Protein AF-A0A8J6N912-F1 (afdb_monomer)

InterPro domains:
  IPR016772 Uncharacterised conserved protein UCP020408 [PF10087] (324-414)

Foldseek 3Di:
DDDDDDDDDDDDDPDDDDDPPDPDDDPDPPDDDDPFWAALLRFDLLLLLVLLVQQADLVRLVVLCVVLVHDPPPDDSVNSSVVSSVPSNDDDPSSVSSRVVLCVVLVPLCVVQLPDDPVVLLVVQVVVLVVVNHNSSSVSVRGHPPDDPVRSVVSSVSSVVVVVVVVVVVVVVVVVVVVVVVVVVVVVVVVVVVVVVVVVVVVVVVVVVVVVVVVVVVVVVVVVVVVVVVVVVVCVVPPVVVVVVVVVVVVVVVVVVVVVVVVVVVVVVVVVVVVVVVVVVVVVVVVVVVVVVVVVVVVVVVVVVVVPDDDDDPDPPVVPQAFEEEEAAADPVCQVVVCCVQVVSPYHYHYHNQDDPVHDPVVLVSLLRGQEYEYEPVGHDPVSVVVSVVSCVVNVHHYHYFPDRDPVRVVVVVCVVVPHD

Nearest PDB structures (foldseek):
  4rii-assembly1_B  TM=5.022E-01  e=1.106E-01  Streptomyces cyanogenus
  4dad-assembly1_A-2  TM=5.792E-01  e=2.483E-01  Burkholderia pseudomallei
  4jen-assembly1_A  TM=4.740E-01  e=2.212E-01  Clostridium botulinum A str. ATCC 19397
  4jen-assembly1_B  TM=4.990E-01  e=3.314E-01  Clostridium botulinum A str. ATCC 19397

pLDDT: mean 81.08, std 18.85, range [31.11, 98.25]

Sequence (421 aa):
METPGSNIMSHIDLKQDGNPLLPVEPVKAECDDNRSRHRSWMIHRHFKCPVVGTCLSLEEQKRILTKTGHSIKNRSAYEIHGIFVHSLSDKNRLSTRIDAYLHRKFKHEISKFSGLDRALFLDAWKTHFQKGEIAGLLWVAATRPDLKAEDIRSIFGDVHMQMHLNTVWNRKARQRLSFQEEENRKLKERLQQESAMRRALKKENKSLKKDVNELRRGYAFFEKEKMKIEKELSELSDNSGFFNLQAENRELRVDMRKLSDEVSSYKKRMTDLQDQNSRLLGDIDRQREINGHLRKEMERNIIRISAMNRCDETCPSFDLCQKRILIVGGIVKIKDRYKKLIEENGGIFEYHDGYMKGGTKGLKGQVRRADMVLCPVNCNSHNACSLTKKLGKKYNRPVHMLAGSGLSAISQALLKNAGIN

Secondary structure (DSSP, 8-state):
------------------------------------PPPTTSS-HHHHHHIIIIIS-HHHHHHHHHHTT---TT--HHHHHHHHHHHTTS--HHHHHHHHHHHHHTHHHHHHHTTS-HHHHHHHHHHHHHHT--HHHHHHHHH-SS--HHHHHHHHHHHHHHHHHHHHHHHHHHHHHHHHHHHHHHHHHHHHHHHHHHHHHHHHHHHHHHHHHHHHHHHHHHHHHHHHHHHHHHHHHS-HHHHHHHHHHHHHHHHHHHHHHHHHHHHHHHHHHHHHHHHHHHHHHHHHHHHHHHHHHHHHHHHHHTTS----TT-TTGGG---EEEEES--GGGHHHHHHHHHHTTPEEEEE----TT-SHHHHHHHHH-SEEEEESTTS-HHHHHHHHHHHHHTT--EEEES--SHHHHHHHHHHHTT--

Organism: NCBI:txid2841697

Mean predicted aligned error: 19.55 Å

Radius of gyration: 96.48 Å; Cα contacts (8 Å, |Δi|>4): 289; chains: 1; bounding box: 154×66×230 Å

Structure (mmCIF, N/CA/C/O backbone):
data_AF-A0A8J6N912-F1
#
_entry.id   AF-A0A8J6N912-F1
#
loop_
_atom_site.group_PDB
_atom_site.id
_atom_site.type_symbol
_atom_site.label_atom_id
_atom_site.label_alt_id
_atom_site.label_comp_id
_atom_site.label_asym_id
_atom_site.label_entity_id
_atom_site.label_seq_id
_atom_site.pdbx_PDB_ins_code
_atom_site.Cartn_x
_atom_site.Cartn_y
_atom_site.Cartn_z
_atom_site.occupancy
_atom_site.B_iso_or_equiv
_atom_site.auth_seq_id
_atom_site.auth_comp_id
_atom_site.auth_asym_id
_atom_site.auth_atom_id
_atom_site.pdbx_PDB_model_num
ATOM 1 N N . MET A 1 1 ? 12.116 41.047 5.160 1.00 41.84 1 MET A N 1
ATOM 2 C CA . MET A 1 1 ? 13.056 39.916 5.027 1.00 41.84 1 MET A CA 1
ATOM 3 C C . MET A 1 1 ? 13.435 39.821 3.566 1.00 41.84 1 MET A C 1
ATOM 5 O O . MET A 1 1 ? 12.727 39.217 2.772 1.00 41.84 1 MET A O 1
ATOM 9 N N . GLU A 1 2 ? 14.480 40.560 3.223 1.00 37.53 2 GLU A N 1
ATOM 10 C CA . GLU A 1 2 ? 15.071 40.624 1.891 1.00 37.53 2 GLU A CA 1
ATOM 11 C C . GLU A 1 2 ? 15.920 39.370 1.667 1.00 37.53 2 GLU A C 1
ATOM 13 O O . GLU A 1 2 ? 16.613 38.914 2.577 1.00 37.53 2 GLU A O 1
ATOM 18 N N . THR A 1 3 ? 15.850 38.795 0.469 1.00 40.09 3 THR A N 1
ATOM 19 C CA . THR A 1 3 ? 16.761 37.731 0.030 1.00 40.09 3 THR A CA 1
ATOM 20 C C . THR A 1 3 ? 17.683 38.309 -1.044 1.00 40.09 3 THR A C 1
ATOM 22 O O . THR A 1 3 ? 17.190 38.951 -1.973 1.00 40.09 3 THR A O 1
ATOM 25 N N . PRO A 1 4 ? 19.013 38.143 -0.927 1.00 48.00 4 PRO A N 1
ATOM 26 C CA . PRO A 1 4 ? 19.955 38.754 -1.850 1.00 48.00 4 PRO A CA 1
ATOM 27 C C . PRO A 1 4 ? 20.156 37.868 -3.083 1.00 48.00 4 PRO A C 1
ATOM 29 O O . PRO A 1 4 ? 20.425 36.670 -2.982 1.00 48.00 4 PRO A O 1
ATOM 32 N N . GLY A 1 5 ? 20.051 38.484 -4.259 1.00 40.88 5 GLY A N 1
ATOM 33 C CA . GLY A 1 5 ? 20.500 37.904 -5.517 1.00 40.88 5 GLY A CA 1
ATOM 34 C C . GLY A 1 5 ? 22.024 37.925 -5.600 1.00 40.88 5 GLY A C 1
ATOM 35 O O . GLY A 1 5 ? 22.644 38.983 -5.516 1.00 40.88 5 GLY A O 1
ATOM 36 N N . SER A 1 6 ? 22.635 36.759 -5.798 1.00 35.91 6 SER A N 1
ATOM 37 C CA . SER A 1 6 ? 24.050 36.656 -6.152 1.00 35.91 6 SER A CA 1
ATOM 38 C C . SER A 1 6 ? 24.202 36.707 -7.666 1.00 35.91 6 SER A C 1
ATOM 40 O O . SER A 1 6 ? 24.032 35.719 -8.377 1.00 35.91 6 SER A O 1
ATOM 42 N N . ASN A 1 7 ? 24.521 37.909 -8.128 1.00 41.16 7 ASN A N 1
ATOM 43 C CA . ASN A 1 7 ? 25.057 38.220 -9.438 1.00 41.16 7 ASN A CA 1
ATOM 44 C C . ASN A 1 7 ? 26.572 37.946 -9.392 1.00 41.16 7 ASN A C 1
ATOM 46 O O . ASN A 1 7 ? 27.303 38.689 -8.741 1.00 41.16 7 ASN A O 1
ATOM 50 N N . ILE A 1 8 ? 27.044 36.861 -10.009 1.00 39.12 8 ILE A N 1
ATOM 51 C CA . ILE A 1 8 ? 28.479 36.605 -10.207 1.00 39.12 8 ILE A CA 1
ATOM 52 C C . ILE A 1 8 ? 28.665 36.008 -11.599 1.00 39.12 8 ILE A C 1
ATOM 54 O O . ILE A 1 8 ? 28.458 34.816 -11.796 1.00 39.12 8 ILE A O 1
ATOM 58 N N . MET A 1 9 ? 29.065 36.847 -12.553 1.00 31.11 9 MET A N 1
ATOM 59 C CA . MET A 1 9 ? 30.009 36.495 -13.617 1.00 31.11 9 MET A CA 1
ATOM 60 C C . MET A 1 9 ? 30.389 37.775 -14.365 1.00 31.11 9 MET A C 1
ATOM 62 O O . MET A 1 9 ? 29.743 38.183 -15.326 1.00 31.11 9 MET A O 1
ATOM 66 N N . SER A 1 10 ? 31.442 38.425 -13.879 1.00 34.91 10 SER A N 1
ATOM 67 C CA . SER A 1 10 ? 32.204 39.417 -14.623 1.00 34.91 10 SER A CA 1
ATOM 68 C C . SER A 1 10 ? 33.529 38.795 -15.070 1.00 34.91 10 SER A C 1
ATOM 70 O O . SER A 1 10 ? 34.147 38.024 -14.341 1.00 34.91 10 SER A O 1
ATOM 72 N N . HIS A 1 11 ? 33.928 39.170 -16.285 1.00 36.69 11 HIS A N 1
ATOM 73 C CA . HIS A 1 11 ? 35.261 39.052 -16.873 1.00 36.69 11 HIS A CA 1
ATOM 74 C C . HIS A 1 11 ? 35.838 37.652 -17.122 1.00 36.69 11 HIS A C 1
ATOM 76 O O . HIS A 1 11 ? 36.545 37.080 -16.299 1.00 36.69 11 HIS A O 1
ATOM 82 N N . ILE A 1 12 ? 35.675 37.188 -18.366 1.00 31.95 12 ILE A N 1
ATOM 83 C CA . ILE A 1 12 ? 36.723 36.425 -19.048 1.00 31.95 12 ILE A CA 1
ATOM 84 C C . ILE A 1 12 ? 37.084 37.186 -20.324 1.00 31.95 12 ILE A C 1
ATOM 86 O O . ILE A 1 12 ? 36.240 37.417 -21.190 1.00 31.95 12 ILE A O 1
ATOM 90 N N . ASP A 1 13 ? 38.343 37.610 -20.358 1.00 32.44 13 ASP A N 1
ATOM 91 C CA . ASP A 1 13 ? 39.025 38.308 -21.439 1.00 32.44 13 ASP A CA 1
ATOM 92 C C . ASP A 1 13 ? 38.871 37.604 -22.791 1.00 32.44 13 ASP A C 1
ATOM 94 O O . ASP A 1 13 ? 39.262 36.450 -22.978 1.00 32.44 13 ASP A O 1
ATOM 98 N N . LEU A 1 14 ? 38.383 38.365 -23.768 1.00 35.09 14 LEU A N 1
ATOM 99 C CA . LEU A 1 14 ? 38.562 38.099 -25.188 1.00 35.09 14 LEU A CA 1
ATOM 100 C C . LEU A 1 14 ? 40.001 38.468 -25.569 1.00 35.09 14 LEU A C 1
ATOM 102 O O . LEU A 1 14 ? 40.270 39.590 -25.994 1.00 35.09 14 LEU A O 1
ATOM 106 N N . LYS A 1 15 ? 40.926 37.513 -25.452 1.00 35.47 15 LYS A N 1
ATOM 107 C CA . LYS A 1 15 ? 42.155 37.541 -26.253 1.00 35.47 15 LYS A CA 1
ATOM 108 C C . LYS A 1 15 ? 41.909 36.780 -27.550 1.00 35.47 15 LYS A C 1
ATOM 110 O O . LYS A 1 15 ? 41.807 35.557 -27.570 1.00 35.47 15 LYS A O 1
ATOM 115 N N . GLN A 1 16 ? 41.756 37.557 -28.619 1.00 42.78 16 GLN A N 1
ATOM 116 C CA . GLN A 1 16 ? 41.969 37.119 -29.989 1.00 42.78 16 GLN A CA 1
ATOM 117 C C . GLN A 1 16 ? 43.425 36.679 -30.119 1.00 42.78 16 GLN A C 1
ATOM 119 O O . GLN A 1 16 ? 44.301 37.510 -29.938 1.00 42.78 16 GLN A O 1
ATOM 124 N N . ASP A 1 17 ? 43.666 35.415 -30.449 1.00 33.88 17 ASP A N 1
ATOM 125 C CA . ASP A 1 17 ? 44.919 34.976 -31.058 1.00 33.88 17 ASP A CA 1
ATOM 126 C C . ASP A 1 17 ? 44.677 33.672 -31.828 1.00 33.88 17 ASP A C 1
ATOM 128 O O . ASP A 1 17 ? 44.124 32.707 -31.302 1.00 33.88 17 ASP A O 1
ATOM 132 N N . GLY A 1 18 ? 45.114 33.650 -33.088 1.00 31.23 18 GLY A N 1
ATOM 133 C CA . GLY A 1 18 ? 45.415 32.410 -33.803 1.00 31.23 18 GLY A CA 1
ATOM 134 C C . GLY A 1 18 ? 44.264 31.759 -34.568 1.00 31.23 18 GLY A C 1
ATOM 135 O O . GLY A 1 18 ? 43.723 30.736 -34.166 1.00 31.23 18 GLY A O 1
ATOM 136 N N . ASN A 1 19 ? 43.978 32.297 -35.750 1.00 38.72 19 ASN A N 1
ATOM 137 C CA . ASN A 1 19 ? 43.402 31.569 -36.880 1.00 38.72 19 ASN A CA 1
ATOM 138 C C . ASN A 1 19 ? 44.159 30.239 -37.141 1.00 38.72 19 ASN A C 1
ATOM 140 O O . ASN A 1 19 ? 45.335 30.311 -37.497 1.00 38.72 19 ASN A O 1
ATOM 144 N N . PRO A 1 20 ? 43.542 29.040 -37.060 1.00 35.16 20 PRO A N 1
ATOM 145 C CA . PRO A 1 20 ? 44.146 27.808 -37.547 1.00 35.16 20 PRO A CA 1
ATOM 146 C C . PRO A 1 20 ? 43.543 27.421 -38.907 1.00 35.16 20 PRO A C 1
ATOM 148 O O . PRO A 1 20 ? 43.163 26.274 -39.133 1.00 35.16 20 PRO A O 1
ATOM 151 N N . LEU A 1 21 ? 43.445 28.371 -39.842 1.00 34.53 21 LEU A N 1
ATOM 152 C CA . LEU A 1 21 ? 43.428 28.050 -41.269 1.00 34.53 21 LEU A CA 1
ATOM 153 C C . LEU A 1 21 ? 44.860 27.691 -41.681 1.00 34.53 21 LEU A C 1
ATOM 155 O O . LEU A 1 21 ? 45.575 28.496 -42.272 1.00 34.53 21 LEU A O 1
ATOM 159 N N . LEU A 1 22 ? 45.286 26.475 -41.340 1.00 36.50 22 LEU A N 1
ATOM 160 C CA . LEU A 1 22 ? 46.420 25.861 -42.021 1.00 36.50 22 LEU A CA 1
ATOM 161 C C . LEU A 1 22 ? 45.966 25.413 -43.421 1.00 36.50 22 LEU A C 1
ATOM 163 O O . LEU A 1 22 ? 44.862 24.868 -43.551 1.00 36.50 22 LEU A O 1
ATOM 167 N N . PRO A 1 23 ? 46.784 25.620 -44.468 1.00 36.78 23 PRO A N 1
ATOM 168 C CA . PRO A 1 23 ? 46.471 25.155 -45.810 1.00 36.78 23 PRO A CA 1
ATOM 169 C C . PRO A 1 23 ? 46.368 23.630 -45.793 1.00 36.78 23 PRO A C 1
ATOM 171 O O . PRO A 1 23 ? 47.296 22.935 -45.385 1.00 36.78 23 PRO A O 1
ATOM 174 N N . VAL A 1 24 ? 45.227 23.103 -46.229 1.00 38.47 24 VAL A N 1
ATOM 175 C CA . VAL A 1 24 ? 45.090 21.677 -46.517 1.00 38.47 24 VAL A CA 1
ATOM 176 C C . VAL A 1 24 ? 45.932 21.410 -47.760 1.00 38.47 24 VAL A C 1
ATOM 178 O O . VAL A 1 24 ? 45.527 21.767 -48.865 1.00 38.47 24 VAL A O 1
ATOM 181 N N . GLU A 1 25 ? 47.112 20.822 -47.584 1.00 36.91 25 GLU A N 1
ATOM 182 C CA . GLU A 1 25 ? 47.864 20.261 -48.703 1.00 36.91 25 GLU A CA 1
ATOM 183 C C . GLU A 1 25 ? 46.975 19.243 -49.439 1.00 36.91 25 GLU A C 1
ATOM 185 O O . GLU A 1 25 ? 46.356 18.382 -48.796 1.00 36.91 25 GLU A O 1
ATOM 190 N N . PRO A 1 26 ? 46.864 19.316 -50.776 1.00 36.34 26 PRO A N 1
ATOM 191 C CA . PRO A 1 26 ? 46.117 18.327 -51.525 1.00 36.34 26 PRO A CA 1
ATOM 192 C C . PRO A 1 26 ? 46.905 17.016 -51.502 1.00 36.34 26 PRO A C 1
ATOM 194 O O . PRO A 1 26 ? 47.886 16.846 -52.225 1.00 36.34 26 PRO A O 1
ATOM 197 N N . VAL A 1 27 ? 46.456 16.064 -50.683 1.00 37.94 27 VAL A N 1
ATOM 198 C CA . VAL A 1 27 ? 46.841 14.662 -50.851 1.00 37.94 27 VAL A CA 1
ATOM 199 C C . VAL A 1 27 ? 46.347 14.250 -52.233 1.00 37.94 27 VAL A C 1
ATOM 201 O O . VAL A 1 27 ? 45.141 14.194 -52.483 1.00 37.94 27 VAL A O 1
ATOM 204 N N . LYS A 1 28 ? 47.296 14.038 -53.147 1.00 32.00 28 LYS A N 1
ATOM 205 C CA . LYS A 1 28 ? 47.048 13.542 -54.497 1.00 32.00 28 LYS A CA 1
ATOM 206 C C . LYS A 1 28 ? 46.241 12.251 -54.395 1.00 32.00 28 LYS A C 1
ATOM 208 O O . LYS A 1 28 ? 46.717 11.258 -53.852 1.00 32.00 28 LYS A O 1
ATOM 213 N N . ALA A 1 29 ? 45.019 12.281 -54.914 1.00 35.25 29 ALA A N 1
ATOM 214 C CA . ALA A 1 29 ? 44.317 11.066 -55.270 1.00 35.25 29 ALA A CA 1
ATOM 215 C C . ALA A 1 29 ? 45.046 10.492 -56.487 1.00 35.25 29 ALA A C 1
ATOM 217 O O . ALA A 1 29 ? 44.920 11.020 -57.590 1.00 35.25 29 ALA A O 1
ATOM 218 N N . GLU A 1 30 ? 45.848 9.453 -56.273 1.00 34.72 30 GLU A N 1
ATOM 219 C CA . GLU A 1 30 ? 46.178 8.533 -57.354 1.00 34.72 30 GLU A CA 1
ATOM 220 C C . GLU A 1 30 ? 44.865 7.867 -57.766 1.00 34.72 30 GLU A C 1
ATOM 222 O O . GLU A 1 30 ? 44.286 7.040 -57.060 1.00 34.72 30 GLU A O 1
ATOM 227 N N . CYS A 1 31 ? 44.331 8.363 -58.876 1.00 35.97 31 CYS A N 1
ATOM 228 C CA . CYS A 1 31 ? 43.231 7.776 -59.604 1.00 35.97 31 CYS A CA 1
ATOM 229 C C . CYS A 1 31 ? 43.725 6.456 -60.191 1.00 35.97 31 CYS A C 1
ATOM 231 O O . CYS A 1 31 ? 44.326 6.441 -61.261 1.00 35.97 31 CYS A O 1
ATOM 233 N N . ASP A 1 32 ? 43.451 5.367 -59.479 1.00 32.69 32 ASP A N 1
ATOM 234 C CA . ASP A 1 32 ? 43.507 4.027 -60.042 1.00 32.69 32 ASP A CA 1
ATOM 235 C C . ASP A 1 32 ? 42.089 3.601 -60.436 1.00 32.69 32 ASP A C 1
ATOM 237 O O . ASP A 1 32 ? 41.141 3.590 -59.643 1.00 32.69 32 ASP A O 1
ATOM 241 N N . ASP A 1 33 ? 41.955 3.329 -61.722 1.00 39.75 33 ASP A N 1
ATOM 242 C CA . ASP A 1 33 ? 40.739 3.004 -62.441 1.00 39.75 33 ASP A CA 1
ATOM 243 C C . ASP A 1 33 ? 40.159 1.662 -61.954 1.00 39.75 33 ASP A C 1
ATOM 245 O O . ASP A 1 33 ? 40.656 0.590 -62.298 1.00 39.75 33 ASP A O 1
ATOM 249 N N . ASN A 1 34 ? 39.110 1.684 -61.118 1.00 36.91 34 ASN A N 1
ATOM 250 C CA . ASN A 1 34 ? 38.149 0.579 -61.056 1.00 36.91 34 ASN A CA 1
ATOM 251 C C . ASN A 1 34 ? 36.876 0.930 -60.281 1.00 36.91 34 ASN A C 1
ATOM 253 O O . ASN A 1 34 ? 36.918 1.503 -59.194 1.00 36.91 34 ASN A O 1
ATOM 257 N N . ARG A 1 35 ? 35.729 0.469 -60.789 1.00 51.62 35 ARG A N 1
ATOM 258 C CA . ARG A 1 35 ? 34.369 0.557 -60.212 1.00 51.62 35 ARG A CA 1
ATOM 259 C C . ARG A 1 35 ? 34.198 -0.234 -58.897 1.00 51.62 35 ARG A C 1
ATOM 261 O O . ARG A 1 35 ? 33.196 -0.921 -58.696 1.00 51.62 35 ARG A O 1
ATOM 268 N N . SER A 1 36 ? 35.181 -0.199 -58.001 1.00 67.38 36 SER A N 1
ATOM 269 C CA . SER A 1 36 ? 35.190 -0.941 -56.745 1.00 67.38 36 SER A CA 1
ATOM 270 C C . SER A 1 36 ? 34.889 -0.008 -55.571 1.00 67.38 36 SER A C 1
ATOM 272 O O . SER A 1 36 ? 35.428 1.088 -55.463 1.00 67.38 36 SER A O 1
ATOM 274 N N . ARG A 1 37 ? 33.966 -0.425 -54.699 1.00 81.19 37 ARG A N 1
ATOM 275 C CA . ARG A 1 37 ? 33.606 0.325 -53.486 1.00 81.19 37 ARG A CA 1
ATOM 276 C C . ARG A 1 37 ? 34.826 0.501 -52.581 1.00 81.19 37 ARG A C 1
ATOM 278 O O . ARG A 1 37 ? 35.609 -0.438 -52.426 1.00 81.19 37 ARG A O 1
ATOM 285 N N . HIS A 1 38 ? 34.909 1.643 -51.902 1.00 89.38 38 HIS A N 1
ATOM 286 C CA . HIS A 1 38 ? 35.895 1.861 -50.850 1.00 89.38 38 HIS A CA 1
ATOM 287 C C . HIS A 1 38 ? 35.753 0.801 -49.751 1.00 89.38 38 HIS A C 1
ATOM 289 O O . HIS A 1 38 ? 34.645 0.426 -49.357 1.00 89.38 38 HIS A O 1
ATOM 295 N N . ARG A 1 39 ? 36.888 0.317 -49.244 1.00 92.81 39 ARG A N 1
ATOM 296 C CA . ARG A 1 39 ? 36.938 -0.571 -48.073 1.00 92.81 39 ARG A CA 1
ATOM 297 C C . ARG A 1 39 ? 36.788 0.237 -46.789 1.00 92.81 39 ARG A C 1
ATOM 299 O O . ARG A 1 39 ? 37.014 1.443 -46.785 1.00 92.81 39 ARG A O 1
ATOM 306 N N . SER A 1 40 ? 36.477 -0.422 -45.674 1.00 92.56 40 SER A N 1
ATOM 307 C CA . SER A 1 40 ? 36.242 0.253 -44.388 1.00 92.56 40 SER A CA 1
ATOM 308 C C . SER A 1 40 ? 37.393 1.153 -43.914 1.00 92.56 40 SER A C 1
ATOM 310 O O . SER A 1 40 ? 37.148 2.090 -43.167 1.00 92.56 40 SER A O 1
ATOM 312 N N . TRP A 1 41 ? 38.638 0.870 -44.314 1.00 94.25 41 TRP A N 1
ATOM 313 C CA . TRP A 1 41 ? 39.825 1.671 -43.982 1.00 94.25 41 TRP A CA 1
ATOM 314 C C . TRP A 1 41 ? 40.133 2.790 -44.991 1.00 94.25 41 TRP A C 1
ATOM 316 O O . TRP A 1 41 ? 41.072 3.549 -44.796 1.00 94.25 41 TRP A O 1
ATOM 326 N N . MET A 1 42 ? 39.357 2.893 -46.071 1.00 93.50 42 MET A N 1
ATOM 327 C CA . MET A 1 42 ? 39.462 3.941 -47.098 1.00 93.50 42 MET A CA 1
ATOM 328 C C . MET A 1 42 ? 38.371 5.011 -46.943 1.00 93.50 42 MET A C 1
ATOM 330 O O . MET A 1 42 ? 38.329 5.975 -47.702 1.00 93.50 42 MET A O 1
ATOM 334 N N . ILE A 1 43 ? 37.457 4.845 -45.980 1.00 93.88 43 ILE A N 1
ATOM 335 C CA . ILE A 1 43 ? 36.333 5.764 -45.794 1.00 93.88 43 ILE A CA 1
ATOM 336 C C . ILE A 1 43 ? 36.807 7.121 -45.264 1.00 93.88 43 ILE A C 1
ATOM 338 O O . ILE A 1 43 ? 37.744 7.218 -44.464 1.00 93.88 43 ILE A O 1
ATOM 342 N N . HIS A 1 44 ? 36.098 8.181 -45.654 1.00 94.00 44 HIS A N 1
ATOM 343 C CA . HIS A 1 44 ? 36.398 9.536 -45.201 1.00 94.00 44 HIS A CA 1
ATOM 344 C C . HIS A 1 44 ? 36.382 9.636 -43.664 1.00 94.00 44 HIS A C 1
ATOM 346 O O . HIS A 1 44 ? 35.529 9.046 -42.997 1.00 94.00 44 HIS A O 1
ATOM 352 N N . ARG A 1 45 ? 37.281 10.445 -43.080 1.00 93.19 45 ARG A N 1
ATOM 353 C CA . ARG A 1 45 ? 37.423 10.602 -41.614 1.00 93.19 45 ARG A CA 1
ATOM 354 C C . ARG A 1 45 ? 36.107 10.923 -40.892 1.00 93.19 45 ARG A C 1
ATOM 356 O O . ARG A 1 45 ? 35.884 10.429 -39.792 1.00 93.19 45 ARG A O 1
ATOM 363 N N . HIS A 1 46 ? 35.222 11.690 -41.535 1.00 94.00 46 HIS A N 1
ATOM 364 C CA . HIS A 1 46 ? 33.904 12.050 -40.998 1.00 94.00 46 HIS A CA 1
ATOM 365 C C . HIS A 1 46 ? 32.964 10.847 -40.845 1.00 94.00 46 HIS A C 1
ATOM 367 O O . HIS A 1 46 ? 32.077 10.893 -40.006 1.00 94.00 46 HIS A O 1
ATOM 373 N N . PHE A 1 47 ? 33.165 9.758 -41.590 1.00 95.25 47 PHE A N 1
ATOM 374 C CA . PHE A 1 47 ? 32.332 8.561 -41.483 1.00 95.25 47 PHE A CA 1
ATOM 375 C C . PHE A 1 47 ? 32.833 7.549 -40.456 1.00 95.25 47 PHE A C 1
ATOM 377 O O . PHE A 1 47 ? 32.037 6.735 -40.007 1.00 95.25 47 PHE A O 1
ATOM 384 N N . LYS A 1 48 ? 34.100 7.600 -40.024 1.00 95.50 48 LYS A N 1
ATOM 385 C CA . LYS A 1 48 ? 34.670 6.578 -39.124 1.00 95.50 48 LYS A CA 1
ATOM 386 C C . LYS A 1 48 ? 33.874 6.428 -37.823 1.00 95.50 48 LYS A C 1
ATOM 388 O O . LYS A 1 48 ? 33.396 5.339 -37.519 1.00 95.50 48 LYS A O 1
ATOM 393 N N . CYS A 1 49 ? 33.689 7.519 -37.078 1.00 95.25 49 CYS A N 1
ATOM 394 C CA . CYS A 1 49 ? 32.919 7.507 -35.830 1.00 95.25 49 CYS A CA 1
ATOM 395 C C . CYS A 1 49 ? 31.425 7.196 -36.057 1.00 95.25 49 CYS A C 1
ATOM 397 O O . CYS A 1 49 ? 30.940 6.246 -35.442 1.00 95.25 49 CYS A O 1
ATOM 399 N N . PRO A 1 50 ? 30.705 7.874 -36.976 1.00 95.31 50 PRO A N 1
ATOM 400 C CA . PRO A 1 50 ? 29.304 7.562 -37.262 1.00 95.31 50 PRO A CA 1
ATOM 401 C C . PRO A 1 50 ? 29.058 6.122 -37.713 1.00 95.31 50 PRO A C 1
ATOM 403 O O . PRO A 1 50 ? 28.128 5.481 -37.239 1.00 95.31 50 PRO A O 1
ATOM 406 N N . VAL A 1 51 ? 29.907 5.561 -38.578 1.00 96.25 51 VAL A N 1
ATOM 407 C CA . VAL A 1 51 ? 29.780 4.159 -38.996 1.00 96.25 51 VAL A CA 1
ATOM 408 C C . VAL A 1 51 ? 29.935 3.245 -37.785 1.00 96.25 51 VAL A C 1
ATOM 410 O O . VAL A 1 51 ? 29.080 2.399 -37.555 1.00 96.25 51 VAL A O 1
ATOM 413 N N . VAL A 1 52 ? 30.956 3.434 -36.948 1.00 96.44 52 VAL A N 1
ATOM 414 C CA . VAL A 1 52 ? 31.123 2.604 -35.743 1.00 96.44 52 VAL A CA 1
ATOM 415 C C . VAL A 1 52 ? 29.957 2.788 -34.763 1.00 96.44 52 VAL A C 1
ATOM 417 O O . VAL A 1 52 ? 29.460 1.805 -34.226 1.00 96.44 52 VAL A O 1
ATOM 420 N N . GLY A 1 53 ? 29.507 4.022 -34.531 1.00 93.31 53 GLY A N 1
ATOM 421 C CA . GLY A 1 53 ? 28.475 4.347 -33.543 1.00 93.31 53 GLY A CA 1
ATOM 422 C C . GLY A 1 53 ? 27.054 3.958 -33.956 1.00 93.31 53 GLY A C 1
ATOM 423 O O . GLY A 1 53 ? 26.254 3.582 -33.105 1.00 93.31 53 GLY A O 1
ATOM 424 N N . THR A 1 54 ? 26.741 4.023 -35.249 1.00 94.00 54 THR A N 1
ATOM 425 C CA . THR A 1 54 ? 25.391 3.784 -35.778 1.00 94.00 54 THR A CA 1
ATOM 426 C C . THR A 1 54 ? 25.246 2.392 -36.387 1.00 94.00 54 THR A C 1
ATOM 428 O O . THR A 1 54 ? 24.183 1.782 -36.289 1.00 94.00 54 THR A O 1
ATOM 431 N N . CYS A 1 55 ? 26.298 1.859 -37.015 1.00 96.19 55 CYS A N 1
ATOM 432 C CA . CYS A 1 55 ? 26.219 0.580 -37.720 1.00 96.19 55 CYS A CA 1
ATOM 433 C C . CYS A 1 55 ? 26.561 -0.631 -36.846 1.00 96.19 55 CYS A C 1
ATOM 435 O O . CYS A 1 55 ? 26.181 -1.754 -37.197 1.00 96.19 55 CYS A O 1
ATOM 437 N N . LEU A 1 56 ? 27.279 -0.428 -35.737 1.00 96.19 56 LEU A N 1
ATOM 438 C CA . LEU A 1 56 ? 27.710 -1.491 -34.830 1.00 96.19 56 LEU A CA 1
ATOM 439 C C . LEU A 1 56 ? 27.189 -1.243 -33.414 1.00 96.19 56 LEU A C 1
ATOM 441 O O . LEU A 1 56 ? 27.564 -0.264 -32.769 1.00 96.19 56 LEU A O 1
ATOM 445 N N . SER A 1 57 ? 26.394 -2.176 -32.891 1.00 95.50 57 SER A N 1
ATOM 446 C CA . SER A 1 57 ? 26.008 -2.156 -31.477 1.00 95.50 57 SER A CA 1
ATOM 447 C C . SER A 1 57 ? 27.231 -2.378 -30.583 1.00 95.50 57 SER A C 1
ATOM 449 O O . SER A 1 57 ? 28.236 -2.965 -31.001 1.00 95.50 57 SER A O 1
ATOM 451 N N . LEU A 1 58 ? 27.152 -1.959 -29.319 1.00 94.31 58 LEU A N 1
ATOM 452 C CA . LEU A 1 58 ? 28.241 -2.181 -28.367 1.00 94.31 58 LEU A CA 1
ATOM 453 C C . LEU A 1 58 ? 28.533 -3.684 -28.178 1.00 94.31 58 LEU A C 1
ATOM 455 O O . LEU A 1 58 ? 29.687 -4.087 -28.039 1.00 94.31 58 LEU A O 1
ATOM 459 N N . GLU A 1 59 ? 27.510 -4.535 -28.212 1.00 95.44 59 GLU A N 1
ATOM 460 C CA . GLU A 1 59 ? 27.637 -5.994 -28.143 1.00 95.44 59 GLU A CA 1
ATOM 461 C C . GLU A 1 59 ? 28.333 -6.557 -29.384 1.00 95.44 59 GLU A C 1
ATOM 463 O O . GLU A 1 59 ? 29.176 -7.447 -29.264 1.00 95.44 59 GLU A O 1
ATOM 468 N N . GLU A 1 60 ? 28.012 -6.046 -30.574 1.00 96.44 60 GLU A N 1
ATOM 469 C CA . GLU A 1 60 ? 28.678 -6.433 -31.820 1.00 96.44 60 GLU A CA 1
ATOM 470 C C . GLU A 1 60 ? 30.154 -6.023 -31.800 1.00 96.44 60 GLU A C 1
ATOM 472 O O . GLU A 1 60 ? 31.022 -6.845 -32.110 1.00 96.44 60 GLU A O 1
ATOM 477 N N . GLN A 1 61 ? 30.451 -4.801 -31.343 1.00 95.88 61 GLN A N 1
ATOM 478 C CA . GLN A 1 61 ? 31.817 -4.309 -31.162 1.00 95.88 61 GLN A CA 1
ATOM 479 C C . GLN A 1 61 ? 32.612 -5.218 -30.213 1.00 95.88 61 GLN A C 1
ATOM 481 O O . GLN A 1 61 ? 33.709 -5.678 -30.545 1.00 95.88 61 GLN A O 1
ATOM 486 N N . LYS A 1 62 ? 32.029 -5.580 -29.063 1.00 94.50 62 LYS A N 1
ATOM 487 C CA . LYS A 1 62 ? 32.641 -6.529 -28.123 1.00 94.50 62 LYS A CA 1
ATOM 488 C C . LYS A 1 62 ? 32.913 -7.884 -28.788 1.00 94.50 62 LYS A C 1
ATOM 490 O O . LYS A 1 62 ? 34.042 -8.364 -28.762 1.00 94.50 62 LYS A O 1
ATOM 495 N N . ARG A 1 63 ? 31.929 -8.485 -29.464 1.00 94.62 63 ARG A N 1
ATOM 496 C CA . ARG A 1 63 ? 32.104 -9.792 -30.134 1.00 94.62 63 ARG A CA 1
ATOM 497 C C . ARG A 1 63 ? 33.203 -9.771 -31.197 1.00 94.62 63 ARG A C 1
ATOM 499 O O . ARG A 1 63 ? 33.931 -10.755 -31.340 1.00 94.62 63 ARG A O 1
ATOM 506 N N . ILE A 1 64 ? 33.308 -8.692 -31.972 1.00 94.12 64 ILE A N 1
ATOM 507 C CA . ILE A 1 64 ? 34.335 -8.558 -33.011 1.00 94.12 64 ILE A CA 1
ATOM 508 C C . ILE A 1 64 ? 35.728 -8.448 -32.374 1.00 94.12 64 ILE A C 1
ATOM 510 O O . ILE A 1 64 ? 36.631 -9.146 -32.833 1.00 94.12 64 ILE A O 1
ATOM 514 N N . LEU A 1 65 ? 35.894 -7.666 -31.299 1.00 92.88 65 LEU A N 1
ATOM 515 C CA . LEU A 1 65 ? 37.173 -7.540 -30.583 1.00 92.88 65 LEU A CA 1
ATOM 516 C C . LEU A 1 65 ? 37.648 -8.855 -29.967 1.00 92.88 65 LEU A C 1
ATOM 518 O O . LEU A 1 65 ? 38.819 -9.205 -30.116 1.00 92.88 65 LEU A O 1
ATOM 522 N N . THR A 1 66 ? 36.752 -9.623 -29.337 1.00 91.12 66 THR A N 1
ATOM 523 C CA . THR A 1 66 ? 37.122 -10.936 -28.782 1.00 91.12 66 THR A CA 1
ATOM 524 C C . THR A 1 66 ? 37.652 -11.851 -29.882 1.00 91.12 66 THR A C 1
ATOM 526 O O . THR A 1 66 ? 38.677 -12.506 -29.716 1.00 91.12 66 THR A O 1
ATOM 529 N N . LYS A 1 67 ? 36.994 -11.857 -31.049 1.00 89.38 67 LYS A N 1
ATOM 530 C CA . LYS A 1 67 ? 37.385 -12.694 -32.193 1.00 89.38 67 LYS A CA 1
ATOM 531 C C . LYS A 1 67 ? 38.694 -12.263 -32.858 1.00 89.38 67 LYS A C 1
ATOM 533 O O . LYS A 1 67 ? 39.254 -13.044 -33.621 1.00 89.38 67 LYS A O 1
ATOM 538 N N . THR A 1 68 ? 39.178 -11.046 -32.613 1.00 87.06 68 THR A N 1
ATOM 539 C CA . THR A 1 68 ? 40.475 -10.568 -33.120 1.00 87.06 68 THR A CA 1
ATOM 540 C C . THR A 1 68 ? 41.599 -10.669 -32.088 1.00 87.06 68 THR A C 1
ATOM 542 O O . THR A 1 68 ? 42.723 -10.290 -32.404 1.00 87.06 68 THR A O 1
ATOM 545 N N . GLY A 1 69 ? 41.326 -11.222 -30.899 1.00 83.56 69 GLY A N 1
ATOM 546 C CA . GLY A 1 69 ? 42.319 -11.440 -29.842 1.00 83.56 69 GLY A CA 1
ATOM 547 C C . GLY A 1 69 ? 42.515 -10.252 -28.896 1.00 83.56 69 GLY A C 1
ATOM 548 O O . GLY A 1 69 ? 43.472 -10.245 -28.129 1.00 83.56 69 GLY A O 1
ATOM 549 N N . HIS A 1 70 ? 41.631 -9.249 -28.923 1.00 84.75 70 HIS A N 1
ATOM 550 C CA . HIS A 1 70 ? 41.708 -8.109 -28.009 1.00 84.75 70 HIS A CA 1
ATOM 551 C C . HIS A 1 70 ? 40.979 -8.413 -26.695 1.00 84.75 70 HIS A C 1
ATOM 553 O O . HIS A 1 70 ? 39.833 -8.871 -26.697 1.00 84.75 70 HIS A O 1
ATOM 559 N N . SER A 1 71 ? 41.616 -8.099 -25.563 1.00 83.75 71 SER A N 1
ATOM 560 C CA . SER A 1 71 ? 40.955 -8.148 -24.256 1.00 83.75 71 SER A CA 1
ATOM 561 C C . SER A 1 71 ? 39.936 -7.015 -24.121 1.00 83.75 71 SER A C 1
ATOM 563 O O . SER A 1 71 ? 40.214 -5.865 -24.459 1.00 83.75 71 SER A O 1
ATOM 565 N N . ILE A 1 72 ? 38.753 -7.349 -23.608 1.00 86.25 72 ILE A N 1
ATOM 566 C CA . ILE A 1 72 ? 37.637 -6.414 -23.371 1.00 86.25 72 ILE A CA 1
ATOM 567 C C . ILE A 1 72 ? 37.468 -6.138 -21.871 1.00 86.25 72 ILE A C 1
ATOM 569 O O . ILE A 1 72 ? 36.710 -5.254 -21.473 1.00 86.25 72 ILE A O 1
ATOM 573 N N . LYS A 1 73 ? 38.176 -6.887 -21.016 1.00 85.19 73 LYS A N 1
ATOM 574 C CA . LYS A 1 73 ? 38.062 -6.769 -19.562 1.00 85.19 73 LYS A CA 1
ATOM 575 C C . LYS A 1 73 ? 38.416 -5.340 -19.133 1.00 85.19 73 LYS A C 1
ATOM 577 O O . LYS A 1 73 ? 39.436 -4.809 -19.558 1.00 85.19 73 LYS A O 1
ATOM 582 N N . ASN A 1 74 ? 37.555 -4.748 -18.306 1.00 84.62 74 ASN A N 1
ATOM 583 C CA . ASN A 1 74 ? 37.681 -3.392 -17.759 1.00 84.62 74 ASN A CA 1
ATOM 584 C C . ASN A 1 74 ? 37.708 -2.245 -18.789 1.00 84.62 74 ASN A C 1
ATOM 586 O O . ASN A 1 74 ? 38.108 -1.145 -18.432 1.00 84.62 74 ASN A O 1
ATOM 590 N N . ARG A 1 75 ? 37.268 -2.460 -20.038 1.00 90.81 75 ARG A N 1
ATOM 591 C CA . ARG A 1 75 ? 37.151 -1.375 -21.028 1.00 90.81 75 ARG A CA 1
ATOM 592 C C . ARG A 1 75 ? 35.760 -0.745 -21.008 1.00 90.81 75 ARG A C 1
ATOM 594 O O . ARG A 1 75 ? 34.746 -1.441 -21.106 1.00 90.81 75 ARG A O 1
ATOM 601 N N . SER A 1 76 ? 35.721 0.577 -20.926 1.00 93.88 76 SER A N 1
ATOM 602 C CA . SER A 1 76 ? 34.531 1.404 -21.103 1.00 93.88 76 SER A CA 1
ATOM 603 C C . SER A 1 76 ? 34.005 1.344 -22.543 1.00 93.88 76 SER A C 1
ATOM 605 O O . SER A 1 76 ? 34.712 0.976 -23.486 1.00 93.88 76 SER A O 1
ATOM 607 N N . ALA A 1 77 ? 32.744 1.741 -22.735 1.00 93.06 77 ALA A N 1
ATOM 608 C CA . ALA A 1 77 ? 32.149 1.829 -24.070 1.00 93.06 77 ALA A CA 1
ATOM 609 C C . ALA A 1 77 ? 32.909 2.808 -24.985 1.00 93.06 77 ALA A C 1
ATOM 611 O O . ALA A 1 77 ? 33.044 2.544 -26.178 1.00 93.06 77 ALA A O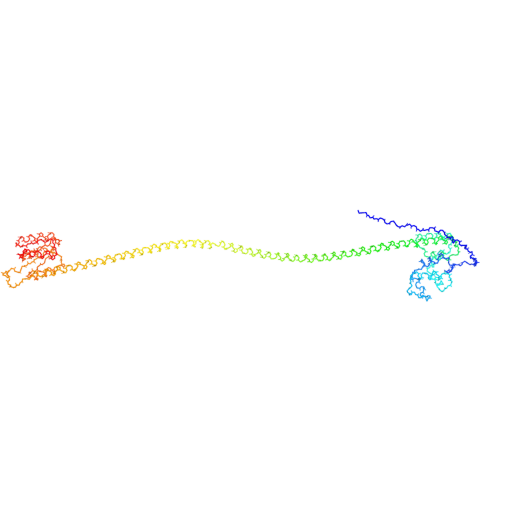 1
ATOM 612 N N . TYR A 1 78 ? 33.447 3.895 -24.421 1.00 94.62 78 TYR A N 1
ATOM 613 C CA . TYR A 1 78 ? 34.248 4.874 -25.155 1.00 94.62 78 TYR A CA 1
ATOM 614 C C . TYR A 1 78 ? 35.586 4.293 -25.626 1.00 94.62 78 TYR A C 1
ATOM 616 O O . TYR A 1 78 ? 35.932 4.443 -26.793 1.00 94.62 78 TYR A O 1
ATOM 624 N N . GLU A 1 79 ? 36.311 3.572 -24.766 1.00 94.44 79 GLU A N 1
ATOM 625 C CA . GLU A 1 79 ? 37.585 2.943 -25.150 1.00 94.44 79 GLU A CA 1
ATOM 626 C C . GLU A 1 79 ? 37.388 1.897 -26.248 1.00 94.44 79 GLU A C 1
ATOM 628 O O . GLU A 1 79 ? 38.154 1.853 -27.210 1.00 94.44 79 GLU A O 1
ATOM 633 N N . ILE A 1 80 ? 36.332 1.083 -26.137 1.00 95.12 80 ILE A N 1
ATOM 634 C CA . ILE A 1 80 ? 35.954 0.124 -27.180 1.00 95.12 80 ILE A CA 1
ATOM 635 C C . ILE A 1 80 ? 35.689 0.865 -28.494 1.00 95.12 80 ILE A C 1
ATOM 637 O O . ILE A 1 80 ? 36.299 0.530 -29.507 1.00 95.12 80 ILE A O 1
ATOM 641 N N . HIS A 1 81 ? 34.847 1.899 -28.471 1.00 95.69 81 HIS A N 1
ATOM 642 C CA . HIS A 1 81 ? 34.536 2.702 -29.652 1.00 95.69 81 HIS A CA 1
ATOM 643 C C . HIS A 1 81 ? 35.796 3.330 -30.278 1.00 95.69 81 HIS A C 1
ATOM 645 O O . HIS A 1 81 ? 35.994 3.236 -31.490 1.00 95.69 81 HIS A O 1
ATOM 651 N N . GLY A 1 82 ? 36.687 3.901 -29.462 1.00 94.75 82 GLY A N 1
ATOM 652 C CA . GLY A 1 82 ? 37.941 4.512 -29.909 1.00 94.75 82 GLY A CA 1
ATOM 653 C C . GLY A 1 82 ? 38.860 3.533 -30.644 1.00 94.75 82 GLY A C 1
ATOM 654 O O . GLY A 1 82 ? 39.402 3.878 -31.693 1.00 94.75 82 GLY A O 1
ATOM 655 N N . ILE A 1 83 ? 38.968 2.286 -30.167 1.00 94.56 83 ILE A N 1
ATOM 656 C CA . ILE A 1 83 ? 39.745 1.229 -30.843 1.00 94.56 83 ILE A CA 1
ATOM 657 C C . ILE A 1 83 ? 39.181 0.938 -32.235 1.00 94.56 83 ILE A C 1
ATOM 659 O O . ILE A 1 83 ? 39.943 0.820 -33.195 1.00 94.56 83 ILE A O 1
ATOM 663 N N . PHE A 1 84 ? 37.855 0.841 -32.366 1.00 95.81 84 PHE A N 1
ATOM 664 C CA . PHE A 1 84 ? 37.218 0.636 -33.667 1.00 95.81 84 PHE A CA 1
ATOM 665 C C . PHE A 1 84 ? 37.494 1.806 -34.607 1.00 95.81 84 PHE A C 1
ATOM 667 O O . PHE A 1 84 ? 37.980 1.579 -35.712 1.00 95.81 84 PHE A O 1
ATOM 674 N N . VAL A 1 85 ? 37.241 3.041 -34.166 1.00 95.69 85 VAL A N 1
ATOM 675 C CA . VAL A 1 85 ? 37.442 4.246 -34.986 1.00 95.69 85 VAL A CA 1
ATOM 676 C C . VAL A 1 85 ? 38.892 4.371 -35.446 1.00 95.69 85 VAL A C 1
ATOM 678 O O . VAL A 1 85 ? 39.131 4.605 -36.630 1.00 95.69 85 VAL A O 1
ATOM 681 N N . HIS A 1 86 ? 39.854 4.155 -34.546 1.00 94.62 86 HIS A N 1
ATOM 682 C CA . HIS A 1 86 ? 41.275 4.184 -34.881 1.00 94.62 86 HIS A CA 1
ATOM 683 C C . HIS A 1 86 ? 41.652 3.076 -35.872 1.00 94.62 86 HIS A C 1
ATOM 685 O O . HIS A 1 86 ? 42.369 3.332 -36.837 1.00 94.62 86 HIS A O 1
ATOM 691 N N . SER A 1 87 ? 41.111 1.863 -35.703 1.00 94.06 87 SER A N 1
ATOM 692 C CA . SER A 1 87 ? 41.400 0.745 -36.609 1.00 94.06 87 SER A CA 1
ATOM 693 C C . SER A 1 87 ? 40.944 0.987 -38.047 1.00 94.06 87 SER A C 1
ATOM 695 O O . SER A 1 87 ? 41.495 0.375 -38.953 1.00 94.06 87 SER A O 1
ATOM 697 N N . LEU A 1 88 ? 39.979 1.882 -38.282 1.00 95.50 88 LEU A N 1
ATOM 698 C CA . LEU A 1 88 ? 39.515 2.249 -39.623 1.00 95.50 88 LEU A CA 1
ATOM 699 C C . LEU A 1 88 ? 40.419 3.278 -40.322 1.00 95.50 88 LEU A C 1
ATOM 701 O O . LEU A 1 88 ? 40.042 3.790 -41.371 1.00 95.50 88 LEU A O 1
ATOM 705 N N . SER A 1 89 ? 41.578 3.626 -39.761 1.00 92.62 89 SER A N 1
ATOM 706 C CA . SER A 1 89 ? 42.558 4.476 -40.450 1.00 92.62 89 SER A CA 1
ATOM 707 C C . SER A 1 89 ? 43.410 3.732 -41.461 1.00 92.62 89 SER A C 1
ATOM 709 O O . SER A 1 89 ? 43.727 4.315 -42.486 1.00 92.62 89 SER A O 1
ATOM 711 N N . ASP A 1 90 ? 43.690 2.452 -41.213 1.00 92.62 90 ASP A N 1
ATOM 712 C CA . ASP A 1 90 ? 44.579 1.648 -42.046 1.00 92.62 90 ASP A CA 1
ATOM 713 C C . ASP A 1 90 ? 44.058 0.216 -42.198 1.00 92.62 90 ASP A C 1
ATOM 715 O O . ASP A 1 90 ? 43.189 -0.267 -41.455 1.00 92.62 90 ASP A O 1
ATOM 719 N N . LYS A 1 91 ? 44.616 -0.518 -43.162 1.00 95.06 91 LYS A N 1
ATOM 720 C CA . LYS A 1 91 ? 44.315 -1.940 -43.338 1.00 95.06 91 LYS A CA 1
ATOM 721 C C . LYS A 1 91 ? 44.962 -2.759 -42.218 1.00 95.06 91 LYS A C 1
ATOM 723 O O . LYS A 1 91 ? 46.179 -2.837 -42.110 1.00 95.06 91 LYS A O 1
ATOM 728 N N . ASN A 1 92 ? 44.147 -3.433 -41.413 1.00 93.56 92 ASN A N 1
ATOM 729 C CA . ASN A 1 92 ? 44.587 -4.313 -40.332 1.00 93.56 92 ASN A CA 1
ATOM 730 C C . ASN A 1 92 ? 43.576 -5.454 -40.105 1.00 93.56 92 ASN A C 1
ATOM 732 O O . ASN A 1 92 ? 42.543 -5.555 -40.778 1.00 93.56 92 ASN A O 1
ATOM 736 N N . ARG A 1 93 ? 43.875 -6.346 -39.149 1.00 93.31 93 ARG A N 1
ATOM 737 C CA . ARG A 1 93 ? 43.012 -7.497 -38.816 1.00 93.31 93 ARG A CA 1
ATOM 738 C C . ARG A 1 93 ? 41.612 -7.070 -38.369 1.00 93.31 93 ARG A C 1
ATOM 740 O O . ARG A 1 93 ? 40.645 -7.769 -38.671 1.00 93.31 93 ARG A O 1
ATOM 747 N N . LEU A 1 94 ? 41.503 -5.955 -37.647 1.00 94.19 94 LEU A N 1
ATOM 748 C CA . LEU A 1 94 ? 40.236 -5.455 -37.128 1.00 94.19 94 LEU A CA 1
ATOM 749 C C . LEU A 1 94 ? 39.428 -4.759 -38.230 1.00 94.19 94 LEU A C 1
ATOM 751 O O . LEU A 1 94 ? 38.280 -5.144 -38.432 1.00 94.19 94 LEU A O 1
ATOM 755 N N . SER A 1 95 ? 40.023 -3.853 -39.013 1.00 95.19 95 SER A N 1
ATOM 756 C CA . SER A 1 95 ? 39.337 -3.182 -40.127 1.00 95.19 95 SER A CA 1
ATOM 757 C C . SER A 1 95 ? 38.876 -4.158 -41.203 1.00 95.19 95 SER A C 1
ATOM 759 O O . SER A 1 95 ? 37.721 -4.102 -41.608 1.00 95.19 95 SER A O 1
ATOM 761 N N . THR A 1 96 ? 39.687 -5.157 -41.564 1.00 95.25 96 THR A N 1
ATOM 762 C CA . THR A 1 96 ? 39.268 -6.219 -42.503 1.00 95.25 96 THR A CA 1
ATOM 763 C C . THR A 1 96 ? 38.059 -7.002 -41.989 1.00 95.25 96 THR A C 1
ATOM 765 O O . THR A 1 96 ? 37.172 -7.384 -42.755 1.00 95.25 96 THR A O 1
ATOM 768 N N . ARG A 1 97 ? 37.997 -7.242 -40.675 1.00 95.38 97 ARG A N 1
ATOM 769 C CA . ARG A 1 97 ? 36.877 -7.954 -40.060 1.00 95.38 97 ARG A CA 1
ATOM 770 C C . ARG A 1 97 ? 35.632 -7.079 -39.931 1.00 95.38 97 ARG A C 1
ATOM 772 O O . ARG A 1 97 ? 34.536 -7.601 -40.118 1.00 95.38 97 ARG A O 1
ATOM 779 N N . ILE A 1 98 ? 35.796 -5.790 -39.630 1.00 95.50 98 ILE A N 1
ATOM 780 C CA . ILE A 1 98 ? 34.711 -4.800 -39.612 1.00 95.50 98 ILE A CA 1
ATOM 781 C C . ILE A 1 98 ? 34.100 -4.687 -41.006 1.00 95.50 98 ILE A C 1
ATOM 783 O O . ILE A 1 98 ? 32.894 -4.852 -41.143 1.00 95.50 98 ILE A O 1
ATOM 787 N N . ASP A 1 99 ? 34.932 -4.497 -42.028 1.00 95.62 99 ASP A N 1
ATOM 788 C CA . ASP A 1 99 ? 34.535 -4.431 -43.433 1.00 95.62 99 ASP A CA 1
ATOM 789 C C . ASP A 1 99 ? 33.689 -5.646 -43.834 1.00 95.62 99 ASP A C 1
ATOM 791 O O . ASP A 1 99 ? 32.527 -5.500 -44.201 1.00 95.62 99 ASP A O 1
ATOM 795 N N . ALA A 1 100 ? 34.216 -6.862 -43.642 1.00 95.44 100 ALA A N 1
ATOM 796 C CA . ALA A 1 100 ? 33.503 -8.097 -43.969 1.00 95.44 100 ALA A CA 1
ATOM 797 C C . ALA A 1 100 ? 32.192 -8.270 -43.178 1.00 95.44 100 ALA A C 1
ATOM 799 O O . ALA A 1 100 ? 31.225 -8.847 -43.685 1.00 95.44 100 ALA A O 1
ATOM 800 N N . TYR A 1 101 ? 32.158 -7.801 -41.929 1.00 97.12 101 TYR A N 1
ATOM 801 C CA . TYR A 1 101 ? 30.969 -7.864 -41.088 1.00 97.12 101 TYR A CA 1
ATOM 802 C C . TYR A 1 101 ? 29.889 -6.886 -41.559 1.00 97.12 101 TYR A C 1
ATOM 804 O O . TYR A 1 101 ? 28.750 -7.305 -41.753 1.00 97.12 101 TYR A O 1
ATOM 812 N N . LEU A 1 102 ? 30.243 -5.621 -41.800 1.00 96.56 102 LEU A N 1
ATOM 813 C CA . LEU A 1 102 ? 29.324 -4.587 -42.281 1.00 96.56 102 LEU A CA 1
ATOM 814 C C . LEU A 1 102 ? 28.799 -4.911 -43.684 1.00 96.56 102 LEU A C 1
ATOM 816 O O . LEU A 1 102 ? 27.598 -4.798 -43.924 1.00 96.56 102 LEU A O 1
ATOM 820 N N . HIS A 1 103 ? 29.653 -5.432 -44.572 1.00 94.50 103 HIS A N 1
ATOM 821 C CA . HIS A 1 103 ? 29.236 -5.921 -45.892 1.00 94.50 103 HIS A CA 1
ATOM 822 C C . HIS A 1 103 ? 28.185 -7.020 -45.820 1.00 94.50 103 HIS A C 1
ATOM 824 O O . HIS A 1 103 ? 27.264 -7.062 -46.633 1.00 94.50 103 HIS A O 1
ATOM 830 N N . ARG A 1 104 ? 28.329 -7.933 -44.856 1.00 96.69 104 ARG A N 1
ATOM 831 C CA . ARG A 1 104 ? 27.362 -9.010 -44.643 1.00 96.69 104 ARG A CA 1
ATOM 832 C C . ARG A 1 104 ? 26.083 -8.490 -43.996 1.00 96.69 104 ARG A C 1
ATOM 834 O O . ARG A 1 104 ? 25.004 -8.893 -44.418 1.00 96.69 104 ARG A O 1
ATOM 841 N N . LYS A 1 105 ? 26.212 -7.625 -42.986 1.00 97.00 105 LYS A N 1
ATOM 842 C CA . LYS A 1 105 ? 25.095 -7.064 -42.216 1.00 97.00 105 LYS A CA 1
ATOM 843 C C . LYS A 1 105 ? 24.160 -6.246 -43.103 1.00 97.00 105 LYS A C 1
ATOM 845 O O . LYS A 1 105 ? 22.956 -6.435 -43.018 1.00 97.00 105 LYS A O 1
ATOM 850 N N . PHE A 1 106 ? 24.717 -5.427 -43.992 1.00 97.06 106 PHE A N 1
ATOM 851 C CA . PHE A 1 106 ? 23.951 -4.544 -44.877 1.00 97.06 106 PHE A CA 1
ATOM 852 C C . PHE A 1 106 ? 23.916 -5.023 -46.326 1.00 97.06 106 PHE A C 1
ATOM 854 O O . PHE A 1 106 ? 23.887 -4.227 -47.263 1.00 97.06 106 PHE A O 1
ATOM 861 N N . LYS A 1 107 ? 23.953 -6.344 -46.543 1.00 96.12 107 LYS A N 1
ATOM 862 C CA . LYS A 1 107 ? 23.930 -6.922 -47.894 1.00 96.12 107 LYS A CA 1
ATOM 863 C C . LYS A 1 107 ? 22.714 -6.438 -48.697 1.00 96.12 107 LYS A C 1
ATOM 865 O O . LYS A 1 107 ? 22.841 -6.201 -49.897 1.00 96.12 107 LYS A O 1
ATOM 870 N N . HIS A 1 108 ? 21.559 -6.295 -48.044 1.00 96.31 108 HIS A N 1
ATOM 871 C CA . HIS A 1 108 ? 20.326 -5.843 -48.683 1.00 96.31 108 HIS A CA 1
ATOM 872 C C . HIS A 1 108 ? 20.429 -4.383 -49.144 1.00 96.31 108 HIS A C 1
ATOM 874 O O . HIS A 1 108 ? 20.200 -4.087 -50.315 1.00 96.31 108 HIS A O 1
ATOM 880 N N . GLU A 1 109 ? 20.844 -3.483 -48.257 1.00 96.00 109 GLU A N 1
ATOM 881 C CA . GLU A 1 109 ? 20.981 -2.054 -48.534 1.00 96.00 109 GLU A CA 1
ATOM 882 C C . GLU A 1 109 ? 22.075 -1.793 -49.568 1.00 96.00 109 GLU A C 1
ATOM 884 O O . GLU A 1 109 ? 21.878 -1.001 -50.485 1.00 96.00 109 GLU A O 1
ATOM 889 N N . ILE A 1 110 ? 23.195 -2.516 -49.495 1.00 95.06 110 ILE A N 1
ATOM 890 C CA . ILE A 1 110 ? 24.238 -2.458 -50.523 1.00 95.06 110 ILE A CA 1
ATOM 891 C C . ILE A 1 110 ? 23.656 -2.857 -51.882 1.00 95.06 110 ILE A C 1
ATOM 893 O O . ILE A 1 110 ? 23.831 -2.122 -52.849 1.00 95.06 110 ILE A O 1
ATOM 897 N N . SER A 1 111 ? 22.933 -3.981 -51.961 1.00 94.56 111 SER A N 1
ATOM 898 C CA . SER A 1 111 ? 22.331 -4.446 -53.218 1.00 94.56 111 SER A CA 1
ATOM 899 C C . SER A 1 111 ? 21.309 -3.463 -53.786 1.00 94.56 111 SER A C 1
ATOM 901 O O . SER A 1 111 ? 21.184 -3.358 -55.002 1.00 94.56 111 SER A O 1
ATOM 903 N N . LYS A 1 112 ? 20.562 -2.774 -52.921 1.00 95.31 112 LYS A N 1
ATOM 904 C CA . LYS A 1 112 ? 19.484 -1.867 -53.316 1.00 95.31 112 LYS A CA 1
ATOM 905 C C . LYS A 1 112 ? 19.988 -0.474 -53.698 1.00 95.31 112 LYS A C 1
ATOM 907 O O . LYS A 1 112 ? 19.479 0.112 -54.645 1.00 95.31 112 LYS A O 1
ATOM 912 N N . PHE A 1 113 ? 20.973 0.057 -52.973 1.00 95.25 113 PHE A N 1
ATOM 913 C CA . PHE A 1 113 ? 21.354 1.470 -53.062 1.00 95.25 113 PHE A CA 1
ATOM 914 C C . PHE A 1 113 ? 22.737 1.716 -53.674 1.00 95.25 113 PHE A C 1
ATOM 916 O O . PHE A 1 113 ? 22.998 2.839 -54.100 1.00 95.25 113 PHE A O 1
ATOM 923 N N . SER A 1 114 ? 23.637 0.723 -53.761 1.00 90.88 114 SER A N 1
ATOM 924 C CA . SER A 1 114 ? 24.992 0.981 -54.285 1.00 90.88 114 SER A CA 1
ATOM 925 C C . SER A 1 114 ? 25.030 1.241 -55.792 1.00 90.88 114 SER A C 1
ATOM 927 O O . SER A 1 114 ? 25.985 1.841 -56.264 1.00 90.88 114 SER A O 1
ATOM 929 N N . GLY A 1 115 ? 24.034 0.758 -56.543 1.00 90.44 115 GLY A N 1
ATOM 930 C CA . GLY A 1 115 ? 23.938 0.937 -57.998 1.00 90.44 115 GLY A CA 1
ATOM 931 C C . GLY A 1 115 ? 23.180 2.192 -58.437 1.00 90.44 115 GLY A C 1
ATOM 932 O O . GLY A 1 115 ? 23.124 2.470 -59.629 1.00 90.44 115 GLY A O 1
ATOM 933 N N . LEU A 1 116 ? 22.581 2.934 -57.500 1.00 94.38 116 LEU A N 1
ATOM 934 C CA . LEU A 1 116 ? 21.875 4.176 -57.818 1.00 94.38 116 LEU A CA 1
ATOM 935 C C . LEU A 1 116 ? 22.853 5.254 -58.275 1.00 94.38 116 LEU A C 1
ATOM 937 O O . LEU A 1 116 ? 23.974 5.308 -57.768 1.00 94.38 116 LEU A O 1
ATOM 941 N N . ASP A 1 117 ? 22.399 6.141 -59.156 1.00 94.19 117 ASP A N 1
ATOM 942 C CA . ASP A 1 117 ? 23.111 7.380 -59.462 1.00 94.19 117 ASP A CA 1
ATOM 943 C C . ASP A 1 117 ? 23.259 8.266 -58.210 1.00 94.19 117 ASP A C 1
ATOM 945 O O . ASP A 1 117 ? 22.439 8.194 -57.287 1.00 94.19 117 ASP A O 1
ATOM 949 N N . ARG A 1 118 ? 24.291 9.119 -58.182 1.00 94.44 118 ARG A N 1
ATOM 950 C CA . ARG A 1 118 ? 24.596 10.028 -57.068 1.00 94.44 118 ARG A CA 1
ATOM 951 C C . ARG A 1 118 ? 23.376 10.848 -56.643 1.00 94.44 118 ARG A C 1
ATOM 953 O O . ARG A 1 118 ? 23.103 10.940 -55.448 1.00 94.44 118 ARG A O 1
ATOM 960 N N . ALA A 1 119 ? 22.625 11.415 -57.592 1.00 94.75 119 ALA A N 1
ATOM 961 C CA . ALA A 1 119 ? 21.459 12.242 -57.274 1.00 94.75 119 ALA A CA 1
ATOM 962 C C . ALA A 1 119 ? 20.326 11.416 -56.640 1.00 94.75 119 ALA A C 1
ATOM 964 O O . ALA A 1 119 ? 19.766 11.810 -55.616 1.00 94.75 119 ALA A O 1
ATOM 965 N N . LEU A 1 120 ? 20.047 10.233 -57.198 1.00 96.19 120 LEU A N 1
ATOM 966 C CA . LEU A 1 120 ? 19.038 9.305 -56.676 1.00 96.19 120 LEU A CA 1
ATOM 967 C C . LEU A 1 120 ? 19.417 8.760 -55.294 1.00 96.19 120 LEU A C 1
ATOM 969 O O . LEU A 1 120 ? 18.554 8.581 -54.436 1.00 96.19 120 LEU A O 1
ATOM 973 N N . PHE A 1 121 ? 20.706 8.520 -55.049 1.00 97.00 121 PHE A N 1
ATOM 974 C CA . PHE A 1 121 ? 21.191 8.099 -53.738 1.00 97.00 121 PHE A CA 1
ATOM 975 C C . PHE A 1 121 ? 20.983 9.184 -52.674 1.00 97.00 121 PHE A C 1
ATOM 977 O O . PHE A 1 121 ? 20.551 8.871 -51.566 1.00 97.00 121 PHE A O 1
ATOM 984 N N . LEU A 1 122 ? 21.253 10.454 -52.995 1.00 96.25 122 LEU A N 1
ATOM 985 C CA . LEU A 1 122 ? 21.047 11.566 -52.060 1.00 96.25 122 LEU A CA 1
ATOM 986 C C . LEU A 1 122 ? 19.564 11.796 -51.737 1.00 96.25 122 LEU A C 1
ATOM 988 O O . LEU A 1 122 ? 19.233 12.151 -50.604 1.00 96.25 122 LEU A O 1
ATOM 992 N N . ASP A 1 123 ? 18.666 11.563 -52.693 1.00 96.25 123 ASP A N 1
ATOM 993 C CA . ASP A 1 123 ? 17.220 11.603 -52.445 1.00 96.25 123 ASP A CA 1
ATOM 994 C C . ASP A 1 123 ? 16.757 10.441 -51.546 1.00 96.25 123 ASP A C 1
ATOM 996 O O . ASP A 1 123 ? 16.048 10.636 -50.550 1.00 96.25 123 ASP A O 1
ATOM 1000 N N . ALA A 1 124 ? 17.266 9.232 -51.816 1.00 96.31 124 ALA A N 1
ATOM 1001 C CA . ALA A 1 124 ? 17.047 8.070 -50.960 1.00 96.31 124 ALA A CA 1
ATOM 1002 C C . ALA A 1 124 ? 17.575 8.305 -49.533 1.00 96.31 124 ALA A C 1
ATOM 1004 O O . ALA A 1 124 ? 16.885 7.973 -48.567 1.00 96.31 124 ALA A O 1
ATOM 1005 N N . TRP A 1 125 ? 18.753 8.924 -49.388 1.00 97.00 125 TRP A N 1
ATOM 1006 C CA . TRP A 1 125 ? 19.315 9.315 -48.094 1.00 97.00 125 TRP A CA 1
ATOM 1007 C C . TRP A 1 125 ? 18.351 10.202 -47.308 1.00 97.00 125 TRP A C 1
ATOM 1009 O O . TRP A 1 125 ? 17.985 9.846 -46.190 1.00 97.00 125 TRP A O 1
ATOM 1019 N N . LYS A 1 126 ? 17.878 11.308 -47.898 1.00 95.62 126 LYS A N 1
ATOM 1020 C CA . LYS A 1 126 ? 16.945 12.234 -47.231 1.00 95.62 126 LYS A CA 1
ATOM 1021 C C . LYS A 1 126 ? 15.671 11.525 -46.768 1.00 95.62 126 LYS A C 1
ATOM 1023 O O . LYS A 1 126 ? 15.244 11.700 -45.627 1.00 95.62 126 LYS A O 1
ATOM 1028 N N . THR A 1 127 ? 15.102 10.685 -47.631 1.00 96.12 127 THR A N 1
ATOM 1029 C CA . THR A 1 127 ? 13.862 9.947 -47.351 1.00 96.12 127 THR A CA 1
ATOM 1030 C C . THR A 1 127 ? 14.026 8.961 -46.194 1.00 96.12 127 THR A C 1
ATOM 1032 O O . THR A 1 127 ? 13.202 8.918 -45.280 1.00 96.12 127 THR A O 1
ATOM 1035 N N . HIS A 1 128 ? 15.087 8.155 -46.207 1.00 96.19 128 HIS A N 1
ATOM 1036 C CA . HIS A 1 128 ? 15.334 7.162 -45.159 1.00 96.19 128 HIS A CA 1
ATOM 1037 C C . HIS A 1 128 ? 15.840 7.790 -43.855 1.00 96.19 128 HIS A C 1
ATOM 1039 O O . HIS A 1 128 ? 15.515 7.294 -42.776 1.00 96.19 128 HIS A O 1
ATOM 1045 N N . PHE A 1 129 ? 16.562 8.911 -43.929 1.00 95.19 129 PHE A N 1
ATOM 1046 C CA . PHE A 1 129 ? 16.976 9.674 -42.754 1.00 95.19 129 PHE A CA 1
ATOM 1047 C C . PHE A 1 129 ? 15.770 10.189 -41.963 1.00 95.19 129 PHE A C 1
ATOM 1049 O O . PHE A 1 129 ? 15.709 9.994 -40.750 1.00 95.19 129 PHE A O 1
ATOM 1056 N N . GLN A 1 130 ? 14.753 10.731 -42.643 1.00 92.94 130 GLN A N 1
ATOM 1057 C CA . GLN A 1 130 ? 13.497 11.148 -42.002 1.00 92.94 130 GLN A CA 1
ATOM 1058 C C . GLN A 1 130 ? 12.747 9.987 -41.330 1.00 92.94 130 GLN A C 1
ATOM 1060 O O . GLN A 1 130 ? 12.073 10.190 -40.323 1.00 92.94 130 GLN A O 1
ATOM 1065 N N . LYS A 1 131 ? 12.887 8.764 -41.855 1.00 93.19 131 LYS A N 1
ATOM 1066 C CA . LYS A 1 131 ? 12.306 7.541 -41.275 1.00 93.19 131 LYS A CA 1
ATOM 1067 C C . LYS A 1 131 ? 13.152 6.932 -40.149 1.00 93.19 131 LYS A C 1
ATOM 1069 O O . LYS A 1 131 ? 12.699 6.003 -39.490 1.00 93.19 131 LYS A O 1
ATOM 1074 N N . GLY A 1 132 ? 14.373 7.424 -39.926 1.00 90.25 132 GLY A N 1
ATOM 1075 C CA . GLY A 1 132 ? 15.320 6.870 -38.952 1.00 90.25 132 GLY A CA 1
ATOM 1076 C C . GLY A 1 132 ? 16.057 5.605 -39.417 1.00 90.25 132 GLY A C 1
ATOM 1077 O O . GLY A 1 132 ? 16.792 4.998 -38.638 1.00 90.25 132 GLY A O 1
ATOM 1078 N N . GLU A 1 133 ? 15.922 5.212 -40.683 1.00 92.19 133 GLU A N 1
ATOM 1079 C CA . GLU A 1 133 ? 16.507 3.996 -41.265 1.00 92.19 133 GLU A CA 1
ATOM 1080 C C . GLU A 1 133 ? 17.913 4.264 -41.833 1.00 92.19 133 GLU A C 1
ATOM 1082 O O . GLU A 1 133 ? 18.180 4.126 -43.026 1.00 92.19 133 GLU A O 1
ATOM 1087 N N . ILE A 1 134 ? 18.832 4.699 -40.972 1.00 93.69 134 ILE A N 1
ATOM 1088 C CA . ILE A 1 134 ? 20.100 5.313 -41.407 1.00 93.69 134 ILE A CA 1
ATOM 1089 C C . ILE A 1 134 ? 21.286 4.348 -41.509 1.00 93.69 134 ILE A C 1
ATOM 1091 O O . ILE A 1 134 ? 22.220 4.615 -42.256 1.00 93.69 134 ILE A O 1
ATOM 1095 N N . ALA A 1 135 ? 21.303 3.251 -40.746 1.00 95.00 135 ALA A N 1
ATOM 1096 C CA . ALA A 1 135 ? 22.535 2.488 -40.516 1.00 95.00 135 ALA A CA 1
ATOM 1097 C C . ALA A 1 135 ? 23.098 1.859 -41.803 1.00 95.00 135 ALA A C 1
ATOM 1099 O O . ALA A 1 135 ? 24.273 2.034 -42.123 1.00 95.00 135 ALA A O 1
ATOM 1100 N N . GLY A 1 136 ? 22.255 1.177 -42.582 1.00 95.56 136 GLY A N 1
ATOM 1101 C CA . GLY A 1 136 ? 22.688 0.560 -43.835 1.00 95.56 136 GLY A CA 1
ATOM 1102 C C . GLY A 1 136 ? 23.040 1.585 -44.911 1.00 95.56 136 GLY A C 1
ATOM 1103 O O . GLY A 1 136 ? 24.064 1.446 -45.579 1.00 95.56 136 GLY A O 1
ATOM 1104 N N . LEU A 1 137 ? 22.255 2.660 -45.038 1.00 96.31 137 LEU A N 1
ATOM 1105 C CA . LEU A 1 137 ? 22.535 3.732 -45.997 1.00 96.31 137 LEU A CA 1
ATOM 1106 C C . LEU A 1 137 ? 23.803 4.512 -45.647 1.00 96.31 137 LEU A C 1
ATOM 1108 O O . LEU A 1 137 ? 24.520 4.919 -46.555 1.00 96.31 137 LEU A O 1
ATOM 1112 N N . LEU A 1 138 ? 24.116 4.681 -44.361 1.00 97.12 138 LEU A N 1
ATOM 1113 C CA . LEU A 1 138 ? 25.354 5.315 -43.914 1.00 97.12 138 LEU A CA 1
ATOM 1114 C C . LEU A 1 138 ? 26.573 4.482 -44.315 1.00 97.12 138 LEU A C 1
ATOM 1116 O O . LEU A 1 138 ? 27.571 5.036 -44.768 1.00 97.12 138 LEU A O 1
ATOM 1120 N N . TRP A 1 139 ? 26.490 3.153 -44.204 1.00 97.31 139 TRP A N 1
ATOM 1121 C CA . TRP A 1 139 ? 27.548 2.270 -44.695 1.00 97.31 139 TRP A CA 1
ATOM 1122 C C . TRP A 1 139 ? 27.692 2.323 -46.222 1.00 97.31 139 TRP A C 1
ATOM 1124 O O . TRP A 1 139 ? 28.810 2.372 -46.741 1.00 97.31 139 TRP A O 1
ATOM 1134 N N . VAL A 1 140 ? 26.572 2.374 -46.952 1.00 96.50 140 VAL A N 1
ATOM 1135 C CA . VAL A 1 140 ? 26.594 2.573 -48.408 1.00 96.50 140 VAL A CA 1
ATOM 1136 C C . VAL A 1 140 ? 27.244 3.917 -48.747 1.00 96.50 140 VAL A C 1
ATOM 1138 O O . VAL A 1 140 ? 28.191 3.931 -49.522 1.00 96.50 140 VAL A O 1
ATOM 1141 N N . ALA A 1 141 ? 26.838 5.021 -48.114 1.00 96.31 141 ALA A N 1
ATOM 1142 C CA . ALA A 1 141 ? 27.446 6.339 -48.311 1.00 96.31 141 ALA A CA 1
ATOM 1143 C C . ALA A 1 141 ? 28.957 6.323 -48.031 1.00 96.31 141 ALA A C 1
ATOM 1145 O O . ALA A 1 141 ? 29.742 6.823 -48.830 1.00 96.31 141 ALA A O 1
ATOM 1146 N N . ALA A 1 142 ? 29.379 5.696 -46.931 1.00 95.75 142 ALA A N 1
ATOM 1147 C CA . ALA A 1 142 ? 30.783 5.647 -46.536 1.00 95.75 142 ALA A CA 1
ATOM 1148 C C . ALA A 1 142 ? 31.674 4.882 -47.528 1.00 95.75 142 ALA A C 1
ATOM 1150 O O . ALA A 1 142 ? 32.863 5.180 -47.628 1.00 95.75 142 ALA A O 1
ATOM 1151 N N . THR A 1 143 ? 31.114 3.909 -48.253 1.00 95.00 143 THR A N 1
ATOM 1152 C CA . THR A 1 143 ? 31.856 3.037 -49.180 1.00 95.00 143 THR A CA 1
ATOM 1153 C C . THR A 1 143 ? 31.713 3.425 -50.654 1.00 95.00 143 THR A C 1
ATOM 1155 O O . THR A 1 143 ? 32.321 2.794 -51.523 1.00 95.00 143 THR A O 1
ATOM 1158 N N . ARG A 1 144 ? 30.932 4.464 -50.961 1.00 93.06 144 ARG A N 1
ATOM 1159 C CA . ARG A 1 144 ? 30.724 4.963 -52.324 1.00 93.06 144 ARG A CA 1
ATOM 1160 C C . ARG A 1 144 ? 31.870 5.884 -52.777 1.00 93.06 144 ARG A C 1
ATOM 1162 O O . ARG A 1 144 ? 32.233 6.788 -52.024 1.00 93.06 144 ARG A O 1
ATOM 1169 N N . PRO A 1 145 ? 32.438 5.681 -53.982 1.00 90.31 145 PRO A N 1
ATOM 1170 C CA . PRO A 1 145 ? 33.527 6.515 -54.493 1.00 90.31 145 PRO A CA 1
ATOM 1171 C C . PRO A 1 145 ? 33.062 7.796 -55.201 1.00 90.31 145 PRO A C 1
ATOM 1173 O O . PRO A 1 145 ? 33.853 8.711 -55.384 1.00 90.31 145 PRO A O 1
ATOM 1176 N N . ASP A 1 146 ? 31.790 7.881 -55.591 1.00 92.62 146 ASP A N 1
ATOM 1177 C CA . ASP A 1 146 ? 31.233 8.967 -56.406 1.00 92.62 146 ASP A CA 1
ATOM 1178 C C . ASP A 1 146 ? 30.741 10.185 -55.597 1.00 92.62 146 ASP A C 1
ATOM 1180 O O . ASP A 1 146 ? 30.332 11.191 -56.180 1.00 92.62 146 ASP A O 1
ATOM 1184 N N . LEU A 1 147 ? 30.777 10.116 -54.261 1.00 92.69 147 LEU A N 1
ATOM 1185 C CA . LEU A 1 147 ? 30.355 11.212 -53.387 1.00 92.69 147 LEU A CA 1
ATOM 1186 C C . LEU A 1 147 ? 31.414 12.316 -53.309 1.00 92.69 147 LEU A C 1
ATOM 1188 O O . LEU A 1 147 ? 32.577 12.070 -52.988 1.00 92.69 147 LEU A O 1
ATOM 1192 N N . LYS A 1 148 ? 30.986 13.562 -53.533 1.00 93.56 148 LYS A N 1
ATOM 1193 C CA . LYS A 1 148 ? 31.841 14.747 -53.402 1.00 93.56 148 LYS A CA 1
ATOM 1194 C C . LYS A 1 148 ? 31.940 15.200 -51.947 1.00 93.56 148 LYS A C 1
ATOM 1196 O O . LYS A 1 148 ? 31.149 14.819 -51.083 1.00 93.56 148 LYS A O 1
ATOM 1201 N N . ALA A 1 149 ? 32.887 16.099 -51.684 1.00 92.12 149 ALA A N 1
ATOM 1202 C CA . ALA A 1 149 ? 33.093 16.670 -50.357 1.00 92.12 149 ALA A CA 1
ATOM 1203 C C . ALA A 1 149 ? 31.842 17.385 -49.801 1.00 92.12 149 ALA A C 1
ATOM 1205 O O . ALA A 1 149 ? 31.612 17.317 -48.593 1.00 92.12 149 ALA A O 1
ATOM 1206 N N . GLU A 1 150 ? 31.021 18.035 -50.643 1.00 93.88 150 GLU A N 1
ATOM 1207 C CA . GLU A 1 150 ? 29.735 18.606 -50.202 1.00 93.88 150 GLU A CA 1
ATOM 1208 C C . GLU A 1 150 ? 28.775 17.531 -49.675 1.00 93.88 150 GLU A C 1
ATOM 1210 O O . GLU A 1 150 ? 28.198 17.710 -48.604 1.00 93.88 150 GLU A O 1
ATOM 1215 N N . ASP A 1 151 ? 28.646 16.403 -50.381 1.00 95.12 151 ASP A N 1
ATOM 1216 C CA . ASP A 1 151 ? 27.731 15.321 -49.999 1.00 95.12 151 ASP A CA 1
ATOM 1217 C C . ASP A 1 151 ? 28.158 14.694 -48.677 1.00 95.12 151 ASP A C 1
ATOM 1219 O O . ASP A 1 151 ? 27.344 14.497 -47.779 1.00 95.12 151 ASP A O 1
ATOM 1223 N N . ILE A 1 152 ? 29.461 14.427 -48.537 1.00 94.75 152 ILE A N 1
ATOM 1224 C CA . ILE A 1 152 ? 30.032 13.851 -47.318 1.00 94.75 152 ILE A CA 1
ATOM 1225 C C . ILE A 1 152 ? 29.773 14.779 -46.130 1.00 94.75 152 ILE A C 1
ATOM 1227 O O . ILE A 1 152 ? 29.409 14.304 -45.055 1.00 94.75 152 ILE A O 1
ATOM 1231 N N . ARG A 1 153 ? 29.943 16.099 -46.306 1.00 94.50 153 ARG A N 1
ATOM 1232 C CA . ARG A 1 153 ? 29.635 17.085 -45.259 1.00 94.50 153 ARG A CA 1
ATOM 1233 C C . ARG A 1 153 ? 28.145 17.112 -44.923 1.00 94.50 153 ARG A C 1
ATOM 1235 O O . ARG A 1 153 ? 27.826 17.156 -43.741 1.00 94.50 153 ARG A O 1
ATOM 1242 N N . SER A 1 154 ? 27.263 17.050 -45.921 1.00 95.44 154 SER A N 1
ATOM 1243 C CA . SER A 1 154 ? 25.809 17.035 -45.709 1.00 95.44 154 SER A CA 1
ATOM 1244 C C . SER A 1 154 ? 25.369 15.799 -44.922 1.00 95.44 154 SER A C 1
ATOM 1246 O O . SER A 1 154 ? 24.773 15.931 -43.859 1.00 95.44 154 SER A O 1
ATOM 1248 N N . ILE A 1 155 ? 25.735 14.603 -45.393 1.00 96.38 155 ILE A N 1
ATOM 1249 C CA . ILE A 1 155 ? 25.399 13.320 -44.755 1.00 96.38 155 ILE A CA 1
ATOM 1250 C C . ILE A 1 155 ? 25.970 13.265 -43.333 1.00 96.38 155 ILE A C 1
ATOM 1252 O O . ILE A 1 155 ? 25.293 12.841 -42.397 1.00 96.38 155 ILE A O 1
ATOM 1256 N N . PHE A 1 156 ? 27.215 13.714 -43.143 1.00 95.50 156 PHE A N 1
ATOM 1257 C CA . PHE A 1 156 ? 27.803 13.802 -41.809 1.00 95.50 156 PHE A CA 1
ATOM 1258 C C . PHE A 1 156 ? 27.040 14.774 -40.905 1.00 95.50 156 PHE A C 1
ATOM 1260 O O . PHE A 1 156 ? 26.789 14.431 -39.754 1.00 95.50 156 PHE A O 1
ATOM 1267 N N . GLY A 1 157 ? 26.664 15.954 -41.408 1.00 95.75 157 GLY A N 1
ATOM 1268 C CA . GLY A 1 157 ? 25.892 16.952 -40.667 1.00 95.75 157 GLY A CA 1
ATOM 1269 C C . GLY A 1 157 ? 24.558 16.401 -40.167 1.00 95.75 157 GLY A C 1
ATOM 1270 O O . GLY A 1 157 ? 24.244 16.554 -38.985 1.00 95.75 157 GLY A O 1
ATOM 1271 N N . ASP A 1 158 ? 23.836 15.677 -41.025 1.00 95.38 158 ASP A N 1
ATOM 1272 C CA . ASP A 1 158 ? 22.579 15.009 -40.677 1.00 95.38 158 ASP A CA 1
ATOM 1273 C C . ASP A 1 158 ? 22.774 14.033 -39.503 1.00 95.38 158 ASP A C 1
ATOM 1275 O O . ASP A 1 158 ? 22.134 14.153 -38.452 1.00 95.38 158 ASP A O 1
ATOM 1279 N N . VAL A 1 159 ? 23.723 13.096 -39.634 1.00 95.00 159 VAL A N 1
ATOM 1280 C CA . VAL A 1 159 ? 23.986 12.085 -38.594 1.00 95.00 159 VAL A CA 1
ATOM 1281 C C . VAL A 1 159 ? 24.533 12.723 -37.315 1.00 95.00 159 VAL A C 1
ATOM 1283 O O . VAL A 1 159 ? 24.154 12.330 -36.211 1.00 95.00 159 VAL A O 1
ATOM 1286 N N . HIS A 1 160 ? 25.399 13.728 -37.435 1.00 93.62 160 HIS A N 1
ATOM 1287 C CA . HIS A 1 160 ? 25.960 14.459 -36.303 1.00 93.62 160 HIS A CA 1
ATOM 1288 C C . HIS A 1 160 ? 24.865 15.137 -35.473 1.00 93.62 160 HIS A C 1
ATOM 1290 O O . HIS A 1 160 ? 24.800 14.937 -34.255 1.00 93.62 160 HIS A O 1
ATOM 1296 N N . MET A 1 161 ? 23.957 15.868 -36.123 1.00 94.44 161 MET A N 1
ATOM 1297 C CA . MET A 1 161 ? 22.845 16.521 -35.435 1.00 94.44 161 MET A CA 1
ATOM 1298 C C . MET A 1 161 ? 21.888 15.509 -34.810 1.00 94.44 161 MET A C 1
ATOM 1300 O O . MET A 1 161 ? 21.450 15.704 -33.675 1.00 94.44 161 MET A O 1
ATOM 1304 N N . GLN A 1 162 ? 21.623 14.384 -35.475 1.00 92.19 162 GLN A N 1
ATOM 1305 C CA . GLN A 1 162 ? 20.814 13.315 -34.896 1.00 92.19 162 GLN A CA 1
ATOM 1306 C C . GLN A 1 162 ? 21.433 12.738 -33.614 1.00 92.19 162 GLN A C 1
ATOM 1308 O O . GLN A 1 162 ? 20.728 12.543 -32.623 1.00 92.19 162 GLN A O 1
ATOM 1313 N N . MET A 1 163 ? 22.747 12.490 -33.589 1.00 89.69 163 MET A N 1
ATOM 1314 C CA . MET A 1 163 ? 23.440 12.016 -32.383 1.00 89.69 163 MET A CA 1
ATOM 1315 C C . MET A 1 163 ? 23.349 13.033 -31.231 1.00 89.69 163 MET A C 1
ATOM 1317 O O . MET A 1 163 ? 23.118 12.648 -30.076 1.00 89.69 163 MET A O 1
ATOM 1321 N N . HIS A 1 164 ? 23.456 14.332 -31.532 1.00 91.88 164 HIS A N 1
ATOM 1322 C CA . HIS A 1 164 ? 23.257 15.396 -30.545 1.00 91.88 164 HIS A CA 1
ATOM 1323 C C . HIS A 1 164 ? 21.823 15.424 -29.999 1.00 91.88 164 HIS A C 1
ATOM 1325 O O . HIS A 1 164 ? 21.631 15.435 -28.779 1.00 91.88 164 HIS A O 1
ATOM 1331 N N . LEU A 1 165 ? 20.814 15.367 -30.871 1.00 90.88 165 LEU A N 1
ATOM 1332 C CA . LEU A 1 165 ? 19.402 15.353 -30.475 1.00 90.88 165 LEU A CA 1
ATOM 1333 C C . LEU A 1 165 ? 19.054 14.114 -29.642 1.00 90.88 165 LEU A C 1
ATOM 1335 O O . LEU A 1 165 ? 18.430 14.239 -28.586 1.00 90.88 165 LEU A O 1
ATOM 1339 N N . ASN A 1 166 ? 19.553 12.938 -30.033 1.00 89.69 166 ASN A N 1
ATOM 1340 C CA . ASN A 1 166 ? 19.414 11.707 -29.258 1.00 89.69 166 ASN A CA 1
ATOM 1341 C C . ASN A 1 166 ? 19.980 11.860 -27.844 1.00 89.69 166 ASN A C 1
ATOM 1343 O O . ASN A 1 166 ? 19.387 11.363 -26.888 1.00 89.69 166 ASN A O 1
ATOM 1347 N N . THR A 1 167 ? 21.104 12.559 -27.675 1.00 89.81 167 THR A N 1
ATOM 1348 C CA . THR A 1 167 ? 21.674 12.823 -26.344 1.00 89.81 167 THR A CA 1
ATOM 1349 C C . THR A 1 167 ? 20.739 13.690 -25.498 1.00 89.81 167 THR A C 1
ATOM 1351 O O . THR A 1 167 ? 20.492 13.375 -24.331 1.00 89.81 167 THR A O 1
ATOM 1354 N N . VAL A 1 168 ? 20.155 14.743 -26.083 1.00 92.94 168 VAL A N 1
ATOM 1355 C CA . VAL A 1 168 ? 19.181 15.613 -25.401 1.00 92.94 168 VAL A CA 1
ATOM 1356 C C . VAL A 1 168 ? 17.930 14.831 -24.993 1.00 92.94 168 VAL A C 1
ATOM 1358 O O . VAL A 1 168 ? 17.490 14.931 -23.844 1.00 92.94 168 VAL A O 1
ATOM 1361 N N . TRP A 1 169 ? 17.372 14.021 -25.895 1.00 92.56 169 TRP A N 1
ATOM 1362 C CA . TRP A 1 169 ? 16.199 13.193 -25.608 1.00 92.56 169 TRP A CA 1
ATOM 1363 C C . TRP A 1 169 ? 16.485 12.141 -24.542 1.00 92.56 169 TRP A C 1
ATOM 1365 O O . TRP A 1 169 ? 15.715 12.021 -23.593 1.00 92.56 169 TRP A O 1
ATOM 1375 N N . ASN A 1 170 ? 17.623 11.449 -24.626 1.00 92.19 170 ASN A N 1
ATOM 1376 C CA . ASN A 1 170 ? 18.040 10.484 -23.611 1.00 92.19 170 ASN A CA 1
ATOM 1377 C C . ASN A 1 170 ? 18.227 11.141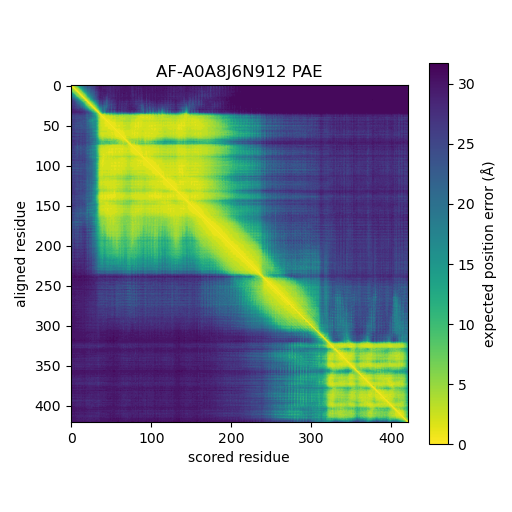 -22.240 1.00 92.19 170 ASN A C 1
ATOM 1379 O O . ASN A 1 170 ? 17.827 10.566 -21.230 1.00 92.19 170 ASN A O 1
ATOM 1383 N N . ARG A 1 171 ? 18.786 12.358 -22.176 1.00 93.44 171 ARG A N 1
ATOM 1384 C CA . ARG A 1 171 ? 18.899 13.104 -20.915 1.00 93.44 171 ARG A CA 1
ATOM 1385 C C . ARG A 1 171 ? 17.522 13.417 -20.328 1.00 93.44 171 ARG A C 1
ATOM 1387 O O . ARG A 1 171 ? 17.305 13.140 -19.151 1.00 93.44 171 ARG A O 1
ATOM 1394 N N . LYS A 1 172 ? 16.589 13.936 -21.137 1.00 95.31 172 LYS A N 1
ATOM 1395 C CA . LYS A 1 172 ? 15.207 14.212 -20.700 1.00 95.31 172 LYS A CA 1
ATOM 1396 C C . LYS A 1 172 ? 14.484 12.937 -20.255 1.00 95.31 172 LYS A C 1
ATOM 1398 O O . LYS A 1 172 ? 13.835 12.942 -19.212 1.00 95.31 172 LYS A O 1
ATOM 1403 N N . ALA A 1 173 ? 14.637 11.841 -20.996 1.00 95.56 173 ALA A N 1
ATOM 1404 C CA . ALA A 1 173 ? 14.060 10.545 -20.654 1.00 95.56 173 ALA A CA 1
ATOM 1405 C C . ALA A 1 173 ? 14.612 10.014 -19.322 1.00 95.56 173 ALA A C 1
ATOM 1407 O O . ALA A 1 173 ? 13.833 9.619 -18.461 1.00 95.56 173 ALA A O 1
ATOM 1408 N N . ARG A 1 174 ? 15.934 10.085 -19.103 1.00 95.50 174 ARG A N 1
ATOM 1409 C CA . ARG A 1 174 ? 16.566 9.698 -17.828 1.00 95.50 174 ARG A CA 1
ATOM 1410 C C . ARG A 1 174 ? 16.091 10.555 -16.657 1.00 95.50 174 ARG A C 1
ATOM 1412 O O . ARG A 1 174 ? 15.804 10.014 -15.596 1.00 95.50 174 ARG A O 1
ATOM 1419 N N . GLN A 1 175 ? 15.974 11.870 -16.846 1.00 96.25 175 GLN A N 1
ATOM 1420 C CA . GLN A 1 175 ? 15.436 12.771 -15.821 1.00 96.25 175 GLN A CA 1
ATOM 1421 C C . GLN A 1 175 ? 13.986 12.426 -15.475 1.00 96.25 175 GLN A C 1
ATOM 1423 O O . GLN A 1 175 ? 13.633 12.350 -14.300 1.00 96.25 175 GLN A O 1
ATOM 1428 N N . ARG A 1 176 ? 13.148 12.177 -16.490 1.00 96.88 176 ARG A N 1
ATOM 1429 C CA . ARG A 1 176 ? 11.750 11.795 -16.281 1.00 96.88 176 ARG A CA 1
ATOM 1430 C C . ARG A 1 176 ? 11.628 10.445 -15.581 1.00 96.88 176 ARG A C 1
ATOM 1432 O O . ARG A 1 176 ? 10.818 10.335 -14.666 1.00 96.88 176 ARG A O 1
ATOM 1439 N N . LEU A 1 177 ? 12.437 9.467 -15.983 1.00 97.75 177 LEU A N 1
ATOM 1440 C CA . LEU A 1 177 ? 12.475 8.147 -15.363 1.00 97.75 177 LEU A CA 1
ATOM 1441 C C . LEU A 1 177 ? 12.865 8.252 -13.887 1.00 97.75 177 LEU A C 1
ATOM 1443 O O . LEU A 1 177 ? 12.113 7.794 -13.039 1.00 97.75 177 LEU A O 1
ATOM 1447 N N . SER A 1 178 ? 13.962 8.947 -13.578 1.00 97.62 178 SER A N 1
ATOM 1448 C CA . SER A 1 178 ? 14.418 9.155 -12.198 1.00 97.62 178 SER A CA 1
ATOM 1449 C C . SER A 1 178 ? 13.358 9.850 -11.332 1.00 97.62 178 SER A C 1
ATOM 1451 O O . SER A 1 178 ? 13.090 9.413 -10.215 1.00 97.62 178 SER A O 1
ATOM 1453 N N . PHE A 1 179 ? 12.685 10.878 -11.863 1.00 97.50 179 PHE A N 1
ATOM 1454 C CA . PHE A 1 179 ? 11.565 11.523 -11.173 1.00 97.50 179 PHE A CA 1
ATOM 1455 C C . PHE A 1 179 ? 10.405 10.548 -10.907 1.00 97.50 179 PHE A C 1
ATOM 1457 O O . PHE A 1 179 ? 9.863 10.508 -9.805 1.00 97.50 179 PHE A O 1
ATOM 1464 N N . GLN A 1 180 ? 10.020 9.743 -11.902 1.00 97.81 180 GLN A N 1
ATOM 1465 C CA . GLN A 1 180 ? 8.936 8.767 -11.760 1.00 97.81 180 GLN A CA 1
ATOM 1466 C C . GLN A 1 180 ? 9.293 7.618 -10.810 1.00 97.81 180 GLN A C 1
ATOM 1468 O O . GLN A 1 180 ? 8.414 7.124 -10.107 1.00 97.81 180 GLN A O 1
ATOM 1473 N N . GLU A 1 181 ? 10.548 7.177 -10.779 1.00 97.94 181 GLU A N 1
ATOM 1474 C CA . GLU A 1 181 ? 11.033 6.161 -9.841 1.00 97.94 181 GLU A CA 1
ATOM 1475 C C . GLU A 1 181 ? 10.938 6.657 -8.396 1.00 97.94 181 GLU A C 1
ATOM 1477 O O . GLU A 1 181 ? 10.434 5.939 -7.531 1.00 97.94 181 GLU A O 1
ATOM 1482 N N . GLU A 1 182 ? 11.332 7.906 -8.150 1.00 98.00 182 GLU A N 1
ATOM 1483 C CA . GLU A 1 182 ? 11.261 8.530 -6.831 1.00 98.00 182 GLU A CA 1
ATOM 1484 C C . GLU A 1 182 ? 9.814 8.740 -6.357 1.00 98.00 182 GLU A C 1
ATOM 1486 O O . GLU A 1 182 ? 9.466 8.390 -5.228 1.00 98.00 182 GLU A O 1
ATOM 1491 N N . GLU A 1 183 ? 8.930 9.238 -7.223 1.00 98.00 183 GLU A N 1
ATOM 1492 C CA . GLU A 1 183 ? 7.508 9.371 -6.885 1.00 98.00 183 GLU A CA 1
ATOM 1493 C C . GLU A 1 183 ? 6.853 8.005 -6.629 1.00 98.00 183 GLU A C 1
ATOM 1495 O O . GLU A 1 183 ? 6.104 7.840 -5.664 1.00 98.00 183 GLU A O 1
ATOM 1500 N N . ASN A 1 184 ? 7.191 6.982 -7.422 1.00 98.12 184 ASN A N 1
ATOM 1501 C CA . ASN A 1 184 ? 6.724 5.619 -7.172 1.00 98.12 184 ASN A CA 1
ATOM 1502 C C . ASN A 1 184 ? 7.227 5.063 -5.837 1.00 98.12 184 ASN A C 1
ATOM 1504 O O . ASN A 1 184 ? 6.478 4.363 -5.152 1.00 98.12 184 ASN A O 1
ATOM 1508 N N . ARG A 1 185 ? 8.473 5.358 -5.449 1.00 98.25 185 ARG A N 1
ATOM 1509 C CA . ARG A 1 185 ? 9.019 4.966 -4.144 1.00 98.25 185 ARG A CA 1
ATOM 1510 C C . ARG A 1 185 ? 8.199 5.583 -3.009 1.00 98.25 185 ARG A C 1
ATOM 1512 O O . ARG A 1 185 ? 7.712 4.846 -2.153 1.00 98.25 185 ARG A O 1
ATOM 1519 N N . LYS A 1 186 ? 7.948 6.896 -3.058 1.00 98.12 186 LYS A N 1
ATOM 1520 C CA . LYS A 1 186 ? 7.123 7.601 -2.058 1.00 98.12 186 LYS A CA 1
ATOM 1521 C C . LYS A 1 186 ? 5.696 7.058 -1.988 1.00 98.12 186 LYS A C 1
ATOM 1523 O O . LYS A 1 186 ? 5.156 6.869 -0.900 1.00 98.12 186 LYS A O 1
ATOM 1528 N N . LEU A 1 187 ? 5.070 6.793 -3.136 1.00 98.12 187 LEU A N 1
ATOM 1529 C CA . LEU A 1 187 ? 3.720 6.227 -3.183 1.00 98.12 187 LEU A CA 1
ATOM 1530 C C . LEU A 1 187 ? 3.671 4.819 -2.581 1.00 98.12 187 LEU A C 1
ATOM 1532 O O . LEU A 1 187 ? 2.741 4.511 -1.836 1.00 98.12 187 LEU A O 1
ATOM 1536 N N . LYS A 1 188 ? 4.681 3.979 -2.842 1.00 98.12 188 LYS A N 1
ATOM 1537 C CA . LYS A 1 188 ? 4.797 2.652 -2.217 1.00 98.12 188 LYS A CA 1
ATOM 1538 C C . LYS A 1 188 ? 4.932 2.747 -0.698 1.00 98.12 188 LYS A C 1
ATOM 1540 O O . LYS A 1 188 ? 4.263 1.994 0.002 1.00 98.12 188 LYS A O 1
ATOM 1545 N N . GLU A 1 189 ? 5.739 3.676 -0.190 1.00 98.19 189 GLU A N 1
ATOM 1546 C CA . GLU A 1 189 ? 5.901 3.905 1.253 1.00 98.19 189 GLU A CA 1
ATOM 1547 C C . GLU A 1 189 ? 4.587 4.351 1.911 1.00 98.19 189 GLU A C 1
ATOM 1549 O O . GLU A 1 189 ? 4.165 3.758 2.906 1.00 98.19 189 GLU A O 1
ATOM 1554 N N . ARG A 1 190 ? 3.876 5.320 1.316 1.00 97.88 190 ARG A N 1
ATOM 1555 C CA . ARG A 1 190 ? 2.552 5.755 1.801 1.00 97.88 190 ARG A CA 1
ATOM 1556 C C . ARG A 1 190 ? 1.537 4.618 1.791 1.00 97.88 190 ARG A C 1
ATOM 1558 O O . ARG A 1 190 ? 0.823 4.420 2.769 1.00 97.88 190 ARG A O 1
ATOM 1565 N N . LEU A 1 191 ? 1.499 3.829 0.718 1.00 98.19 191 LEU A N 1
ATOM 1566 C CA . LEU A 1 191 ? 0.598 2.681 0.620 1.00 98.19 191 LEU A CA 1
ATOM 1567 C C . LEU A 1 191 ? 0.892 1.637 1.707 1.00 98.19 191 LEU A C 1
ATOM 1569 O O . LEU A 1 191 ? -0.034 1.064 2.284 1.00 98.19 191 LEU A O 1
ATOM 1573 N N . GLN A 1 192 ? 2.168 1.394 2.015 1.00 98.06 192 GLN A N 1
ATOM 1574 C CA . GLN A 1 192 ? 2.557 0.499 3.102 1.00 98.06 192 GLN A CA 1
ATOM 1575 C C . GLN A 1 192 ? 2.096 1.030 4.464 1.00 98.06 192 GLN A C 1
ATOM 1577 O O . GLN A 1 192 ? 1.502 0.258 5.224 1.00 98.06 192 GLN A O 1
ATOM 1582 N N . GLN A 1 193 ? 2.292 2.322 4.743 1.00 97.75 193 GLN A N 1
ATOM 1583 C CA . GLN A 1 193 ? 1.831 2.975 5.975 1.00 97.75 193 GLN A CA 1
ATOM 1584 C C . GLN A 1 193 ? 0.307 2.877 6.135 1.00 97.75 193 GLN A C 1
ATOM 1586 O O . GLN A 1 193 ? -0.173 2.366 7.147 1.00 97.75 193 GLN A O 1
ATOM 1591 N N . GLU A 1 194 ? -0.451 3.242 5.101 1.00 97.69 194 GLU A N 1
ATOM 1592 C CA . GLU A 1 194 ? -1.915 3.129 5.080 1.00 97.69 194 GLU A CA 1
ATOM 1593 C C . GLU A 1 194 ? -2.384 1.682 5.281 1.00 97.69 194 GLU A C 1
ATOM 1595 O O . GLU A 1 194 ? -3.298 1.396 6.058 1.00 97.69 194 GLU A O 1
ATOM 1600 N N . SER A 1 195 ? -1.715 0.713 4.646 1.00 97.75 195 SER A N 1
ATOM 1601 C CA . SER A 1 195 ? -2.038 -0.706 4.831 1.00 97.75 195 SER A CA 1
ATOM 1602 C C . SER A 1 195 ? -1.804 -1.187 6.269 1.00 97.75 195 SER A C 1
ATOM 1604 O O . SER A 1 195 ? -2.517 -2.073 6.753 1.00 97.75 195 SER A O 1
ATOM 1606 N N . ALA A 1 196 ? -0.791 -0.650 6.954 1.00 97.88 196 ALA A N 1
ATOM 1607 C CA . ALA A 1 196 ? -0.484 -0.981 8.339 1.00 97.88 196 ALA A CA 1
ATOM 1608 C C . ALA A 1 196 ? -1.522 -0.354 9.278 1.00 97.88 196 ALA A C 1
ATOM 1610 O O . ALA A 1 196 ? -2.095 -1.064 10.107 1.00 97.88 196 ALA A O 1
ATOM 1611 N N . MET A 1 197 ? -1.851 0.924 9.069 1.00 97.94 197 MET A N 1
ATOM 1612 C CA . MET A 1 197 ? -2.882 1.637 9.825 1.00 97.94 197 MET A CA 1
ATOM 1613 C C . MET A 1 197 ? -4.249 0.964 9.682 1.00 97.94 197 MET A C 1
ATOM 1615 O O . MET A 1 197 ? -4.907 0.653 10.675 1.00 97.94 197 MET A O 1
ATOM 1619 N N . ARG A 1 198 ? -4.645 0.612 8.454 1.00 98.12 198 ARG A N 1
ATOM 1620 C CA . ARG A 1 198 ? -5.901 -0.099 8.186 1.00 98.12 198 ARG A CA 1
ATOM 1621 C C . ARG A 1 198 ? -5.956 -1.464 8.875 1.00 98.12 198 ARG A C 1
ATOM 1623 O O . ARG A 1 198 ? -7.017 -1.872 9.350 1.00 98.12 198 ARG A O 1
ATOM 1630 N N . ARG A 1 199 ? -4.832 -2.187 8.949 1.00 97.81 199 ARG A N 1
ATOM 1631 C CA . ARG A 1 199 ? -4.743 -3.459 9.689 1.00 97.81 199 ARG A CA 1
ATOM 1632 C C . ARG A 1 199 ? -4.884 -3.250 11.197 1.00 97.81 199 ARG A C 1
ATOM 1634 O O . ARG A 1 199 ? -5.616 -4.016 11.825 1.00 97.81 199 ARG A O 1
ATOM 1641 N N . ALA A 1 200 ? -4.246 -2.220 11.754 1.00 97.75 200 ALA A N 1
ATOM 1642 C CA . ALA A 1 200 ? -4.364 -1.863 13.167 1.00 97.75 200 ALA A CA 1
ATOM 1643 C C . ALA A 1 200 ? -5.813 -1.502 13.535 1.00 97.75 200 ALA A C 1
ATOM 1645 O O . ALA A 1 200 ? -6.403 -2.161 14.391 1.00 97.75 200 ALA A O 1
ATOM 1646 N N . LEU A 1 201 ? -6.435 -0.583 12.788 1.00 98.12 201 LEU A N 1
ATOM 1647 C CA . LEU A 1 201 ? -7.834 -0.180 12.979 1.00 98.12 201 LEU A CA 1
ATOM 1648 C C . LEU A 1 201 ? -8.811 -1.353 12.837 1.00 98.12 201 LEU A C 1
ATOM 1650 O O . LEU A 1 201 ? -9.811 -1.433 13.551 1.00 98.12 201 LEU A O 1
ATOM 1654 N N . LYS A 1 202 ? -8.545 -2.302 11.929 1.00 98.19 202 LYS A N 1
ATOM 1655 C CA . LYS A 1 202 ? -9.368 -3.514 11.790 1.00 98.19 202 LYS A CA 1
ATOM 1656 C C . LYS A 1 202 ? -9.248 -4.430 13.013 1.00 98.19 202 LYS A C 1
ATOM 1658 O O . LYS A 1 202 ? -10.243 -5.041 13.409 1.00 98.19 202 LYS A O 1
ATOM 1663 N N . LYS A 1 203 ? -8.051 -4.551 13.599 1.00 97.88 203 LYS A N 1
ATOM 1664 C CA . LYS A 1 203 ? -7.819 -5.334 14.823 1.00 97.88 203 LYS A CA 1
ATOM 1665 C C . LYS A 1 203 ? -8.523 -4.693 16.018 1.00 97.88 203 LYS A C 1
ATOM 1667 O O . LYS A 1 203 ? -9.223 -5.397 16.739 1.00 97.88 203 LYS A O 1
ATOM 1672 N N . GLU A 1 204 ? -8.397 -3.379 16.168 1.00 98.00 204 GLU A N 1
ATOM 1673 C CA . GLU A 1 204 ? -9.058 -2.603 17.219 1.00 98.00 204 GLU A CA 1
ATOM 1674 C C . GLU A 1 204 ? -10.584 -2.694 17.113 1.00 98.00 204 GLU A C 1
ATOM 1676 O O . GLU A 1 204 ? -11.237 -3.105 18.066 1.00 98.00 204 GLU A O 1
ATOM 1681 N N . ASN A 1 205 ? -11.152 -2.485 15.921 1.00 98.12 205 ASN A N 1
ATOM 1682 C CA . ASN A 1 205 ? -12.588 -2.673 15.684 1.00 98.12 205 ASN A CA 1
ATOM 1683 C C . ASN A 1 205 ? -13.076 -4.082 16.043 1.00 98.12 205 ASN A C 1
ATOM 1685 O O . ASN A 1 205 ? -14.200 -4.256 16.511 1.00 98.12 205 ASN A O 1
ATOM 1689 N N . LYS A 1 206 ? -12.257 -5.114 15.807 1.00 98.19 206 LYS A N 1
ATOM 1690 C CA . LYS A 1 206 ? -12.600 -6.484 16.207 1.00 98.19 206 LYS A CA 1
ATOM 1691 C C . LYS A 1 206 ? -12.588 -6.645 17.731 1.00 98.19 206 LYS A C 1
ATOM 1693 O O . LYS A 1 206 ? -13.429 -7.386 18.230 1.00 98.19 206 LYS A O 1
ATOM 1698 N N . SER A 1 207 ? -11.668 -5.986 18.439 1.00 98.00 207 SER A N 1
ATOM 1699 C CA . SER A 1 207 ? -11.634 -5.967 19.909 1.00 98.00 207 SER A CA 1
ATOM 1700 C C . SER A 1 207 ? -12.853 -5.246 20.466 1.00 98.00 207 SER A C 1
ATOM 1702 O O . SER A 1 207 ? -13.648 -5.868 21.155 1.00 98.00 207 SER A O 1
ATOM 1704 N N . LEU A 1 208 ? -13.100 -4.011 20.023 1.00 98.06 208 LEU A N 1
ATOM 1705 C CA . LEU A 1 208 ? -14.245 -3.212 20.461 1.00 98.06 208 LEU A CA 1
ATOM 1706 C C . LEU A 1 208 ? -15.578 -3.931 20.225 1.00 98.06 208 LEU A C 1
ATOM 1708 O O . LEU A 1 208 ? -16.460 -3.903 21.075 1.00 98.06 208 LEU A O 1
ATOM 1712 N N . LYS A 1 209 ? -15.735 -4.646 19.102 1.00 98.19 209 LYS A N 1
ATOM 1713 C CA . LYS A 1 209 ? -16.928 -5.479 18.867 1.00 98.19 209 LYS A CA 1
ATOM 1714 C C . LYS A 1 209 ? -17.087 -6.611 19.886 1.00 98.19 209 LYS A C 1
ATOM 1716 O O . LYS A 1 209 ? -18.219 -6.954 20.220 1.00 98.19 209 LYS A O 1
ATOM 1721 N N . LYS A 1 210 ? -15.991 -7.222 20.348 1.00 97.88 210 LYS A N 1
ATOM 1722 C CA . LYS A 1 210 ? -16.046 -8.229 21.418 1.00 97.88 210 LYS A CA 1
ATOM 1723 C C . LYS A 1 210 ? -16.435 -7.581 22.741 1.00 97.88 210 LYS A C 1
ATOM 1725 O O . LYS A 1 210 ? -17.360 -8.080 23.372 1.00 97.88 210 LYS A O 1
ATOM 1730 N N . ASP A 1 211 ? -15.810 -6.459 23.078 1.00 97.81 211 ASP A N 1
ATOM 1731 C CA . ASP A 1 211 ? -16.053 -5.734 24.328 1.00 97.81 211 ASP A CA 1
ATOM 1732 C C . ASP A 1 211 ? -17.513 -5.267 24.407 1.00 97.81 211 ASP A C 1
ATOM 1734 O O . ASP A 1 211 ? -18.199 -5.505 25.396 1.00 97.81 211 ASP A O 1
ATOM 1738 N N . VAL A 1 212 ? -18.056 -4.718 23.313 1.00 98.25 212 VAL A N 1
ATOM 1739 C CA . VAL A 1 212 ? -19.481 -4.356 23.206 1.00 98.25 212 VAL A CA 1
ATOM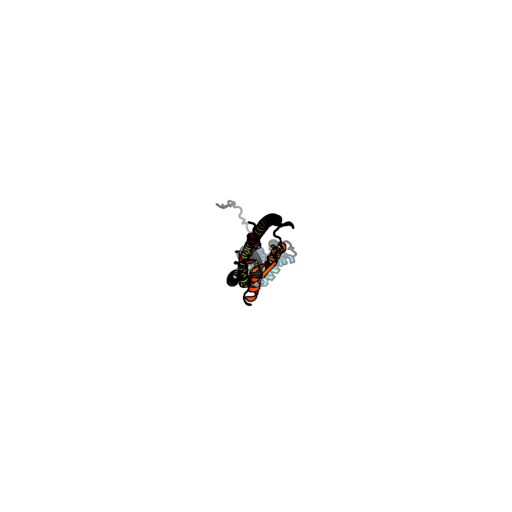 1740 C C . VAL A 1 212 ? -20.391 -5.568 23.421 1.00 98.25 212 VAL A C 1
ATOM 1742 O O . VAL A 1 212 ? -21.405 -5.461 24.108 1.00 98.25 212 VAL A O 1
ATOM 1745 N N . ASN A 1 213 ? -20.058 -6.731 22.858 1.00 97.88 213 ASN A N 1
ATOM 1746 C CA . ASN A 1 213 ? -20.855 -7.946 23.050 1.00 97.88 213 ASN A CA 1
ATOM 1747 C C . ASN A 1 213 ? -20.759 -8.499 24.479 1.00 97.88 213 ASN A C 1
ATOM 1749 O O . ASN A 1 213 ? -21.705 -9.115 24.967 1.00 97.88 213 ASN A O 1
ATOM 1753 N N . GLU A 1 214 ? -19.626 -8.326 25.149 1.00 97.69 214 GLU A N 1
ATOM 1754 C CA . GLU A 1 214 ? -19.444 -8.701 26.550 1.00 97.69 214 GLU A CA 1
ATOM 1755 C C . GLU A 1 214 ? -20.217 -7.770 27.483 1.00 97.69 214 GLU A C 1
ATOM 1757 O O . GLU A 1 214 ? -21.019 -8.251 28.281 1.00 97.69 214 GLU A O 1
ATOM 1762 N N . LEU A 1 215 ? -20.106 -6.456 27.280 1.00 97.75 215 LEU A N 1
ATOM 1763 C CA . LEU A 1 215 ? -20.892 -5.456 28.001 1.00 97.75 215 LEU A CA 1
ATOM 1764 C C . LEU A 1 215 ? -22.396 -5.668 27.813 1.00 97.75 215 LEU A C 1
ATOM 1766 O O . LEU A 1 215 ? -23.141 -5.627 28.786 1.00 97.75 215 LEU A O 1
ATOM 1770 N N . ARG A 1 216 ? -22.859 -5.968 26.591 1.00 97.94 216 ARG A N 1
ATOM 1771 C CA . ARG A 1 216 ? -24.274 -6.294 26.335 1.00 97.94 216 ARG A CA 1
ATOM 1772 C C . ARG A 1 216 ? -24.740 -7.530 27.102 1.00 97.94 216 ARG A C 1
ATOM 1774 O O . ARG A 1 216 ? -25.856 -7.537 27.611 1.00 97.94 216 ARG A O 1
ATOM 1781 N N . ARG A 1 217 ? -23.903 -8.570 27.194 1.00 97.38 217 ARG A N 1
ATOM 1782 C CA . ARG A 1 217 ? -24.215 -9.776 27.980 1.00 97.38 217 ARG A CA 1
ATOM 1783 C C . ARG A 1 217 ? -24.267 -9.472 29.475 1.00 97.38 217 ARG A C 1
ATOM 1785 O O . ARG A 1 217 ? -25.206 -9.911 30.129 1.00 97.38 217 ARG A O 1
ATOM 1792 N N . GLY A 1 218 ? -23.309 -8.698 29.986 1.00 97.56 218 GLY A N 1
ATOM 1793 C CA . GLY A 1 218 ? -23.300 -8.246 31.379 1.00 97.56 218 GLY A CA 1
ATOM 1794 C C . GLY A 1 218 ? -24.527 -7.399 31.717 1.00 97.56 218 GLY A C 1
ATOM 1795 O O . GLY A 1 218 ? -25.202 -7.667 32.704 1.00 97.56 218 GLY A O 1
ATOM 1796 N N . TYR A 1 219 ? -24.883 -6.444 30.855 1.00 97.06 219 TYR A N 1
ATOM 1797 C CA . TYR A 1 219 ? -26.075 -5.613 31.032 1.00 97.06 219 TYR A CA 1
ATOM 1798 C C . TYR A 1 219 ? -27.355 -6.454 31.078 1.00 97.06 219 TYR A C 1
ATOM 1800 O O . TYR A 1 219 ? -28.135 -6.324 32.013 1.00 97.06 219 TYR A O 1
ATOM 1808 N N . ALA A 1 220 ? -27.530 -7.387 30.136 1.00 97.38 220 ALA A N 1
ATOM 1809 C CA . ALA A 1 220 ? -28.686 -8.284 30.128 1.00 97.38 220 ALA A CA 1
ATOM 1810 C C . ALA A 1 220 ? -28.749 -9.203 31.365 1.00 97.38 220 ALA A C 1
ATOM 1812 O O . ALA A 1 220 ? -29.837 -9.589 31.789 1.00 97.38 220 ALA A O 1
ATOM 1813 N N . PHE A 1 221 ? -27.601 -9.578 31.939 1.00 97.19 221 PHE A N 1
ATOM 1814 C CA . PHE A 1 221 ? -27.544 -10.323 33.197 1.00 97.19 221 PHE A CA 1
ATOM 1815 C C . PHE A 1 221 ? -28.010 -9.461 34.376 1.00 97.19 221 PHE A C 1
ATOM 1817 O O . PHE A 1 221 ? -28.932 -9.857 35.086 1.00 97.19 221 PHE A O 1
ATOM 1824 N N . PHE A 1 222 ? -27.437 -8.265 34.538 1.00 95.81 222 PHE A N 1
ATOM 1825 C CA . PHE A 1 222 ? -27.816 -7.352 35.617 1.00 95.81 222 PHE A CA 1
ATOM 1826 C C . PHE A 1 222 ? -29.268 -6.888 35.512 1.00 95.81 222 PHE A C 1
ATOM 1828 O O . PHE A 1 222 ? -29.932 -6.728 36.528 1.00 95.81 222 PHE A O 1
ATOM 1835 N N . GLU A 1 223 ? -29.792 -6.717 34.300 1.00 97.00 223 GLU A N 1
ATOM 1836 C CA . GLU A 1 223 ? -31.194 -6.366 34.091 1.00 97.00 223 GLU A CA 1
ATOM 1837 C C . GLU A 1 223 ? -32.138 -7.488 34.550 1.00 97.00 223 GLU A C 1
ATOM 1839 O O . GLU A 1 223 ? -33.148 -7.215 35.195 1.00 97.00 223 GLU A O 1
ATOM 1844 N N . LYS A 1 224 ? -31.772 -8.759 34.330 1.00 96.00 224 LYS A N 1
ATOM 1845 C CA . LYS A 1 224 ? -32.514 -9.904 34.883 1.00 96.00 224 LYS A CA 1
ATOM 1846 C C . LYS A 1 224 ? -32.433 -9.977 36.406 1.00 96.00 224 LYS A C 1
ATOM 1848 O O . LYS A 1 224 ? -33.449 -10.251 37.039 1.00 96.00 224 LYS A O 1
ATOM 1853 N N . GLU A 1 225 ? -31.257 -9.752 36.996 1.00 96.12 225 GLU A N 1
ATOM 1854 C CA . GLU A 1 225 ? -31.122 -9.711 38.459 1.00 96.12 225 GLU A CA 1
ATOM 1855 C C . GLU A 1 225 ? -31.938 -8.576 39.065 1.00 96.12 225 GLU A C 1
ATOM 1857 O O . GLU A 1 225 ? -32.667 -8.798 40.028 1.00 96.12 225 GLU A O 1
ATOM 1862 N N . LYS A 1 226 ? -31.890 -7.388 38.456 1.00 96.00 226 LYS A N 1
ATOM 1863 C CA . LYS A 1 226 ? -32.711 -6.249 38.857 1.00 96.00 226 LYS A CA 1
ATO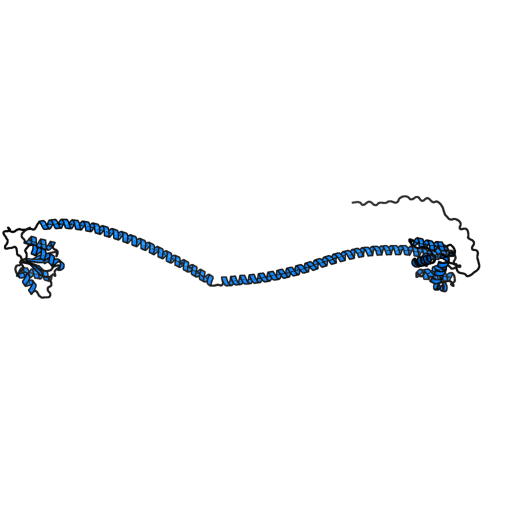M 1864 C C . LYS A 1 226 ? -34.195 -6.612 38.829 1.00 96.00 226 LYS A C 1
ATOM 1866 O O . LYS A 1 226 ? -34.862 -6.427 39.839 1.00 96.00 226 LYS A O 1
ATOM 1871 N N . MET A 1 227 ? -34.693 -7.188 37.731 1.00 95.25 227 MET A N 1
ATOM 1872 C CA . MET A 1 227 ? -36.092 -7.628 37.638 1.00 95.25 227 MET A CA 1
ATOM 1873 C C . MET A 1 227 ? -36.451 -8.668 38.707 1.00 95.25 227 MET A C 1
ATOM 1875 O O . MET A 1 227 ? -37.556 -8.643 39.244 1.00 95.25 227 MET A O 1
ATOM 1879 N N . LYS A 1 228 ? -35.533 -9.588 39.029 1.00 95.62 228 LYS A N 1
ATOM 1880 C CA . LYS A 1 228 ? -35.744 -10.591 40.079 1.00 95.62 228 LYS A CA 1
ATOM 1881 C C . LYS A 1 228 ? -35.846 -9.940 41.460 1.00 95.62 228 LYS A C 1
ATOM 1883 O O . LYS A 1 228 ? -36.785 -10.239 42.185 1.00 95.62 228 LYS A O 1
ATOM 1888 N N . ILE A 1 229 ? -34.929 -9.031 41.789 1.00 93.19 229 ILE A N 1
ATOM 1889 C CA . ILE A 1 229 ? -34.927 -8.296 43.061 1.00 93.19 229 ILE A CA 1
ATOM 1890 C C . ILE A 1 229 ? -36.165 -7.400 43.171 1.00 93.19 229 ILE A C 1
ATOM 1892 O O . ILE A 1 229 ? -36.806 -7.374 44.215 1.00 93.19 229 ILE A O 1
ATOM 1896 N N . GLU A 1 230 ? -36.540 -6.690 42.103 1.00 93.19 230 GLU A N 1
ATOM 1897 C CA . GLU A 1 230 ? -37.758 -5.869 42.073 1.00 93.19 230 GLU A CA 1
ATOM 1898 C C . GLU A 1 230 ? -39.014 -6.721 42.289 1.00 93.19 230 GLU A C 1
ATOM 1900 O O . GLU A 1 230 ? -39.912 -6.314 43.025 1.00 93.19 230 GLU A O 1
ATOM 1905 N N . LYS A 1 231 ? -39.060 -7.929 41.713 1.00 91.94 231 LYS A N 1
ATOM 1906 C CA . LYS A 1 231 ? -40.146 -8.882 41.949 1.00 91.94 231 LYS A CA 1
ATOM 1907 C C . LYS A 1 231 ? -40.170 -9.382 43.396 1.00 91.94 231 LYS A C 1
ATOM 1909 O O . LYS A 1 231 ? -41.230 -9.346 44.009 1.00 91.94 231 LYS A O 1
ATOM 1914 N N . GLU A 1 232 ? -39.034 -9.811 43.947 1.00 89.62 232 GLU A N 1
ATOM 1915 C CA . GLU A 1 232 ? -38.926 -10.237 45.353 1.00 89.62 232 GLU A CA 1
ATOM 1916 C C . GLU A 1 232 ? -39.339 -9.105 46.311 1.00 89.62 232 GLU A C 1
ATOM 1918 O O . GLU A 1 232 ? -40.038 -9.340 47.296 1.00 89.62 232 GLU A O 1
ATOM 1923 N N . LEU A 1 233 ? -38.969 -7.860 45.998 1.00 87.38 233 LEU A N 1
ATOM 1924 C CA . LEU A 1 233 ? -39.361 -6.681 46.765 1.00 87.38 233 LEU A CA 1
ATOM 1925 C C . LEU A 1 233 ? -40.868 -6.408 46.673 1.00 87.38 233 LEU A C 1
ATOM 1927 O O . LEU A 1 233 ? -41.484 -6.103 47.692 1.00 87.38 233 LEU A O 1
ATOM 1931 N N . SER A 1 234 ? -41.466 -6.539 45.484 1.00 86.19 234 SER A N 1
ATOM 1932 C CA . SER A 1 234 ? -42.920 -6.428 45.312 1.00 86.19 234 SER A CA 1
ATOM 1933 C C . SER A 1 234 ? -43.644 -7.526 46.083 1.00 86.19 234 SER A C 1
ATOM 1935 O O . SER A 1 234 ? -44.574 -7.223 46.811 1.00 86.19 234 SER A O 1
ATOM 1937 N N . GLU A 1 235 ? -43.192 -8.779 46.008 1.00 84.88 235 GLU A N 1
ATOM 1938 C CA . GLU A 1 235 ? -43.793 -9.899 46.744 1.00 84.88 235 GLU A CA 1
ATOM 1939 C C . GLU A 1 235 ? -43.694 -9.715 48.265 1.00 84.88 235 GLU A C 1
ATOM 1941 O O . GLU A 1 235 ? -44.644 -10.026 48.979 1.00 84.88 235 GLU A O 1
ATOM 1946 N N . LEU A 1 236 ? -42.584 -9.169 48.774 1.00 79.25 236 LEU A N 1
ATOM 1947 C CA . LEU A 1 236 ? -42.437 -8.805 50.189 1.00 79.25 236 LEU A CA 1
ATOM 1948 C C . LEU A 1 236 ? -43.327 -7.621 50.589 1.00 79.25 236 LEU A C 1
ATOM 1950 O O . LEU A 1 236 ? -43.866 -7.618 51.695 1.00 79.25 236 LEU A O 1
ATOM 1954 N N . SER A 1 237 ? -43.484 -6.630 49.708 1.00 72.56 237 SER A N 1
ATOM 1955 C CA . SER A 1 237 ? -44.331 -5.451 49.926 1.00 72.56 237 SER A CA 1
ATOM 1956 C C . SER A 1 237 ? -45.826 -5.784 49.865 1.00 72.56 237 SER A C 1
ATOM 1958 O O . SER A 1 237 ? -46.605 -5.277 50.669 1.00 72.56 237 SER A O 1
ATOM 1960 N N . ASP A 1 238 ? -46.226 -6.652 48.936 1.00 67.62 238 ASP A N 1
ATOM 1961 C CA . ASP A 1 238 ? -47.600 -7.128 48.743 1.00 67.62 238 ASP A CA 1
ATOM 1962 C C . ASP A 1 238 ? -47.969 -8.244 49.726 1.00 67.62 238 ASP A C 1
ATOM 1964 O O . ASP A 1 238 ? -49.132 -8.652 49.817 1.00 67.62 238 ASP A O 1
ATOM 1968 N N . ASN A 1 239 ? -46.998 -8.735 50.504 1.00 65.69 239 ASN A N 1
ATOM 1969 C CA . ASN A 1 239 ? -47.257 -9.674 51.574 1.00 65.69 239 ASN A CA 1
ATOM 1970 C C . ASN A 1 239 ? -48.095 -8.975 52.651 1.00 65.69 239 ASN A C 1
ATOM 1972 O O . ASN A 1 239 ? -47.578 -8.336 53.569 1.00 65.69 239 ASN A O 1
ATOM 1976 N N . SER A 1 240 ? -49.415 -9.141 52.552 1.00 59.94 240 SER A N 1
ATOM 1977 C CA . SER A 1 240 ? -50.403 -8.760 53.569 1.00 59.94 240 SER A CA 1
ATOM 1978 C C . SER A 1 240 ? -49.995 -9.188 54.983 1.00 59.94 240 SER A C 1
ATOM 1980 O O . SER A 1 240 ? -50.386 -8.540 55.948 1.00 59.94 240 SER A O 1
ATOM 1982 N N . GLY A 1 241 ? -49.139 -10.209 55.113 1.00 63.28 241 GLY A N 1
ATOM 1983 C CA . GLY A 1 241 ? -48.468 -10.580 56.352 1.00 63.28 241 GLY A CA 1
ATOM 1984 C C . GLY A 1 241 ? -47.715 -9.428 57.024 1.00 63.28 241 GLY A C 1
ATOM 1985 O O . GLY A 1 241 ? -47.863 -9.271 58.225 1.00 63.28 241 GLY A O 1
ATOM 1986 N N . PHE A 1 242 ? -46.971 -8.574 56.311 1.00 71.62 242 PHE A N 1
ATOM 1987 C CA . PHE A 1 242 ? -46.254 -7.456 56.946 1.00 71.62 242 PHE A CA 1
ATOM 1988 C C . PHE A 1 242 ? -47.220 -6.431 57.552 1.00 71.62 242 PHE A C 1
ATOM 1990 O O . PHE A 1 242 ? -47.061 -6.041 58.709 1.00 71.62 242 PHE A O 1
ATOM 1997 N N . PHE A 1 243 ? -48.260 -6.043 56.809 1.00 72.12 243 PHE A N 1
ATOM 1998 C CA . PHE A 1 243 ? -49.286 -5.124 57.308 1.00 72.12 243 PHE A CA 1
ATOM 1999 C C . PHE A 1 243 ? -50.131 -5.748 58.428 1.00 72.12 243 PHE A C 1
ATOM 2001 O O . PHE A 1 243 ? -50.412 -5.073 59.417 1.00 72.12 243 PHE A O 1
ATOM 2008 N N . ASN A 1 244 ? -50.466 -7.038 58.329 1.00 77.56 244 ASN A N 1
ATOM 2009 C CA . ASN A 1 244 ? -51.194 -7.774 59.365 1.00 77.56 244 ASN A CA 1
ATOM 2010 C C . ASN A 1 244 ? -50.357 -7.924 60.639 1.00 77.56 244 ASN A C 1
ATOM 2012 O O . ASN A 1 244 ? -50.844 -7.600 61.715 1.00 77.56 244 ASN A O 1
ATOM 2016 N N . LEU A 1 245 ? -49.080 -8.306 60.532 1.00 80.25 245 LEU A N 1
ATOM 2017 C CA . LEU A 1 245 ? -48.165 -8.384 61.675 1.00 80.25 245 LEU A CA 1
ATOM 2018 C C . LEU A 1 245 ? -47.908 -7.006 62.291 1.00 80.25 245 LEU A C 1
ATOM 2020 O O . LEU A 1 245 ? -47.691 -6.910 63.498 1.00 80.25 245 LEU A O 1
ATOM 2024 N N . GLN A 1 246 ? -47.902 -5.935 61.491 1.00 83.19 246 GLN A N 1
ATOM 2025 C CA . GLN A 1 246 ? -47.753 -4.569 61.989 1.00 83.19 246 GLN A CA 1
ATOM 2026 C C . GLN A 1 246 ? -49.018 -4.094 62.721 1.00 83.19 246 GLN A C 1
ATOM 2028 O O . GLN A 1 246 ? -48.908 -3.448 63.768 1.00 83.19 246 GLN A O 1
ATOM 2033 N N . ALA A 1 247 ? -50.203 -4.437 62.211 1.00 83.56 247 ALA A N 1
ATOM 2034 C CA . ALA A 1 247 ? -51.480 -4.186 62.873 1.00 83.56 247 ALA A CA 1
ATOM 2035 C C . ALA A 1 247 ? -51.598 -4.987 64.181 1.00 83.56 247 ALA A C 1
ATOM 2037 O O . ALA A 1 247 ? -51.860 -4.396 65.229 1.00 83.56 247 ALA A O 1
ATOM 2038 N N . GLU A 1 248 ? -51.283 -6.282 64.151 1.00 86.75 248 GLU A N 1
ATOM 2039 C CA . GLU A 1 248 ? -51.261 -7.170 65.317 1.00 86.75 248 GLU A CA 1
ATOM 2040 C C . GLU A 1 248 ? -50.237 -6.695 66.361 1.00 86.75 248 GLU A C 1
ATOM 2042 O O . GLU A 1 248 ? -50.554 -6.591 67.542 1.00 86.75 248 GLU A O 1
ATOM 2047 N N . ASN A 1 249 ? -49.033 -6.270 65.950 1.00 89.00 249 ASN A N 1
ATOM 2048 C CA . ASN A 1 249 ? -48.066 -5.655 66.871 1.00 89.00 249 ASN A CA 1
ATOM 2049 C C . ASN A 1 249 ? -48.616 -4.391 67.533 1.00 89.00 249 ASN A C 1
ATOM 2051 O O . ASN A 1 249 ? -48.314 -4.107 68.695 1.00 89.00 249 ASN A O 1
ATOM 2055 N N . ARG A 1 250 ? -49.374 -3.580 66.791 1.00 91.44 250 ARG A N 1
ATOM 2056 C CA . ARG A 1 250 ? -49.969 -2.359 67.333 1.00 91.44 250 ARG A CA 1
ATOM 2057 C C . ARG A 1 250 ? -51.047 -2.694 68.360 1.00 91.44 250 ARG A C 1
ATOM 2059 O O . ARG A 1 250 ? -51.077 -2.043 69.404 1.00 91.44 250 ARG A O 1
ATOM 2066 N N . GLU A 1 251 ? -51.875 -3.694 68.081 1.00 92.19 251 GLU A N 1
ATOM 2067 C CA . GLU A 1 251 ? -52.925 -4.185 68.975 1.00 92.19 251 GLU A CA 1
ATOM 2068 C C . GLU A 1 251 ? -52.336 -4.814 70.244 1.00 92.19 251 GLU A C 1
ATOM 2070 O O . GLU A 1 251 ? -52.625 -4.345 71.345 1.00 92.19 251 GLU A O 1
ATOM 2075 N N . LEU A 1 252 ? -51.372 -5.728 70.109 1.00 92.81 252 LEU A N 1
ATOM 2076 C CA . LEU A 1 252 ? -50.651 -6.325 71.240 1.00 92.81 252 LEU A CA 1
ATOM 2077 C C . LEU A 1 252 ? -49.976 -5.269 72.125 1.00 92.81 252 LEU A C 1
ATOM 2079 O O . LEU A 1 252 ? -49.981 -5.378 73.349 1.00 92.81 252 LEU A O 1
ATOM 2083 N N . ARG A 1 253 ? -49.424 -4.198 71.538 1.00 92.44 253 ARG A N 1
ATOM 2084 C CA . ARG A 1 253 ? -48.864 -3.072 72.309 1.00 92.44 253 ARG A CA 1
ATOM 2085 C C . ARG A 1 253 ? -49.930 -2.276 73.059 1.00 92.44 253 ARG A C 1
ATOM 2087 O O . ARG A 1 253 ? -49.621 -1.712 74.108 1.00 92.44 253 ARG A O 1
ATOM 2094 N N . VAL A 1 254 ? -51.142 -2.151 72.517 1.00 93.69 254 VAL A N 1
ATOM 2095 C CA . VAL A 1 254 ? -52.271 -1.517 73.216 1.00 93.69 254 VAL A CA 1
ATOM 2096 C C . VAL A 1 254 ? -52.704 -2.386 74.389 1.00 93.69 254 VAL A C 1
ATOM 2098 O O . VAL A 1 254 ? -52.842 -1.867 75.495 1.00 93.69 254 VAL A O 1
ATOM 2101 N N . ASP A 1 255 ? -52.846 -3.689 74.178 1.00 92.19 255 ASP A N 1
ATOM 2102 C CA . ASP A 1 255 ? -53.284 -4.607 75.226 1.00 92.19 255 ASP A CA 1
ATOM 2103 C C . ASP A 1 255 ? -52.237 -4.767 76.327 1.00 92.19 255 ASP A C 1
ATOM 2105 O O . ASP A 1 255 ? -52.586 -4.726 77.501 1.00 92.19 255 ASP A O 1
ATOM 2109 N N . MET A 1 256 ? -50.945 -4.798 75.988 1.00 91.88 256 MET A N 1
ATOM 2110 C CA . MET A 1 256 ? -49.866 -4.739 76.980 1.00 91.88 256 MET A CA 1
ATOM 2111 C C . MET A 1 256 ? -49.929 -3.485 77.855 1.00 91.88 256 MET A C 1
ATOM 2113 O O . MET A 1 256 ? -49.680 -3.571 79.056 1.00 91.88 256 MET A O 1
ATOM 2117 N N . ARG A 1 257 ? -50.297 -2.325 77.292 1.00 93.88 257 ARG A N 1
ATOM 2118 C CA . ARG A 1 257 ? -50.502 -1.109 78.095 1.00 93.88 257 ARG A CA 1
ATOM 2119 C C . ARG A 1 257 ? -51.710 -1.244 79.017 1.00 93.88 257 ARG A C 1
ATOM 2121 O O . ARG A 1 257 ? -51.557 -1.012 80.209 1.00 93.88 257 ARG A O 1
ATOM 2128 N N . LYS A 1 258 ? -52.862 -1.688 78.500 1.00 93.25 258 LYS A N 1
ATOM 2129 C CA . LYS A 1 258 ? -54.071 -1.906 79.317 1.00 93.25 258 LYS A CA 1
ATOM 2130 C C . LYS A 1 258 ? -53.804 -2.871 80.470 1.00 93.25 258 LYS A C 1
ATOM 2132 O O . LYS A 1 258 ? -54.131 -2.568 81.610 1.00 93.25 258 LYS A O 1
ATOM 2137 N N . LEU A 1 259 ? -53.163 -4.002 80.182 1.00 93.12 259 LEU A N 1
ATOM 2138 C CA . LEU A 1 259 ? -52.863 -5.020 81.182 1.00 93.12 259 LEU A CA 1
ATOM 2139 C C . LEU A 1 259 ? -51.850 -4.508 82.214 1.00 93.12 259 LEU A C 1
ATOM 2141 O O . LEU A 1 259 ? -51.980 -4.786 83.402 1.00 93.12 259 LEU A O 1
ATOM 2145 N N . SER A 1 260 ? -50.864 -3.714 81.787 1.00 94.19 260 SER A N 1
ATOM 2146 C CA . SER A 1 260 ? -49.936 -3.040 82.701 1.00 94.19 260 SER A CA 1
ATOM 2147 C C . SER A 1 260 ? -50.654 -2.042 83.618 1.00 94.19 260 SER A C 1
ATOM 2149 O O . SER A 1 260 ? -50.368 -1.999 84.818 1.00 94.19 260 SER A O 1
ATOM 2151 N N . ASP A 1 261 ? -51.601 -1.269 83.085 1.00 92.88 261 ASP A N 1
ATOM 2152 C CA . ASP A 1 261 ? -52.412 -0.327 83.861 1.00 92.88 261 ASP A CA 1
ATOM 2153 C C . ASP A 1 261 ? -53.320 -1.065 84.858 1.00 92.88 261 ASP A C 1
ATOM 2155 O O . ASP A 1 261 ? -53.389 -0.694 86.034 1.00 92.88 261 ASP A O 1
ATOM 2159 N N . GLU A 1 262 ? -53.945 -2.168 84.437 1.00 92.38 262 GLU A N 1
ATOM 2160 C CA . GLU A 1 262 ? -54.728 -3.046 85.313 1.00 92.38 262 GLU A CA 1
ATOM 2161 C C . GLU A 1 262 ? -53.869 -3.632 86.434 1.00 92.38 262 GLU A C 1
ATOM 2163 O O . GLU A 1 262 ? -54.236 -3.527 87.605 1.00 92.38 262 GLU A O 1
ATOM 2168 N N . VAL A 1 263 ? -52.691 -4.177 86.118 1.00 93.75 263 VAL A N 1
ATOM 2169 C CA . VAL A 1 263 ? -51.746 -4.698 87.118 1.00 93.75 263 VAL A CA 1
ATOM 2170 C C . VAL A 1 263 ? -51.329 -3.606 88.103 1.00 93.75 263 VAL A C 1
ATOM 2172 O O . VAL A 1 263 ? -51.254 -3.866 89.305 1.00 93.75 263 VAL A O 1
ATOM 2175 N N . SER A 1 264 ? -51.086 -2.380 87.636 1.00 93.81 264 SER A N 1
ATOM 2176 C CA . SER A 1 264 ? -50.797 -1.236 88.510 1.00 93.81 264 SER A CA 1
ATOM 2177 C C . SER A 1 264 ? -51.973 -0.928 89.446 1.00 93.81 264 SER A C 1
ATOM 2179 O O . SER A 1 264 ? -51.785 -0.758 90.655 1.00 93.81 264 SER A O 1
ATOM 2181 N N . SER A 1 265 ? -53.202 -0.947 88.923 1.00 92.25 265 SER A N 1
ATOM 2182 C CA . SER A 1 265 ? -54.416 -0.730 89.717 1.00 92.25 265 SER A CA 1
ATOM 2183 C C . SER A 1 265 ? -54.625 -1.823 90.775 1.00 92.25 265 SER A C 1
ATOM 2185 O O . SER A 1 265 ? -54.924 -1.516 91.932 1.00 92.25 265 SER A O 1
ATOM 2187 N N . TYR A 1 266 ? -54.381 -3.091 90.423 1.00 90.81 266 TYR A N 1
ATOM 2188 C CA . TYR A 1 266 ? -54.461 -4.217 91.350 1.00 90.81 266 TYR A CA 1
ATOM 2189 C C . TYR A 1 266 ? -53.379 -4.145 92.421 1.00 90.81 266 TYR A C 1
ATOM 2191 O O . TYR A 1 266 ? -53.676 -4.380 93.591 1.00 90.81 266 TYR A O 1
ATOM 2199 N N . LYS A 1 267 ? -52.148 -3.760 92.062 1.00 93.12 267 LYS A N 1
ATOM 2200 C CA . LYS A 1 267 ? -51.072 -3.531 93.037 1.00 93.12 267 LYS A CA 1
ATOM 2201 C C . LYS A 1 267 ? -51.452 -2.454 94.046 1.00 93.12 267 LYS A C 1
ATOM 2203 O O . LYS A 1 267 ? -51.313 -2.692 95.240 1.00 93.12 267 LYS A O 1
ATOM 2208 N N . LYS A 1 268 ? -51.997 -1.322 93.587 1.00 92.81 268 LYS A N 1
ATOM 2209 C CA . LYS A 1 268 ? -52.466 -0.248 94.475 1.00 92.81 268 LYS A CA 1
ATOM 2210 C C . LYS A 1 268 ? -53.590 -0.720 95.402 1.00 92.81 268 LYS A C 1
ATOM 2212 O O . LYS A 1 268 ? -53.574 -0.463 96.600 1.00 92.81 268 LYS A O 1
ATOM 2217 N N . ARG A 1 269 ? -54.549 -1.479 94.869 1.00 93.44 269 ARG A N 1
ATOM 2218 C CA . ARG A 1 269 ? -55.633 -2.043 95.682 1.00 93.44 269 ARG A CA 1
ATOM 2219 C C . ARG A 1 269 ? -55.118 -3.047 96.717 1.00 93.44 269 ARG A C 1
ATOM 2221 O O . ARG A 1 269 ? -55.642 -3.098 97.825 1.00 93.44 269 ARG A O 1
ATOM 2228 N N . MET A 1 270 ? -54.102 -3.833 96.369 1.00 91.94 270 MET A N 1
ATOM 2229 C CA . MET A 1 270 ? -53.464 -4.774 97.288 1.00 91.94 270 MET A CA 1
ATOM 2230 C C . MET A 1 270 ? -52.751 -4.043 98.429 1.00 91.94 270 MET A C 1
ATOM 2232 O O . MET A 1 270 ? -52.923 -4.435 99.581 1.00 91.94 270 MET A O 1
ATOM 2236 N N . THR A 1 271 ? -52.020 -2.962 98.136 1.00 93.44 271 THR A N 1
ATOM 2237 C CA . THR A 1 271 ? -51.384 -2.138 99.176 1.00 93.44 271 THR A CA 1
ATOM 2238 C C . THR A 1 271 ? -52.424 -1.485 100.084 1.00 93.44 271 THR A C 1
ATOM 2240 O O . THR A 1 271 ? -52.302 -1.574 101.301 1.00 93.44 271 THR A O 1
ATOM 2243 N N . ASP A 1 272 ? -53.509 -0.942 99.521 1.00 92.31 272 ASP A N 1
ATOM 2244 C CA . ASP A 1 272 ? -54.585 -0.332 100.312 1.00 92.31 272 ASP A CA 1
ATOM 2245 C C . ASP A 1 272 ? -55.251 -1.354 101.254 1.00 92.31 272 ASP A C 1
ATOM 2247 O O . ASP A 1 272 ? -55.542 -1.054 102.413 1.00 92.31 272 ASP A O 1
ATOM 2251 N N . LEU A 1 273 ? -55.481 -2.584 100.778 1.00 91.12 273 LEU A N 1
ATOM 2252 C CA . LEU A 1 273 ? -56.037 -3.668 101.594 1.00 91.12 273 LEU A CA 1
ATOM 2253 C C . LEU A 1 273 ? -55.057 -4.152 102.672 1.00 91.12 273 LEU A C 1
ATOM 2255 O O . LEU A 1 273 ? -55.484 -4.464 103.784 1.00 91.12 273 LEU A O 1
ATOM 2259 N N . GLN A 1 274 ? -53.755 -4.209 102.379 1.00 93.12 274 GLN A N 1
ATOM 2260 C CA . GLN A 1 274 ? -52.724 -4.536 103.370 1.00 93.12 274 GLN A CA 1
ATOM 2261 C C . GLN A 1 274 ? -52.641 -3.477 104.477 1.00 93.12 274 GLN A C 1
ATOM 2263 O O . GLN A 1 274 ? -52.566 -3.831 105.658 1.00 93.12 274 GLN A O 1
ATOM 2268 N N . ASP A 1 275 ? -52.743 -2.197 104.120 1.00 91.69 275 ASP A N 1
ATOM 2269 C CA . ASP A 1 275 ? -52.792 -1.094 105.079 1.00 91.69 275 ASP A CA 1
ATOM 2270 C C . ASP A 1 275 ? -54.055 -1.163 105.942 1.00 91.69 275 ASP A C 1
ATOM 2272 O O . ASP A 1 275 ? -53.989 -1.005 107.164 1.00 91.69 275 ASP A O 1
ATOM 2276 N N . GLN A 1 276 ? -55.213 -1.447 105.336 1.00 90.25 276 GLN A N 1
ATOM 2277 C CA . GLN A 1 276 ? -56.467 -1.635 106.072 1.00 90.25 276 GLN A CA 1
ATOM 2278 C C . GLN A 1 276 ? -56.387 -2.810 107.049 1.00 90.25 276 GLN A C 1
ATOM 2280 O O . GLN A 1 276 ? -56.757 -2.655 108.212 1.00 90.25 276 GLN A O 1
ATOM 2285 N N . ASN A 1 277 ? -55.862 -3.959 106.617 1.00 91.19 277 ASN A N 1
ATOM 2286 C CA . ASN A 1 277 ? -55.657 -5.109 107.498 1.00 91.19 277 ASN A CA 1
ATOM 2287 C C . ASN A 1 277 ? -54.721 -4.773 108.663 1.00 91.19 277 ASN A C 1
ATOM 2289 O O . ASN A 1 277 ? -55.017 -5.129 109.801 1.00 91.19 277 ASN A O 1
ATOM 2293 N N . SER A 1 278 ? -53.631 -4.049 108.407 1.00 90.88 278 SER A N 1
ATOM 2294 C CA . SER A 1 278 ? -52.696 -3.628 109.458 1.00 90.88 278 SER A CA 1
ATOM 2295 C C . SER A 1 278 ? -53.363 -2.697 110.476 1.00 90.88 278 SER A C 1
ATOM 2297 O O . SER A 1 278 ? -53.159 -2.848 111.681 1.00 90.88 278 SER A O 1
ATOM 2299 N N . ARG A 1 279 ? -54.224 -1.775 110.019 1.00 90.75 279 ARG A N 1
ATOM 2300 C CA . ARG A 1 279 ? -55.016 -0.900 110.903 1.00 90.75 279 ARG A CA 1
ATOM 2301 C C . ARG A 1 279 ? -56.009 -1.691 111.751 1.00 90.75 279 ARG A C 1
ATOM 2303 O O . ARG A 1 279 ? -56.050 -1.503 112.962 1.00 90.75 279 ARG A O 1
ATOM 2310 N N . LEU A 1 280 ? -56.767 -2.596 111.129 1.00 88.44 280 LEU A N 1
ATOM 2311 C CA . LEU A 1 280 ? -57.744 -3.436 111.824 1.00 88.44 280 LEU A CA 1
ATOM 2312 C C . LEU A 1 280 ? -57.081 -4.345 112.865 1.00 88.44 280 LEU A C 1
ATOM 2314 O O . LEU A 1 280 ? -57.619 -4.506 113.957 1.00 88.44 280 LEU A O 1
ATOM 2318 N N . LEU A 1 281 ? -55.902 -4.901 112.565 1.00 89.44 281 LEU A N 1
ATOM 2319 C CA . LEU A 1 281 ? -55.108 -5.654 113.540 1.00 89.44 281 LEU A CA 1
ATOM 2320 C C . LEU A 1 281 ? -54.720 -4.779 114.741 1.00 89.44 281 LEU A C 1
ATOM 2322 O O . LEU A 1 281 ? -54.931 -5.191 115.881 1.00 89.44 281 LEU A O 1
ATOM 2326 N N . GLY A 1 282 ? -54.258 -3.548 114.501 1.00 88.06 282 GLY A N 1
ATOM 2327 C CA . GLY A 1 282 ? -53.975 -2.588 115.573 1.00 88.06 282 GLY A CA 1
ATOM 2328 C C . GLY A 1 282 ? -55.207 -2.223 116.414 1.00 88.06 282 GLY A C 1
ATOM 2329 O O . GLY A 1 282 ? -55.109 -2.060 117.631 1.00 88.06 282 GLY A O 1
ATOM 2330 N N . ASP A 1 283 ? -56.387 -2.126 115.801 1.00 87.38 283 ASP A N 1
ATOM 2331 C CA . ASP A 1 283 ? -57.641 -1.880 116.524 1.00 87.38 283 ASP A CA 1
ATOM 2332 C C . ASP A 1 283 ? -58.072 -3.089 117.366 1.00 87.38 283 ASP A C 1
ATOM 2334 O O . ASP A 1 283 ? -58.534 -2.918 118.497 1.00 87.38 283 ASP A O 1
ATOM 2338 N N . ILE A 1 284 ? -57.872 -4.311 116.862 1.00 86.94 284 ILE A N 1
ATOM 2339 C CA . ILE A 1 284 ? -58.110 -5.548 117.619 1.00 86.94 284 ILE A CA 1
ATOM 2340 C C . ILE A 1 284 ? -57.193 -5.619 118.843 1.00 86.94 284 ILE A C 1
ATOM 2342 O O . ILE A 1 284 ? -57.666 -5.956 119.931 1.00 86.94 284 ILE A O 1
ATOM 2346 N N . ASP A 1 285 ? -55.911 -5.284 118.699 1.00 87.31 285 ASP A N 1
ATOM 2347 C CA . ASP A 1 285 ? -54.971 -5.296 119.822 1.00 87.31 285 ASP A CA 1
ATOM 2348 C C . ASP A 1 285 ? -55.336 -4.245 120.879 1.00 87.31 285 ASP A C 1
ATOM 2350 O O . ASP A 1 285 ? -55.410 -4.576 122.066 1.00 87.31 285 ASP A O 1
ATOM 2354 N N . ARG A 1 286 ? -55.727 -3.031 120.463 1.00 86.19 286 ARG A N 1
ATOM 2355 C CA . ARG A 1 286 ? -56.276 -2.014 121.381 1.00 86.19 286 ARG A CA 1
ATOM 2356 C C . ARG A 1 286 ? -57.519 -2.509 122.120 1.00 86.19 286 ARG A C 1
ATOM 2358 O O . ARG A 1 286 ? -57.643 -2.327 123.330 1.00 86.19 286 ARG A O 1
ATOM 2365 N N . GLN A 1 287 ? -58.439 -3.175 121.423 1.00 82.69 287 GLN A N 1
ATOM 2366 C CA . GLN A 1 287 ? -59.633 -3.752 122.047 1.00 82.69 287 GLN A CA 1
ATOM 2367 C C . GLN A 1 287 ? -59.295 -4.874 123.035 1.00 82.69 287 GLN A C 1
ATOM 2369 O O . GLN A 1 287 ? -59.941 -4.990 124.081 1.00 82.69 287 GLN A O 1
ATOM 2374 N N . ARG A 1 288 ? -58.291 -5.707 122.744 1.00 83.81 288 ARG A N 1
ATOM 2375 C CA . ARG A 1 288 ? -57.815 -6.745 123.672 1.00 83.81 288 ARG A CA 1
ATOM 2376 C C . ARG A 1 288 ? -57.229 -6.135 124.939 1.00 83.81 288 ARG A C 1
ATOM 2378 O O . ARG A 1 288 ? -57.520 -6.631 126.026 1.00 83.81 288 ARG A O 1
ATOM 2385 N N . GLU A 1 289 ? -56.471 -5.054 124.810 1.00 82.56 289 GLU A N 1
ATOM 2386 C CA . GLU A 1 289 ? -55.876 -4.343 125.940 1.00 82.56 289 GLU A CA 1
ATOM 2387 C C . GLU A 1 289 ? -56.948 -3.711 126.846 1.00 82.56 289 GLU A C 1
ATOM 2389 O O . GLU A 1 289 ? -56.962 -3.956 128.056 1.00 82.56 289 GLU A O 1
ATOM 2394 N N . ILE A 1 290 ? -57.932 -3.018 126.255 1.00 82.12 290 ILE A N 1
ATOM 2395 C CA . ILE A 1 290 ? -59.083 -2.441 126.976 1.00 82.12 290 ILE A CA 1
ATOM 2396 C C . ILE A 1 290 ? -59.879 -3.529 127.713 1.00 82.12 290 ILE A C 1
ATOM 2398 O O . ILE A 1 290 ? -60.181 -3.396 128.902 1.00 82.12 290 ILE A O 1
ATOM 2402 N N . ASN A 1 291 ? -60.192 -4.640 127.038 1.00 79.00 291 ASN A N 1
ATOM 2403 C CA . ASN A 1 291 ? -60.912 -5.757 127.656 1.00 79.00 291 ASN A CA 1
ATOM 2404 C C . ASN A 1 291 ? -60.099 -6.435 128.770 1.00 79.00 291 ASN A C 1
ATOM 2406 O O . ASN A 1 291 ? -60.668 -6.856 129.781 1.00 79.00 291 ASN A O 1
ATOM 2410 N N . GLY A 1 292 ? -58.776 -6.528 128.615 1.00 77.50 292 GLY A N 1
ATOM 2411 C CA . GLY A 1 292 ? -57.872 -7.008 129.658 1.00 77.50 292 GLY A CA 1
ATOM 2412 C C . GLY A 1 292 ? -57.925 -6.134 130.913 1.00 77.50 292 GLY A C 1
ATOM 2413 O O . GLY A 1 292 ? -57.975 -6.660 132.027 1.00 77.50 292 GLY A O 1
ATOM 2414 N N . HIS A 1 293 ? -57.992 -4.812 130.740 1.00 75.44 293 HIS A N 1
ATOM 2415 C CA . HIS A 1 293 ? -58.119 -3.863 131.846 1.00 75.44 293 HIS A CA 1
ATOM 2416 C C . HIS A 1 293 ? -59.475 -3.990 132.566 1.00 75.44 293 HIS A C 1
ATOM 2418 O O . HIS A 1 293 ? -59.517 -4.065 133.796 1.00 75.44 293 HIS A O 1
ATOM 2424 N N . LEU A 1 294 ? -60.579 -4.115 131.817 1.00 73.19 294 LEU A N 1
ATOM 2425 C CA . LEU A 1 294 ? -61.922 -4.309 132.384 1.00 73.19 294 LEU A CA 1
ATOM 2426 C C . LEU A 1 294 ? -62.062 -5.617 133.181 1.00 73.19 294 LEU A C 1
ATOM 2428 O O . LEU A 1 294 ? -62.733 -5.649 134.213 1.00 73.19 294 LEU A O 1
ATOM 2432 N N . ARG A 1 295 ? -61.436 -6.712 132.729 1.00 72.38 295 ARG A N 1
ATOM 2433 C CA . ARG A 1 295 ? -61.487 -7.999 133.447 1.00 72.38 295 ARG A CA 1
ATOM 2434 C C . ARG A 1 295 ? -60.829 -7.918 134.825 1.00 72.38 295 ARG A C 1
ATOM 2436 O O . ARG A 1 295 ? -61.422 -8.381 135.796 1.00 72.38 295 ARG A O 1
ATOM 2443 N N . LYS A 1 296 ? -59.664 -7.266 134.920 1.00 70.00 296 LYS A N 1
ATOM 2444 C CA . LYS A 1 296 ? -58.945 -7.058 136.192 1.00 70.00 296 LYS A CA 1
ATOM 2445 C C . LYS A 1 296 ? -59.740 -6.189 137.174 1.00 70.00 296 LYS A C 1
ATOM 2447 O O . LYS A 1 296 ? -59.745 -6.456 138.372 1.00 70.00 296 LYS A O 1
ATOM 2452 N N . GLU A 1 297 ? -60.439 -5.167 136.678 1.00 66.06 297 GLU A N 1
ATOM 2453 C CA . GLU A 1 297 ? -61.363 -4.343 137.476 1.00 66.06 297 GLU A CA 1
ATOM 2454 C C . GLU A 1 297 ? -62.524 -5.172 138.053 1.00 66.06 297 GLU A C 1
ATOM 2456 O O . GLU A 1 297 ? -62.864 -5.051 139.231 1.00 66.06 297 GLU A O 1
ATOM 2461 N N . MET A 1 298 ? -63.111 -6.052 137.238 1.00 61.12 298 MET A N 1
ATOM 2462 C CA . MET A 1 298 ? -64.270 -6.857 137.624 1.00 61.12 298 MET A CA 1
ATOM 2463 C C . MET A 1 298 ? -63.929 -7.943 138.659 1.00 61.12 298 MET A C 1
ATOM 2465 O O . MET A 1 298 ? -64.707 -8.157 139.590 1.00 61.12 298 MET A O 1
ATOM 2469 N N . GLU A 1 299 ? -62.756 -8.576 138.563 1.00 60.78 299 GLU A N 1
ATOM 2470 C CA . GLU A 1 299 ? -62.268 -9.537 139.568 1.00 60.78 299 GLU A CA 1
ATOM 2471 C C . GLU A 1 299 ? -62.092 -8.902 140.955 1.00 60.78 299 GLU A C 1
ATOM 2473 O O . GLU A 1 299 ? -62.492 -9.493 141.962 1.00 60.78 299 GLU A O 1
ATOM 2478 N N . ARG A 1 300 ? -61.593 -7.659 141.023 1.00 57.66 300 ARG A N 1
ATOM 2479 C CA . ARG A 1 300 ? -61.444 -6.923 142.293 1.00 57.66 300 ARG A CA 1
ATOM 2480 C C . ARG A 1 300 ? -62.784 -6.649 142.982 1.00 57.66 300 ARG A C 1
ATOM 2482 O O . ARG A 1 300 ? -62.869 -6.714 144.208 1.00 57.66 300 ARG A O 1
ATOM 2489 N N . ASN A 1 301 ? -63.837 -6.381 142.211 1.00 58.25 301 ASN A N 1
ATOM 2490 C CA . ASN A 1 301 ? -65.167 -6.095 142.753 1.00 58.25 301 ASN A CA 1
ATOM 2491 C C . ASN A 1 301 ? -65.899 -7.352 143.257 1.00 58.25 301 ASN A C 1
ATOM 2493 O O . ASN A 1 301 ? -66.634 -7.272 144.238 1.00 58.25 301 ASN A O 1
ATOM 2497 N N . ILE A 1 302 ? -65.668 -8.523 142.653 1.00 58.38 302 ILE A N 1
ATOM 2498 C CA . ILE A 1 302 ? -66.298 -9.788 143.075 1.00 58.38 302 ILE A CA 1
ATOM 2499 C C . ILE A 1 302 ? -65.735 -10.284 144.417 1.00 58.38 302 ILE A C 1
ATOM 2501 O O . ILE A 1 302 ? -66.496 -10.749 145.264 1.00 58.38 302 ILE A O 1
ATOM 2505 N N . ILE A 1 303 ? -64.430 -10.123 144.657 1.00 56.41 303 ILE A N 1
ATOM 2506 C CA . ILE A 1 303 ? -63.788 -10.526 145.923 1.00 56.41 303 ILE A CA 1
ATOM 2507 C C . ILE A 1 303 ? -64.339 -9.727 147.118 1.00 56.41 303 ILE A C 1
ATOM 2509 O O . ILE A 1 303 ? -64.524 -10.287 148.196 1.00 56.41 303 ILE A O 1
ATOM 2513 N N . ARG A 1 304 ? -64.682 -8.444 146.928 1.00 52.25 304 ARG A N 1
ATOM 2514 C CA . ARG A 1 304 ? -65.292 -7.604 147.977 1.00 52.25 304 ARG A CA 1
ATOM 2515 C C . ARG A 1 304 ? -66.697 -8.055 148.389 1.00 52.25 304 ARG A C 1
ATOM 2517 O O . ARG A 1 304 ? -67.063 -7.891 149.546 1.00 52.25 304 ARG A O 1
ATOM 2524 N N . ILE A 1 305 ? -67.476 -8.629 147.472 1.00 53.72 305 ILE A N 1
ATOM 2525 C CA . ILE A 1 305 ? -68.893 -8.959 147.702 1.00 53.72 305 ILE A CA 1
ATOM 2526 C C . ILE A 1 305 ? -69.060 -10.276 148.483 1.00 53.72 305 ILE A C 1
ATOM 2528 O O . ILE A 1 305 ? -69.966 -10.390 149.305 1.00 53.72 305 ILE A O 1
ATOM 2532 N N . SER A 1 306 ? -68.163 -11.250 148.311 1.00 52.69 306 SER A N 1
ATOM 2533 C CA . SER A 1 306 ? -68.245 -12.552 149.001 1.00 52.69 306 SER A CA 1
ATOM 2534 C C . SER A 1 306 ? -67.840 -12.527 150.486 1.00 52.69 306 SER A C 1
ATOM 2536 O O . SER A 1 306 ? -68.001 -13.531 151.177 1.00 52.69 306 SER A O 1
ATOM 2538 N N . ALA A 1 307 ? -67.319 -11.405 150.994 1.00 50.34 307 ALA A N 1
ATOM 2539 C CA . ALA A 1 307 ? -66.896 -11.263 152.391 1.00 50.34 307 ALA A CA 1
ATOM 2540 C C . ALA A 1 307 ? -68.002 -10.742 153.334 1.00 50.34 307 ALA A C 1
ATOM 2542 O O . ALA A 1 307 ? -67.838 -10.823 154.546 1.00 50.34 307 ALA A O 1
ATOM 2543 N N . MET A 1 308 ? -69.124 -10.230 152.809 1.00 46.78 308 MET A N 1
ATOM 2544 C CA . MET A 1 308 ? -70.146 -9.528 153.608 1.00 46.78 308 MET A CA 1
ATOM 2545 C C . MET A 1 308 ? -71.349 -10.386 154.052 1.00 46.78 308 MET A C 1
ATOM 2547 O O . MET A 1 308 ? -72.146 -9.902 154.843 1.00 46.78 308 MET A O 1
ATOM 2551 N N . ASN A 1 309 ? -71.481 -11.645 153.611 1.00 49.84 309 ASN A N 1
ATOM 2552 C CA . ASN A 1 309 ? -72.640 -12.499 153.928 1.00 49.84 309 ASN A CA 1
ATOM 2553 C C . ASN A 1 309 ? -72.226 -13.887 154.453 1.00 49.84 309 ASN A C 1
ATOM 2555 O O . ASN A 1 309 ? -72.249 -14.870 153.714 1.00 49.84 309 ASN A O 1
ATOM 2559 N N . ARG A 1 310 ? -71.869 -13.981 155.739 1.00 45.62 310 ARG A N 1
ATOM 2560 C CA . ARG A 1 310 ? -71.850 -15.251 156.489 1.00 45.62 310 ARG A CA 1
ATOM 2561 C C . ARG A 1 310 ? -72.560 -15.039 157.830 1.00 45.62 310 ARG A C 1
ATOM 2563 O O . ARG A 1 310 ? -72.140 -14.181 158.596 1.00 45.62 310 ARG A O 1
ATOM 2570 N N . CYS A 1 311 ? -73.631 -15.788 158.087 1.00 45.19 311 CYS A N 1
ATOM 2571 C CA . CYS A 1 311 ? -74.278 -15.903 159.400 1.00 45.19 311 CYS A CA 1
ATOM 2572 C C . CYS A 1 311 ? -73.936 -17.280 159.989 1.00 45.19 311 CYS A C 1
ATOM 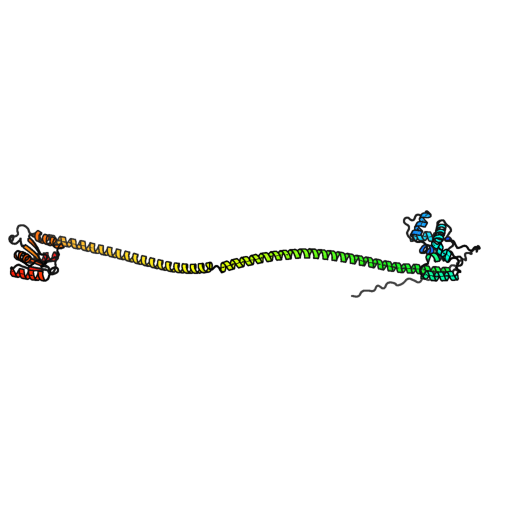2574 O O . CYS A 1 311 ? -74.018 -18.269 159.260 1.00 45.19 311 CYS A O 1
ATOM 2576 N N . ASP A 1 312 ? -73.549 -17.329 161.269 1.00 48.22 312 ASP A N 1
ATOM 2577 C CA . ASP A 1 312 ? -73.273 -18.561 162.027 1.00 48.22 312 ASP A CA 1
ATOM 2578 C C . ASP A 1 312 ? -74.387 -18.906 163.039 1.00 48.22 312 ASP A C 1
ATOM 2580 O O . ASP A 1 312 ? -75.388 -18.194 163.164 1.00 48.22 312 ASP A O 1
ATOM 2584 N N . GLU A 1 313 ? -74.212 -20.044 163.717 1.00 48.41 313 GLU A N 1
ATOM 2585 C CA . GLU A 1 313 ? -75.187 -20.822 164.502 1.00 48.41 313 GLU A CA 1
ATOM 2586 C C . GLU A 1 313 ? -75.802 -20.130 165.739 1.00 48.41 313 GLU A C 1
ATOM 2588 O O . GLU A 1 313 ? -76.590 -20.748 166.451 1.00 48.41 313 GLU A O 1
ATOM 2593 N N . THR A 1 314 ? -75.532 -18.848 165.998 1.00 48.69 314 THR A N 1
ATOM 2594 C CA . THR A 1 314 ? -76.094 -18.112 167.154 1.00 48.69 314 THR A CA 1
ATOM 2595 C C . THR A 1 314 ? -77.252 -17.156 166.824 1.00 48.69 314 THR A C 1
ATOM 2597 O O . THR A 1 314 ? -77.672 -16.359 167.664 1.00 48.69 314 THR A O 1
ATOM 2600 N N . CYS A 1 315 ? -77.829 -17.243 165.619 1.00 45.41 315 CYS A N 1
ATOM 2601 C CA . CYS A 1 315 ? -78.917 -16.364 165.174 1.00 45.41 315 CYS A CA 1
ATOM 2602 C C . CYS A 1 315 ? -80.286 -16.691 165.842 1.00 45.41 315 CYS A C 1
ATOM 2604 O O . CYS A 1 315 ? -80.876 -17.732 165.541 1.00 45.41 315 CYS A O 1
ATOM 2606 N N . PRO A 1 316 ? -80.878 -15.797 166.671 1.00 45.34 316 PRO A N 1
ATOM 2607 C CA . PRO A 1 316 ? -82.080 -16.076 167.483 1.00 45.34 316 PRO A CA 1
ATOM 2608 C C . PRO A 1 316 ? -83.428 -16.057 166.727 1.00 45.34 316 PRO A C 1
ATOM 2610 O O . PRO A 1 316 ? -84.485 -15.914 167.336 1.00 45.34 316 PRO A O 1
ATOM 2613 N N . SER A 1 317 ? -83.431 -16.165 165.396 1.00 46.38 317 SER A N 1
ATOM 2614 C CA . SER A 1 317 ? -84.645 -16.231 164.553 1.00 46.38 317 SER A CA 1
ATOM 2615 C C . SER A 1 317 ? -84.593 -17.401 163.567 1.00 46.38 317 SER A C 1
ATOM 2617 O O . SER A 1 317 ? -85.053 -17.314 162.428 1.00 46.38 317 SER A O 1
ATOM 2619 N N . PHE A 1 318 ? -84.036 -18.524 164.026 1.00 48.91 318 PHE A N 1
ATOM 2620 C CA . PHE A 1 318 ? -83.789 -19.721 163.222 1.00 48.91 318 PHE A CA 1
ATOM 2621 C C . PHE A 1 318 ? -85.060 -20.449 162.733 1.00 48.91 318 PHE A C 1
ATOM 2623 O O . PHE A 1 318 ? -84.973 -21.271 161.828 1.00 48.91 318 PHE A O 1
ATOM 2630 N N . ASP A 1 319 ? -86.254 -20.096 163.223 1.00 44.12 319 ASP A N 1
ATOM 2631 C CA . ASP A 1 319 ? -87.522 -20.699 162.768 1.00 44.12 319 ASP A CA 1
ATOM 2632 C C . ASP A 1 319 ? -88.161 -19.977 161.554 1.00 44.12 319 ASP A C 1
ATOM 2634 O O . ASP A 1 319 ? -89.243 -20.324 161.085 1.00 44.12 319 ASP A O 1
ATOM 2638 N N . LEU A 1 320 ? -87.481 -18.962 160.999 1.00 50.91 320 LEU A N 1
ATOM 2639 C CA . LEU A 1 320 ? -87.923 -18.188 159.823 1.00 50.91 320 LEU A CA 1
ATOM 2640 C C . LEU A 1 320 ? -86.971 -18.295 158.611 1.00 50.91 320 LEU A C 1
ATOM 2642 O O . LEU A 1 320 ? -87.182 -17.611 157.604 1.00 50.91 320 LEU A O 1
ATOM 2646 N N . CYS A 1 321 ? -85.962 -19.175 158.669 1.00 55.66 321 CYS A N 1
ATOM 2647 C CA . CYS A 1 321 ? -84.880 -19.276 157.676 1.00 55.66 321 CYS A CA 1
ATOM 2648 C C . CYS A 1 321 ? -85.098 -20.274 156.519 1.00 55.66 321 CYS A C 1
ATOM 2650 O O . CYS A 1 321 ? -84.201 -20.442 155.703 1.00 55.66 321 CYS A O 1
ATOM 2652 N N . GLN A 1 322 ? -86.279 -20.887 156.364 1.00 61.22 322 GLN A N 1
ATOM 2653 C CA . GLN A 1 322 ? -86.576 -21.793 155.232 1.00 61.22 322 GLN A CA 1
ATOM 2654 C C . GLN A 1 322 ? -87.713 -21.293 154.329 1.00 61.22 322 GLN A C 1
ATOM 2656 O O . GLN A 1 322 ? -88.650 -22.025 154.005 1.00 61.22 322 GLN A O 1
ATOM 2661 N N . LYS A 1 323 ? -87.648 -20.029 153.891 1.00 69.88 323 LYS A N 1
ATOM 2662 C CA . LYS A 1 323 ? -88.663 -19.480 152.977 1.00 69.88 323 LYS A CA 1
ATOM 2663 C C . LYS A 1 323 ? -88.565 -20.117 151.590 1.00 69.88 323 LYS A C 1
ATOM 2665 O O . LYS A 1 323 ? -87.501 -20.155 150.968 1.00 69.88 323 LYS A O 1
ATOM 2670 N N . ARG A 1 324 ? -89.705 -20.570 151.070 1.00 80.25 324 ARG A N 1
ATOM 2671 C CA . ARG A 1 324 ? -89.838 -21.090 149.706 1.00 80.25 324 ARG A CA 1
ATOM 2672 C C . ARG A 1 324 ? -89.986 -19.942 148.713 1.00 80.25 324 ARG A C 1
ATOM 2674 O O . ARG A 1 324 ? -91.014 -19.260 148.693 1.00 80.25 324 ARG A O 1
ATOM 2681 N N . ILE A 1 325 ? -88.970 -19.745 147.878 1.00 81.88 325 ILE A N 1
ATOM 2682 C CA . ILE A 1 325 ? -88.907 -18.663 146.894 1.00 81.88 325 ILE A CA 1
ATOM 2683 C C . ILE A 1 325 ? -89.217 -19.224 145.511 1.00 81.88 325 ILE A C 1
ATOM 2685 O O . ILE A 1 325 ? -88.464 -20.028 144.963 1.00 81.88 325 ILE A O 1
ATOM 2689 N N . LEU A 1 326 ? -90.322 -18.763 144.931 1.00 84.69 326 LEU A N 1
ATOM 2690 C CA . LEU A 1 326 ? -90.716 -19.089 143.568 1.00 84.69 326 LEU A CA 1
ATOM 2691 C C . LEU A 1 326 ? -90.283 -17.972 142.620 1.00 84.69 326 LEU A C 1
ATOM 2693 O O . LEU A 1 326 ? -90.695 -16.826 142.784 1.00 84.69 326 LEU A O 1
ATOM 2697 N N . ILE A 1 327 ? -89.531 -18.303 141.577 1.00 83.12 327 ILE A N 1
ATOM 2698 C CA . ILE A 1 327 ? -89.272 -17.378 140.472 1.00 83.12 327 ILE A CA 1
ATOM 2699 C C . ILE A 1 327 ? -90.203 -17.715 139.305 1.00 83.12 327 ILE A C 1
ATOM 2701 O O . ILE A 1 327 ? -90.173 -18.833 138.793 1.00 83.12 327 ILE A O 1
ATOM 2705 N N . VAL A 1 328 ? -91.031 -16.751 138.888 1.00 82.38 328 VAL A N 1
ATOM 2706 C CA . VAL A 1 328 ? -91.976 -16.896 137.768 1.00 82.38 328 VAL A CA 1
ATOM 2707 C C . VAL A 1 328 ? -91.507 -16.060 136.584 1.00 82.38 328 VAL A C 1
ATOM 2709 O O . VAL A 1 328 ? -91.579 -14.832 136.610 1.00 82.38 328 VAL A O 1
ATOM 2712 N N . GLY A 1 329 ? -91.083 -16.737 135.523 1.00 74.75 329 GLY A N 1
ATOM 2713 C CA . GLY A 1 329 ? -90.415 -16.136 134.374 1.00 74.75 329 GLY A CA 1
ATOM 2714 C C . GLY A 1 329 ? -88.921 -15.924 134.622 1.00 74.75 329 GLY A C 1
ATOM 2715 O O . GLY A 1 329 ? -88.454 -15.872 135.756 1.00 74.75 329 GLY A O 1
ATOM 2716 N N . GLY A 1 330 ? -88.133 -15.833 133.552 1.00 70.00 330 GLY A N 1
ATOM 2717 C CA . GLY A 1 330 ? -86.676 -15.714 133.657 1.00 70.00 330 GLY A CA 1
ATOM 2718 C C . GLY A 1 330 ? -85.947 -16.306 132.457 1.00 70.00 330 GLY A C 1
ATOM 2719 O O . GLY A 1 330 ? -86.497 -17.132 131.734 1.00 70.00 330 GLY A O 1
ATOM 2720 N N . ILE A 1 331 ? -84.677 -15.939 132.276 1.00 68.25 331 ILE A N 1
ATOM 2721 C CA . ILE A 1 331 ? -83.798 -16.573 131.284 1.00 68.25 331 ILE A CA 1
ATOM 2722 C C . ILE A 1 331 ? -83.422 -17.975 131.786 1.00 68.25 331 ILE A C 1
ATOM 2724 O O . ILE A 1 331 ? -82.691 -18.104 132.769 1.00 68.25 331 ILE A O 1
ATOM 2728 N N . VAL A 1 332 ? -83.877 -19.023 131.087 1.00 66.69 332 VAL A N 1
ATOM 2729 C CA . VAL A 1 332 ? -83.676 -20.441 131.466 1.00 66.69 332 VAL A CA 1
ATOM 2730 C C . VAL A 1 332 ? -82.200 -20.779 131.713 1.00 66.69 332 VAL A C 1
ATOM 2732 O O . VAL A 1 332 ? -81.885 -21.486 132.665 1.00 66.69 332 VAL A O 1
ATOM 2735 N N . LYS A 1 333 ? -81.277 -20.201 130.930 1.00 70.38 333 LYS A N 1
ATOM 2736 C CA . LYS A 1 333 ? -79.821 -20.406 131.075 1.00 70.38 333 LYS A CA 1
ATOM 2737 C C . LYS A 1 333 ? -79.232 -19.926 132.415 1.00 70.38 333 LYS A C 1
ATOM 2739 O O . LYS A 1 333 ? -78.118 -20.311 132.744 1.00 70.38 333 LYS A O 1
ATOM 2744 N N . ILE A 1 334 ? -79.931 -19.076 133.176 1.00 71.19 334 ILE A N 1
ATOM 2745 C CA . ILE A 1 334 ? -79.449 -18.512 134.458 1.00 71.19 334 ILE A CA 1
ATOM 2746 C C . ILE A 1 334 ? -80.089 -19.232 135.662 1.00 71.19 334 ILE A C 1
ATOM 2748 O O . ILE A 1 334 ? -79.697 -19.008 136.806 1.00 71.19 334 ILE A O 1
ATOM 2752 N N . LYS A 1 335 ? -81.023 -20.162 135.416 1.00 75.19 335 LYS A N 1
ATOM 2753 C CA . LYS A 1 335 ? -81.736 -20.937 136.442 1.00 75.19 335 LYS A CA 1
ATOM 2754 C C . LYS A 1 335 ? -80.799 -21.585 137.464 1.00 75.19 335 LYS A C 1
ATOM 2756 O O . LYS A 1 335 ? -81.046 -21.456 138.659 1.00 75.19 335 LYS A O 1
ATOM 2761 N N . ASP A 1 336 ? -79.714 -22.212 137.013 1.00 77.12 336 ASP A N 1
ATOM 2762 C CA . ASP A 1 336 ? -78.773 -22.898 137.909 1.00 77.12 336 ASP A CA 1
ATOM 2763 C C . ASP A 1 336 ? -78.059 -21.926 138.851 1.00 77.12 336 ASP A C 1
ATOM 2765 O O . ASP A 1 336 ? -77.779 -22.258 140.000 1.00 77.12 336 ASP A O 1
ATOM 2769 N N . ARG A 1 337 ? -77.835 -20.683 138.405 1.00 75.50 337 ARG A N 1
ATOM 2770 C CA . ARG A 1 337 ? -77.256 -19.643 139.258 1.00 75.50 337 ARG A CA 1
ATOM 2771 C C . ARG A 1 337 ? -78.258 -19.101 140.280 1.00 75.50 337 ARG A C 1
ATOM 2773 O O . ARG A 1 337 ? -77.848 -18.769 141.385 1.00 75.50 337 ARG A O 1
ATOM 2780 N N . TYR A 1 338 ? -79.551 -19.037 139.947 1.00 74.25 338 TYR A N 1
ATOM 2781 C CA . TYR A 1 338 ? -80.599 -18.687 140.920 1.00 74.25 338 TYR A CA 1
ATOM 2782 C C . TYR A 1 338 ? -80.785 -19.758 141.974 1.00 74.25 338 TYR A C 1
ATOM 2784 O O . TYR A 1 338 ? -80.871 -19.434 143.154 1.00 74.25 338 TYR A O 1
ATOM 2792 N N . LYS A 1 339 ? -80.790 -21.018 141.537 1.00 76.62 339 LYS A N 1
ATOM 2793 C CA . LYS A 1 339 ? -80.844 -22.166 142.427 1.00 76.62 339 LYS A CA 1
ATOM 2794 C C . LYS A 1 339 ? -79.687 -22.119 143.421 1.00 76.62 339 LYS A C 1
ATOM 2796 O O . LYS A 1 339 ? -79.928 -22.098 144.619 1.00 76.62 339 LYS A O 1
ATOM 2801 N N . LYS A 1 340 ? -78.454 -21.990 142.916 1.00 73.69 340 LYS A N 1
ATOM 2802 C CA . LYS A 1 340 ? -77.248 -21.921 143.745 1.00 73.69 340 LYS A CA 1
ATOM 2803 C C . LYS A 1 340 ? -77.304 -20.762 144.749 1.00 73.69 340 LYS A C 1
ATOM 2805 O O . LYS A 1 340 ? -77.118 -20.996 145.929 1.00 73.69 340 LYS A O 1
ATOM 2810 N N . LEU A 1 341 ? -77.676 -19.554 144.315 1.00 71.94 341 LEU A N 1
ATOM 2811 C CA . LEU A 1 341 ? -77.784 -18.393 145.209 1.00 71.94 341 LEU A CA 1
ATOM 2812 C C . LEU A 1 341 ? -78.838 -18.568 146.317 1.00 71.94 341 LEU A C 1
ATOM 2814 O O . LEU A 1 341 ? -78.617 -18.120 147.435 1.00 71.94 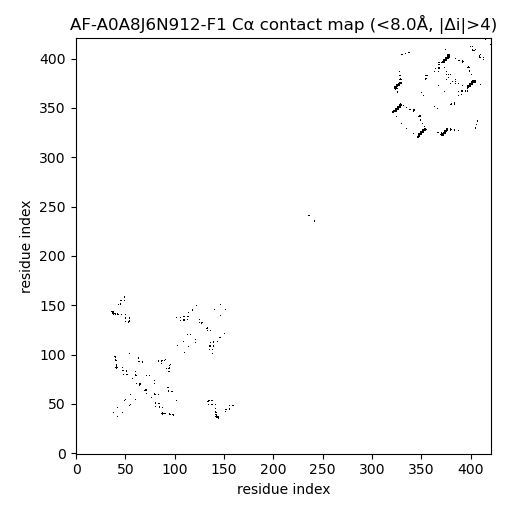341 LEU A O 1
ATOM 2818 N N . ILE A 1 342 ? -79.999 -19.153 146.017 1.00 71.12 342 ILE A N 1
ATOM 2819 C CA . ILE A 1 342 ? -81.091 -19.289 146.994 1.00 71.12 342 ILE A CA 1
ATOM 2820 C C . ILE A 1 342 ? -80.819 -20.448 147.959 1.00 71.12 342 ILE A C 1
ATOM 2822 O O . ILE A 1 342 ? -81.017 -20.287 149.161 1.00 71.12 342 ILE A O 1
ATOM 2826 N N . GLU A 1 343 ? -80.321 -21.576 147.452 1.00 76.44 343 GLU A N 1
ATOM 2827 C CA . GLU A 1 343 ? -80.034 -22.766 148.260 1.00 76.44 343 GLU A CA 1
ATOM 2828 C C . GLU A 1 343 ? -78.751 -22.612 149.099 1.00 76.44 343 GLU A C 1
ATOM 2830 O O . GLU A 1 343 ? -78.745 -23.039 150.249 1.00 76.44 343 GLU A O 1
ATOM 2835 N N . GLU A 1 344 ? -77.698 -21.937 148.604 1.00 66.69 344 GLU A N 1
ATOM 2836 C CA . GLU A 1 344 ? -76.495 -21.622 149.410 1.00 66.69 344 GLU A CA 1
ATOM 2837 C C . GLU A 1 344 ? -76.802 -20.680 150.582 1.00 66.69 344 GLU A C 1
ATOM 2839 O O . GLU A 1 344 ? -76.094 -20.697 151.584 1.00 66.69 344 GLU A O 1
ATOM 2844 N N . ASN A 1 345 ? -77.876 -19.892 150.479 1.00 63.91 345 ASN A N 1
ATOM 2845 C CA . ASN A 1 345 ? -78.365 -19.025 151.550 1.00 63.91 345 ASN A CA 1
ATOM 2846 C C . ASN A 1 345 ? -79.511 -19.668 152.365 1.00 63.91 345 ASN A C 1
ATOM 2848 O O . ASN A 1 345 ? -80.230 -18.960 153.067 1.00 63.91 345 ASN A O 1
ATOM 2852 N N . GLY A 1 346 ? -79.708 -20.992 152.266 1.00 63.94 346 GLY A N 1
ATOM 2853 C CA . GLY A 1 346 ? -80.634 -21.765 153.109 1.00 63.94 346 GLY A CA 1
ATOM 2854 C C . GLY A 1 346 ? -82.112 -21.773 152.684 1.00 63.94 346 GLY A C 1
ATOM 2855 O O . GLY A 1 346 ? -82.939 -22.377 153.365 1.00 63.94 346 GLY A O 1
ATOM 2856 N N . GLY A 1 347 ? -82.472 -21.138 151.563 1.00 74.88 347 GLY A N 1
ATOM 2857 C CA . GLY A 1 347 ? -83.847 -21.087 151.048 1.00 74.88 347 GLY A CA 1
ATOM 2858 C C . GLY A 1 347 ? -84.214 -22.252 150.118 1.00 74.88 347 GLY A C 1
ATOM 2859 O O . GLY A 1 347 ? -83.354 -22.899 149.527 1.00 74.88 347 GLY A O 1
ATOM 2860 N N . ILE A 1 348 ? -85.518 -22.489 149.919 1.00 78.94 348 ILE A N 1
ATOM 2861 C CA . ILE A 1 348 ? -86.017 -23.514 148.980 1.00 78.94 348 ILE A CA 1
ATOM 2862 C C . ILE A 1 348 ? -86.374 -22.852 147.650 1.00 78.94 348 ILE A C 1
ATOM 2864 O O . ILE A 1 348 ? -87.261 -21.996 147.595 1.00 78.94 348 ILE A O 1
ATOM 2868 N N . PHE A 1 349 ? -85.725 -23.276 146.566 1.00 82.00 349 PHE A N 1
ATOM 2869 C CA . PHE A 1 349 ? -85.937 -22.713 145.236 1.00 82.00 349 PHE A CA 1
ATOM 2870 C C . PHE A 1 349 ? -87.021 -23.453 144.439 1.00 82.00 349 PHE A C 1
ATOM 2872 O O . PHE A 1 349 ? -86.927 -24.654 144.188 1.00 82.00 349 PHE A O 1
ATOM 2879 N N . GLU A 1 350 ? -88.017 -22.715 143.948 1.00 84.12 350 GLU A N 1
ATOM 2880 C CA . GLU A 1 350 ? -88.926 -23.174 142.897 1.00 84.12 350 GLU A CA 1
ATOM 2881 C C . GLU A 1 350 ? -88.850 -22.256 141.670 1.00 84.12 350 GLU A C 1
ATOM 2883 O O . GLU A 1 350 ? -88.669 -21.042 141.771 1.00 84.12 350 GLU A O 1
ATOM 2888 N N . TYR A 1 351 ? -89.032 -22.833 140.482 1.00 84.06 351 TYR A N 1
ATOM 2889 C CA . TYR A 1 351 ? -89.023 -22.096 139.221 1.00 84.06 351 TYR A CA 1
ATOM 2890 C C . TYR A 1 351 ? -90.248 -22.438 138.382 1.00 84.06 351 TYR A C 1
ATOM 2892 O O . TYR A 1 351 ? -90.617 -23.606 138.246 1.00 84.06 351 TYR A O 1
ATOM 2900 N N . HIS A 1 352 ? -90.828 -21.411 137.772 1.00 82.12 352 HIS A N 1
ATOM 2901 C CA . HIS A 1 352 ? -91.835 -21.523 136.733 1.00 82.12 352 HIS A CA 1
ATOM 2902 C C . HIS A 1 352 ? -91.375 -20.691 135.532 1.00 82.12 352 HIS A C 1
ATOM 2904 O O . HIS A 1 352 ? -91.044 -19.518 135.677 1.00 82.12 352 HIS A O 1
ATOM 2910 N N . ASP A 1 353 ? -91.365 -21.275 134.338 1.00 76.88 353 ASP A N 1
ATOM 2911 C CA . ASP A 1 353 ? -90.856 -20.640 133.109 1.00 76.88 353 ASP A CA 1
ATOM 2912 C C . ASP A 1 353 ? -91.711 -19.460 132.605 1.00 76.88 353 ASP A C 1
ATOM 2914 O O . ASP A 1 353 ? -91.250 -18.636 131.819 1.00 76.88 353 ASP A O 1
ATOM 2918 N N . GLY A 1 354 ? -92.948 -19.351 133.092 1.00 71.31 354 GLY A N 1
ATOM 2919 C CA . GLY A 1 354 ? -93.886 -18.283 132.737 1.00 71.31 354 GLY A CA 1
ATOM 2920 C C . GLY A 1 354 ? -94.731 -18.597 131.498 1.00 71.31 354 GLY A C 1
ATOM 2921 O O . GLY A 1 354 ? -95.500 -17.741 131.054 1.00 71.31 354 GLY A O 1
ATOM 2922 N N . TYR A 1 355 ? -94.638 -19.817 130.955 1.00 74.56 355 TYR A N 1
ATOM 2923 C CA . TYR A 1 355 ? -95.407 -20.252 129.793 1.00 74.56 355 TYR A CA 1
ATOM 2924 C C . TYR A 1 355 ? -96.767 -20.835 130.215 1.00 74.56 355 TYR A C 1
ATOM 2926 O O . TYR A 1 355 ? -96.854 -21.732 131.045 1.00 74.56 355 TYR A O 1
ATOM 2934 N N . MET A 1 356 ? -97.866 -20.313 129.655 1.00 65.88 356 MET A N 1
ATOM 2935 C CA . MET A 1 356 ? -99.230 -20.536 130.180 1.00 65.88 356 MET A CA 1
ATOM 2936 C C . MET A 1 356 ? -100.131 -21.432 129.302 1.00 65.88 356 MET A C 1
ATOM 2938 O O . MET A 1 356 ? -101.326 -21.546 129.580 1.00 65.88 356 MET A O 1
ATOM 2942 N N . LYS A 1 357 ? -99.601 -22.086 128.254 1.00 58.41 357 LYS A N 1
ATOM 2943 C CA . LYS A 1 357 ? -100.406 -22.876 127.290 1.00 58.41 357 LYS A CA 1
ATOM 2944 C C . LYS A 1 357 ? -101.007 -24.185 127.851 1.00 58.41 357 LYS A C 1
ATOM 2946 O O . LYS A 1 357 ? -101.927 -24.712 127.242 1.00 58.41 357 LYS A O 1
ATOM 2951 N N . GLY A 1 358 ? -100.555 -24.677 129.012 1.00 58.28 358 GLY A N 1
ATOM 2952 C CA . GLY A 1 358 ? -101.046 -25.910 129.664 1.00 58.28 358 GLY A CA 1
ATOM 2953 C C . GLY A 1 358 ? -102.075 -25.714 130.794 1.00 58.28 358 GLY A C 1
ATOM 2954 O O . GLY A 1 358 ? -102.382 -26.658 131.519 1.00 58.28 358 GLY A O 1
ATOM 2955 N N . GLY A 1 359 ? -102.601 -24.495 130.979 1.00 62.88 359 GLY A N 1
ATOM 2956 C CA . GLY A 1 359 ? -103.591 -24.162 132.013 1.00 62.88 359 GLY A CA 1
ATOM 2957 C C . GLY A 1 359 ? -103.004 -23.578 133.311 1.00 62.88 359 GLY A C 1
ATOM 2958 O O . GLY A 1 359 ? -101.830 -23.713 133.629 1.00 62.88 359 GLY A O 1
ATOM 2959 N N . THR A 1 360 ? -103.842 -22.896 134.103 1.00 66.12 360 THR A N 1
ATOM 2960 C CA . THR A 1 360 ? -103.402 -22.086 135.269 1.00 66.12 360 THR A CA 1
ATOM 2961 C C . THR A 1 360 ? -103.223 -22.872 136.577 1.00 66.12 360 THR A C 1
ATOM 2963 O O . THR A 1 360 ? -102.934 -22.271 137.614 1.00 66.12 360 THR A O 1
ATOM 2966 N N . LYS A 1 361 ? -103.439 -24.196 136.578 1.00 69.69 361 LYS A N 1
ATOM 2967 C CA . LYS A 1 361 ? -103.465 -25.012 137.809 1.00 69.69 361 LYS A CA 1
ATOM 2968 C C . LYS A 1 361 ? -102.073 -25.196 138.441 1.00 69.69 361 LYS A C 1
ATOM 2970 O O . LYS A 1 361 ? -101.979 -25.121 139.663 1.00 69.69 361 LYS A O 1
ATOM 2975 N N . GLY A 1 362 ? -101.014 -25.357 137.639 1.00 73.75 362 GLY A N 1
ATOM 2976 C CA . GLY A 1 362 ? -99.635 -25.549 138.125 1.00 73.75 362 GLY A CA 1
ATOM 2977 C C . GLY A 1 362 ? -99.094 -24.335 138.886 1.00 73.75 362 GLY A C 1
ATOM 2978 O O . GLY A 1 362 ? -98.779 -24.436 140.072 1.00 73.75 362 GLY A O 1
ATOM 2979 N N . LEU A 1 363 ? -99.121 -23.159 138.248 1.00 80.62 363 LEU A N 1
ATOM 2980 C CA . LEU A 1 363 ? -98.703 -21.895 138.866 1.00 80.62 363 LEU A CA 1
ATOM 2981 C C . LEU A 1 363 ? -99.515 -21.563 140.131 1.00 80.62 363 LEU A C 1
ATOM 2983 O O . LEU A 1 363 ? -98.957 -21.109 141.125 1.00 80.62 363 LEU A O 1
ATOM 2987 N N . LYS A 1 364 ? -100.829 -21.841 140.142 1.00 80.81 364 LYS A N 1
ATOM 2988 C CA . LYS A 1 364 ? -101.676 -21.676 141.340 1.00 80.81 364 LYS A CA 1
ATOM 2989 C C . LYS A 1 364 ? -101.179 -22.502 142.526 1.00 80.81 364 LYS A C 1
ATOM 2991 O O . LYS A 1 364 ? -101.194 -21.997 143.644 1.00 80.81 364 LYS A O 1
ATOM 2996 N N . GLY A 1 365 ? -100.766 -23.749 142.293 1.00 79.88 365 GLY A N 1
ATOM 2997 C CA . GLY A 1 365 ? -100.251 -24.634 143.338 1.00 79.88 365 GLY A CA 1
ATOM 2998 C C . GLY A 1 365 ? -98.916 -24.159 143.913 1.00 79.88 365 GLY A C 1
ATOM 2999 O O . GLY A 1 365 ? -98.744 -24.175 145.130 1.00 79.88 365 GLY A O 1
ATOM 3000 N N . GLN A 1 366 ? -98.011 -23.691 143.051 1.00 83.19 366 GLN A N 1
ATOM 3001 C CA . GLN A 1 366 ? -96.701 -23.174 143.459 1.00 83.19 366 GLN A CA 1
ATOM 3002 C C . GLN A 1 366 ? -96.822 -21.841 144.203 1.00 83.19 366 GLN A C 1
ATOM 3004 O O . GLN A 1 366 ? -96.315 -21.717 145.313 1.00 83.19 366 GLN A O 1
ATOM 3009 N N . VAL A 1 367 ? -97.592 -20.881 143.673 1.00 82.44 367 VAL A N 1
ATOM 3010 C CA . VAL A 1 367 ? -97.823 -19.589 144.346 1.00 82.44 367 VAL A CA 1
ATOM 3011 C C . VAL A 1 367 ? -98.486 -19.784 145.711 1.00 82.44 367 VAL A C 1
ATOM 3013 O O . VAL A 1 367 ? -98.164 -19.059 146.640 1.00 82.44 367 VAL A O 1
ATOM 3016 N N . ARG A 1 368 ? -99.374 -20.775 145.880 1.00 82.12 368 ARG A N 1
ATOM 3017 C CA . ARG A 1 368 ? -100.030 -21.041 147.174 1.00 82.12 368 ARG A CA 1
ATOM 3018 C C . ARG A 1 368 ? -99.050 -21.492 148.268 1.00 82.12 368 ARG A C 1
ATOM 3020 O O . ARG A 1 368 ? -99.273 -21.180 149.439 1.00 82.12 368 ARG A O 1
ATOM 3027 N N . ARG A 1 369 ? -98.019 -22.260 147.901 1.00 83.06 369 ARG A N 1
ATOM 3028 C CA . ARG A 1 369 ? -97.024 -22.815 148.839 1.00 83.06 369 ARG A CA 1
ATOM 3029 C C . ARG A 1 369 ? -95.766 -21.962 148.976 1.00 83.06 369 ARG A C 1
ATOM 3031 O O . ARG A 1 369 ? -95.014 -22.189 149.911 1.00 83.06 369 ARG A O 1
ATOM 3038 N N . ALA A 1 370 ? -95.521 -21.043 148.049 1.00 82.44 370 ALA A N 1
ATOM 3039 C CA . ALA A 1 370 ? -94.393 -20.133 148.131 1.00 82.44 370 ALA A CA 1
ATOM 3040 C C . ALA A 1 370 ? -94.588 -19.128 149.274 1.00 82.44 370 ALA A C 1
ATOM 3042 O O . ALA A 1 370 ? -95.679 -18.584 149.459 1.00 82.44 370 ALA A O 1
ATOM 3043 N N . ASP A 1 371 ? -93.506 -18.847 149.990 1.00 77.88 371 ASP A N 1
ATOM 3044 C CA . ASP A 1 371 ? -93.451 -17.773 150.981 1.00 77.88 371 ASP A CA 1
ATOM 3045 C C . ASP A 1 371 ? -93.117 -16.438 150.326 1.00 77.88 371 ASP A C 1
ATOM 3047 O O . ASP A 1 371 ? -93.498 -15.393 150.843 1.00 77.88 371 ASP A O 1
ATOM 3051 N N . MET A 1 372 ? -92.458 -16.467 149.163 1.00 81.12 372 MET A N 1
ATOM 3052 C CA . MET A 1 372 ? -92.209 -15.295 148.333 1.00 81.12 372 MET A CA 1
ATOM 3053 C C . MET A 1 372 ? -92.181 -15.663 146.853 1.00 81.12 372 MET A C 1
ATOM 3055 O O . MET A 1 372 ? -91.641 -16.699 146.465 1.00 81.12 372 MET A O 1
ATOM 3059 N N . VAL A 1 373 ? -92.723 -14.785 146.010 1.00 84.75 373 VAL A N 1
ATOM 3060 C CA . VAL A 1 373 ? -92.661 -14.936 144.555 1.00 84.75 373 VAL A CA 1
ATOM 3061 C C . VAL A 1 373 ? -91.916 -13.761 143.931 1.00 84.75 373 VAL A C 1
ATOM 3063 O O . VAL A 1 373 ? -92.279 -12.606 144.146 1.00 84.75 373 VAL A O 1
ATOM 3066 N N . LEU A 1 374 ? -90.902 -14.046 143.119 1.00 83.94 374 LEU A N 1
ATOM 3067 C CA . LEU A 1 374 ? -90.169 -13.058 142.332 1.00 83.94 374 LEU A CA 1
ATOM 3068 C C . LEU A 1 374 ? -90.564 -13.188 140.859 1.00 83.94 374 LEU A C 1
ATOM 3070 O O . LEU A 1 374 ? -90.538 -14.278 140.291 1.00 83.94 374 LEU A O 1
ATOM 3074 N N . CYS A 1 375 ? -90.933 -12.077 140.227 1.00 84.94 375 CYS A N 1
ATOM 3075 C CA . CYS A 1 375 ? -91.394 -12.058 138.843 1.00 84.94 375 CYS A CA 1
ATOM 3076 C C . CYS A 1 375 ? -90.664 -10.961 138.050 1.00 84.94 375 CYS A C 1
ATOM 3078 O O . CYS A 1 375 ? -91.058 -9.793 138.128 1.00 84.94 375 CYS A O 1
ATOM 3080 N N . PRO A 1 376 ? -89.601 -11.288 137.292 1.00 81.50 376 PRO A N 1
ATOM 3081 C CA . PRO A 1 376 ? -88.946 -10.325 136.414 1.00 81.50 376 PRO A CA 1
ATOM 3082 C C . PRO A 1 376 ? -89.864 -9.926 135.254 1.00 81.50 376 PRO A C 1
ATOM 3084 O O . PRO A 1 376 ? -90.419 -10.777 134.564 1.00 81.50 376 PRO A O 1
ATOM 3087 N N . VAL A 1 377 ? -90.038 -8.622 135.044 1.00 79.88 377 VAL A N 1
ATOM 3088 C CA . VAL A 1 377 ? -90.986 -8.066 134.065 1.00 79.88 377 VAL A CA 1
ATOM 3089 C C . VAL A 1 377 ? -90.380 -7.992 132.659 1.00 79.88 377 VAL A C 1
ATOM 3091 O O . VAL A 1 377 ? -91.101 -8.120 131.677 1.00 79.88 377 VAL A O 1
ATOM 3094 N N . ASN A 1 378 ? -89.057 -7.837 132.544 1.00 74.50 378 ASN A N 1
ATOM 3095 C CA . ASN A 1 378 ? -88.347 -7.653 131.269 1.00 74.50 378 ASN A CA 1
ATOM 3096 C C . ASN A 1 378 ? -88.284 -8.908 130.378 1.00 74.50 378 ASN A C 1
ATOM 3098 O O . ASN A 1 378 ? -88.029 -8.800 129.183 1.00 74.50 378 ASN A O 1
ATOM 3102 N N . CYS A 1 379 ? -88.466 -10.097 130.950 1.00 67.81 379 CYS A N 1
ATOM 3103 C CA . CYS A 1 379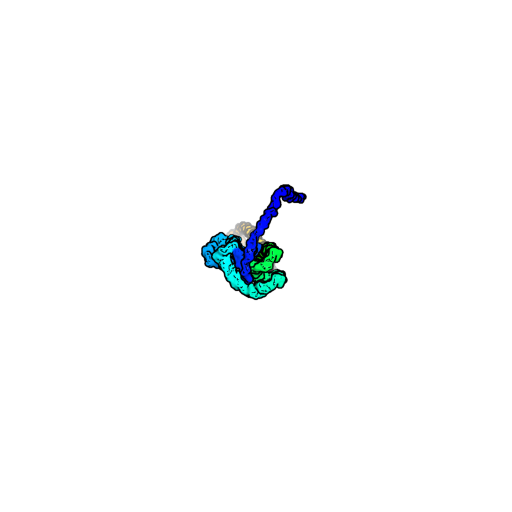 ? -88.313 -11.371 130.247 1.00 67.81 379 CYS A CA 1
ATOM 3104 C C . CYS A 1 379 ? -89.494 -12.321 130.484 1.00 67.81 379 CYS A C 1
ATOM 3106 O O . CYS A 1 379 ? -89.364 -13.529 130.282 1.00 67.81 379 CYS A O 1
ATOM 3108 N N . ASN A 1 380 ? -90.623 -11.798 130.968 1.00 74.00 380 ASN A N 1
ATOM 3109 C CA . ASN A 1 380 ? -91.827 -12.577 131.223 1.00 74.00 380 ASN A CA 1
ATOM 3110 C C . ASN A 1 380 ? -93.029 -11.970 130.491 1.00 74.00 380 ASN A C 1
ATOM 3112 O O . ASN A 1 380 ? -93.096 -10.764 130.260 1.00 74.00 380 ASN A O 1
ATOM 3116 N N . SER A 1 381 ? -93.994 -12.807 130.111 1.00 74.00 381 SER A N 1
ATOM 3117 C CA . SER A 1 381 ? -95.180 -12.338 129.391 1.00 74.00 381 SER A CA 1
ATOM 3118 C C . SER A 1 381 ? -96.071 -11.470 130.289 1.00 74.00 381 SER A C 1
ATOM 3120 O O . SER A 1 381 ? -96.238 -11.745 131.480 1.00 74.00 381 SER A O 1
ATOM 3122 N N . HIS A 1 382 ? -96.714 -10.449 129.711 1.00 77.31 382 HIS A N 1
ATOM 3123 C CA . HIS A 1 382 ? -97.623 -9.559 130.449 1.00 77.31 382 HIS A CA 1
ATOM 3124 C C . HIS A 1 382 ? -98.752 -10.338 131.161 1.00 77.31 382 HIS A C 1
ATOM 3126 O O . HIS A 1 382 ? -99.140 -10.015 132.288 1.00 77.31 382 HIS A O 1
ATOM 3132 N N . ASN A 1 383 ? -99.221 -11.430 130.545 1.00 75.62 383 ASN A N 1
ATOM 3133 C CA . ASN A 1 383 ? -100.218 -12.331 131.124 1.00 75.62 383 ASN A CA 1
ATOM 3134 C C . ASN A 1 383 ? -99.693 -13.109 132.341 1.00 75.62 383 ASN A C 1
ATOM 3136 O O . ASN A 1 383 ? -100.418 -13.220 133.331 1.00 75.62 383 ASN A O 1
ATOM 3140 N N . ALA A 1 384 ? -98.452 -13.608 132.311 1.00 78.31 384 ALA A N 1
ATOM 3141 C CA . ALA A 1 384 ? -97.846 -14.288 133.456 1.00 78.31 384 ALA A CA 1
ATOM 3142 C C . ALA A 1 384 ? -97.637 -13.321 134.633 1.00 78.31 384 ALA A C 1
ATOM 3144 O O . ALA A 1 384 ? -98.036 -13.627 135.753 1.00 78.31 384 ALA A O 1
ATOM 3145 N N . CYS A 1 385 ? -97.126 -12.115 134.371 1.00 80.00 385 CYS A N 1
ATOM 3146 C CA . CYS A 1 385 ? -96.959 -11.057 135.371 1.00 80.00 385 CYS A CA 1
ATOM 3147 C C . CYS A 1 385 ? -98.284 -10.675 136.058 1.00 80.00 385 CYS A C 1
ATOM 3149 O O . CYS A 1 385 ? -98.381 -10.650 137.290 1.00 80.00 385 CYS A O 1
ATOM 3151 N N . SER A 1 386 ? -99.331 -10.409 135.268 1.00 80.94 386 SER A N 1
ATOM 3152 C CA . SER A 1 386 ? -100.655 -10.032 135.782 1.00 80.94 386 SER A CA 1
ATOM 3153 C C . SER A 1 386 ? -101.305 -11.164 136.585 1.00 80.94 386 SER A C 1
ATOM 3155 O O . SER A 1 386 ? -101.885 -10.932 137.652 1.00 80.94 386 SER A O 1
ATOM 3157 N N . LEU A 1 387 ? -101.158 -12.411 136.123 1.00 82.69 387 LEU A N 1
ATOM 3158 C CA . LEU A 1 387 ? -101.691 -13.575 136.821 1.00 82.69 387 LEU A CA 1
ATOM 3159 C C . LEU A 1 387 ? -100.966 -13.835 138.144 1.00 82.69 387 LEU A C 1
ATOM 3161 O O . LEU A 1 387 ? -101.641 -14.026 139.153 1.00 82.69 387 LEU A O 1
ATOM 3165 N N . THR A 1 388 ? -99.633 -13.790 138.175 1.00 83.19 388 THR A N 1
ATOM 3166 C CA . THR A 1 388 ? -98.851 -13.952 139.413 1.00 83.19 388 THR A CA 1
ATOM 3167 C C . THR A 1 388 ? -99.264 -12.914 140.453 1.00 83.19 388 THR A C 1
ATOM 3169 O O . THR A 1 388 ? -99.511 -13.265 141.605 1.00 83.19 388 THR A O 1
ATOM 3172 N N . LYS A 1 389 ? -99.475 -11.655 140.042 1.00 82.38 389 LYS A N 1
ATOM 3173 C CA . LYS A 1 389 ? -99.958 -10.586 140.929 1.00 82.38 389 LYS A CA 1
ATOM 3174 C C . LYS A 1 389 ? -101.382 -10.840 141.447 1.00 82.38 389 LYS A C 1
ATOM 3176 O O . LYS A 1 389 ? -101.649 -10.627 142.629 1.00 82.38 389 LYS A O 1
ATOM 3181 N N . LYS A 1 390 ? -102.298 -11.329 140.597 1.00 83.88 390 LYS A N 1
ATOM 3182 C CA . LYS A 1 390 ? -103.660 -11.728 141.014 1.00 83.88 390 LYS A CA 1
ATOM 3183 C C . LYS A 1 390 ? -103.643 -12.912 141.985 1.00 83.88 390 LYS A C 1
ATOM 3185 O O . LYS A 1 390 ? -104.384 -12.900 142.964 1.00 83.88 390 LYS A O 1
ATOM 3190 N N . LEU A 1 391 ? -102.812 -13.924 141.730 1.00 83.06 391 LEU A N 1
ATOM 3191 C CA . LEU A 1 391 ? -102.693 -15.111 142.581 1.00 83.06 391 LEU A CA 1
ATOM 3192 C C . LEU A 1 391 ? -102.040 -14.788 143.927 1.00 83.06 391 LEU A C 1
ATOM 3194 O O . LEU A 1 391 ? -102.524 -15.270 144.947 1.00 83.06 391 LEU A O 1
ATOM 3198 N N . GLY A 1 392 ? -101.023 -13.924 143.939 1.00 83.00 392 GLY A N 1
ATOM 3199 C CA . GLY A 1 392 ? -100.418 -13.406 145.166 1.00 83.00 392 GLY A CA 1
ATOM 3200 C C . GLY A 1 392 ? -101.439 -12.716 146.066 1.00 83.00 392 GLY A C 1
ATOM 3201 O O . GLY A 1 392 ? -101.566 -13.081 147.230 1.00 83.00 392 GLY A O 1
ATOM 3202 N N . LYS A 1 393 ? -102.256 -11.807 145.507 1.00 82.62 393 LYS A N 1
ATOM 3203 C CA . LYS A 1 393 ? -103.360 -11.168 146.250 1.00 82.62 393 LYS A CA 1
ATOM 3204 C C . LYS A 1 393 ? -104.398 -12.175 146.746 1.00 82.62 393 LYS A C 1
ATOM 3206 O O . LYS A 1 393 ? -104.856 -12.065 147.874 1.00 82.62 393 LYS A O 1
ATOM 3211 N N . LYS A 1 394 ? -104.763 -13.163 145.921 1.00 83.19 394 LYS A N 1
ATOM 3212 C CA . LYS A 1 394 ? -105.777 -14.169 146.274 1.00 83.19 394 LYS A CA 1
ATOM 3213 C C . LYS A 1 394 ? -105.344 -15.078 147.431 1.00 83.19 394 LYS A C 1
ATOM 3215 O O . LYS A 1 394 ? -106.189 -15.461 148.230 1.00 83.19 394 LYS A O 1
ATOM 3220 N N . TYR A 1 395 ? -104.068 -15.453 147.494 1.00 83.19 395 TYR A N 1
ATOM 3221 C CA . TYR A 1 395 ? -103.536 -16.363 148.519 1.00 83.19 395 TYR A CA 1
ATOM 3222 C C . TYR A 1 395 ? -102.743 -15.651 149.623 1.00 83.19 395 TYR A C 1
ATOM 3224 O O . TYR A 1 395 ? -102.091 -16.319 150.418 1.00 83.19 395 TYR A O 1
ATOM 3232 N N . ASN A 1 396 ? -102.783 -14.316 149.654 1.00 78.31 396 ASN A N 1
ATOM 3233 C CA . ASN A 1 396 ? -102.039 -13.466 150.582 1.00 78.31 396 ASN A CA 1
ATOM 3234 C C . ASN A 1 396 ? -100.527 -13.785 150.644 1.00 78.31 396 ASN A C 1
ATOM 3236 O O . ASN A 1 396 ? -99.952 -13.911 151.722 1.00 78.31 396 ASN A O 1
ATOM 3240 N N . ARG A 1 397 ? -99.883 -13.947 149.475 1.00 80.81 397 ARG A N 1
ATOM 3241 C CA . ARG A 1 397 ? -98.433 -14.193 149.352 1.00 80.81 397 ARG A CA 1
ATOM 3242 C C . ARG A 1 397 ? -97.704 -12.984 148.755 1.00 80.81 397 ARG A C 1
ATOM 3244 O O . ARG A 1 397 ? -98.207 -12.417 147.778 1.00 80.81 397 ARG A O 1
ATOM 3251 N N . PRO A 1 398 ? -96.528 -12.595 149.284 1.00 80.44 398 PRO A N 1
ATOM 3252 C CA . PRO A 1 398 ? -95.776 -11.452 148.779 1.00 80.44 398 PRO A CA 1
ATOM 3253 C C . PRO A 1 398 ? -95.201 -11.749 147.387 1.00 80.44 398 PRO A C 1
ATOM 3255 O O . PRO A 1 398 ? -94.497 -12.738 147.171 1.00 80.44 398 PRO A O 1
ATOM 3258 N N . VAL A 1 399 ? -95.521 -10.876 146.428 1.00 81.38 399 VAL A N 1
ATOM 3259 C CA . VAL A 1 399 ? -95.060 -10.954 145.034 1.00 81.38 399 VAL A CA 1
ATOM 3260 C C . VAL A 1 399 ? -94.263 -9.695 144.701 1.00 81.38 399 VAL A C 1
ATOM 3262 O O . VAL A 1 399 ? -94.819 -8.596 144.733 1.00 81.38 399 VAL A O 1
ATOM 3265 N N . HIS A 1 400 ? -92.997 -9.853 144.310 1.00 83.81 400 HIS A N 1
ATOM 3266 C CA . HIS A 1 400 ? -92.120 -8.753 143.900 1.00 83.81 400 HIS A CA 1
ATOM 3267 C C . HIS A 1 400 ? -91.892 -8.769 142.392 1.00 83.81 400 HIS A C 1
ATOM 3269 O O . HIS A 1 400 ? -91.403 -9.745 141.822 1.00 83.81 400 HIS A O 1
ATOM 3275 N N . MET A 1 401 ? -92.237 -7.657 141.747 1.00 82.31 401 MET A N 1
ATOM 3276 C CA . MET A 1 401 ? -92.019 -7.453 140.318 1.00 82.31 401 MET A CA 1
ATOM 3277 C C . MET A 1 401 ? -90.632 -6.832 140.114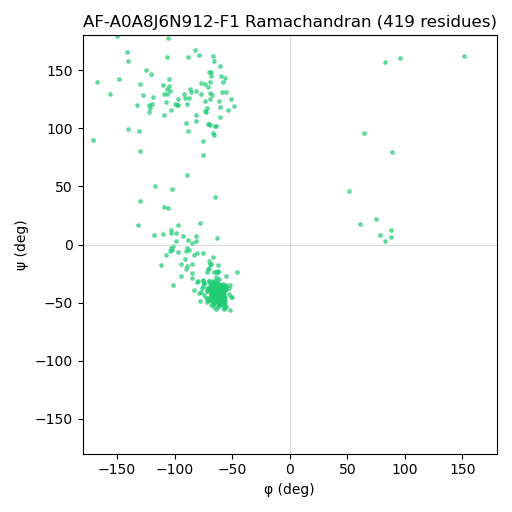 1.00 82.31 401 MET A C 1
ATOM 3279 O O . MET A 1 401 ? -90.371 -5.758 140.655 1.00 82.31 401 MET A O 1
ATOM 3283 N N . LEU A 1 402 ? -89.745 -7.493 139.364 1.00 80.12 402 LEU A N 1
ATOM 3284 C CA . LEU A 1 402 ? -88.349 -7.063 139.182 1.00 80.12 402 LEU A CA 1
ATOM 3285 C C . LEU A 1 402 ? -88.131 -6.434 137.801 1.00 80.12 402 LEU A C 1
ATOM 3287 O O . LEU A 1 402 ? -88.573 -6.981 136.794 1.00 80.12 402 LEU A O 1
ATOM 3291 N N . ALA A 1 403 ? -87.408 -5.314 137.729 1.00 74.88 403 ALA A N 1
ATOM 3292 C CA . ALA A 1 403 ? -87.128 -4.623 136.462 1.00 74.88 403 ALA A CA 1
ATOM 3293 C C . ALA A 1 403 ? -86.154 -5.390 135.542 1.00 74.88 403 ALA A C 1
ATOM 3295 O O . ALA A 1 403 ? -86.131 -5.154 134.338 1.00 74.88 403 ALA A O 1
ATOM 3296 N N . GLY A 1 404 ? -85.372 -6.323 136.093 1.00 70.81 404 GLY A N 1
ATOM 3297 C CA . GLY A 1 404 ? -84.372 -7.097 135.362 1.00 70.81 404 GLY A CA 1
ATOM 3298 C C . GLY A 1 404 ? -84.320 -8.564 135.788 1.00 70.81 404 GLY A C 1
ATOM 3299 O O . GLY A 1 404 ? -84.698 -8.923 136.901 1.00 70.81 404 GLY A O 1
ATOM 3300 N N . SER A 1 405 ? -83.805 -9.404 134.894 1.00 65.69 405 SER A N 1
ATOM 3301 C CA . SER A 1 405 ? -83.695 -10.862 135.033 1.00 65.69 405 SER A CA 1
ATOM 3302 C C . SER A 1 405 ? -82.250 -11.323 135.233 1.00 65.69 405 SER A C 1
ATOM 3304 O O . SER A 1 405 ? -81.864 -12.359 134.693 1.00 65.69 405 SER A O 1
ATOM 3306 N N . GLY A 1 406 ? -81.426 -10.503 135.887 1.00 70.38 406 GLY A N 1
ATOM 3307 C CA . GLY A 1 406 ? -80.033 -10.812 136.214 1.00 70.38 406 GLY A CA 1
ATOM 3308 C C . GLY A 1 406 ? -79.852 -11.122 137.701 1.00 70.38 406 GLY A C 1
ATOM 3309 O O . GLY A 1 406 ? -80.674 -10.728 138.528 1.00 70.38 406 GLY A O 1
ATOM 3310 N N . LEU A 1 407 ? -78.739 -11.775 138.055 1.00 67.19 407 LEU A N 1
ATOM 3311 C CA . LEU A 1 407 ? -78.417 -12.152 139.442 1.00 67.19 407 LEU A CA 1
ATOM 3312 C C . LEU A 1 407 ? -78.407 -10.974 140.421 1.00 67.19 407 LEU A C 1
ATOM 3314 O O . LEU A 1 407 ? -78.860 -11.121 141.551 1.00 67.19 407 LEU A O 1
ATOM 3318 N N . SER A 1 408 ? -77.943 -9.803 139.979 1.00 66.56 408 SER A N 1
ATOM 3319 C CA . SER A 1 408 ? -77.907 -8.592 140.809 1.00 66.56 408 SER A CA 1
ATOM 3320 C C . SER A 1 408 ? -79.310 -8.141 141.247 1.00 66.56 408 SER A C 1
ATOM 3322 O O . SER A 1 408 ? -79.517 -7.849 142.422 1.00 66.56 408 SER A O 1
ATOM 3324 N N . ALA A 1 409 ? -80.299 -8.184 140.345 1.00 69.00 409 ALA A N 1
ATOM 3325 C CA . ALA A 1 409 ? -81.672 -7.763 140.639 1.00 69.00 409 ALA A CA 1
ATOM 3326 C C . ALA A 1 409 ? -82.388 -8.708 141.621 1.00 69.00 409 ALA A C 1
ATOM 3328 O O . ALA A 1 409 ? -83.189 -8.266 142.442 1.00 69.00 409 ALA A O 1
ATOM 3329 N N . ILE A 1 410 ? -82.091 -10.009 141.556 1.00 68.56 410 ILE A N 1
ATOM 3330 C CA . ILE A 1 410 ? -82.655 -11.011 142.471 1.00 68.56 410 ILE A CA 1
ATOM 3331 C C . ILE A 1 410 ? -81.972 -10.955 143.839 1.00 68.56 410 ILE A C 1
ATOM 3333 O O . ILE A 1 410 ? -82.667 -11.000 144.849 1.00 68.56 410 ILE A O 1
ATOM 3337 N N . SER A 1 411 ? -80.647 -10.775 143.878 1.00 66.31 411 SER A N 1
ATOM 3338 C CA . SER A 1 411 ? -79.906 -10.571 145.130 1.00 66.31 411 SER A CA 1
ATOM 3339 C C . SER A 1 411 ? -80.436 -9.355 145.904 1.00 66.31 411 SER A C 1
ATOM 3341 O O . SER A 1 411 ? -80.778 -9.467 147.078 1.00 66.31 411 SER A O 1
ATOM 3343 N N . GLN A 1 412 ? -80.653 -8.221 145.223 1.00 69.31 412 GLN A N 1
ATOM 3344 C CA . GLN A 1 412 ? -81.260 -7.033 145.840 1.00 69.31 412 GLN A CA 1
ATOM 3345 C C . GLN A 1 412 ? -82.687 -7.275 146.360 1.00 69.31 412 GLN A C 1
ATOM 3347 O O . GLN A 1 412 ? -83.048 -6.775 147.424 1.00 69.31 412 GLN A O 1
ATOM 3352 N N . ALA A 1 413 ? -83.512 -8.040 145.638 1.00 67.69 413 ALA A N 1
ATOM 3353 C CA . ALA A 1 413 ? -84.884 -8.337 146.055 1.00 67.69 413 ALA A CA 1
ATOM 3354 C C . ALA A 1 413 ? -84.963 -9.266 147.277 1.00 67.69 413 ALA A C 1
ATOM 3356 O O . ALA A 1 413 ? -85.900 -9.161 148.069 1.00 67.69 413 ALA A O 1
ATOM 3357 N N . LEU A 1 414 ? -83.987 -10.166 147.424 1.00 65.88 414 LEU A N 1
ATOM 3358 C CA . LEU A 1 414 ? -83.848 -11.030 148.595 1.00 65.88 414 LEU A CA 1
ATOM 3359 C C . LEU A 1 414 ? -83.409 -10.225 149.823 1.00 65.88 414 LEU A C 1
ATOM 3361 O O . LEU A 1 414 ? -84.048 -10.337 150.866 1.00 65.88 414 LEU A O 1
ATOM 3365 N N . LEU A 1 415 ? -82.404 -9.352 149.673 1.00 62.69 415 LEU A N 1
ATOM 3366 C CA . LEU A 1 415 ? -81.909 -8.478 150.746 1.00 62.69 415 LEU A CA 1
ATOM 3367 C C . LEU A 1 415 ? -83.020 -7.585 151.315 1.00 62.69 415 LEU A C 1
ATOM 3369 O O . LEU A 1 415 ? -83.256 -7.569 152.520 1.00 62.69 415 LEU A O 1
ATOM 3373 N N . LYS A 1 416 ? -83.797 -6.938 150.437 1.00 62.84 416 LYS A N 1
ATOM 3374 C CA . LYS A 1 416 ? -84.852 -5.996 150.841 1.00 62.84 416 LYS A CA 1
ATOM 3375 C C . LYS A 1 416 ? -85.977 -6.629 151.679 1.00 62.84 416 LYS A C 1
ATOM 3377 O O . LYS A 1 416 ? -86.653 -5.923 152.419 1.00 62.84 416 LYS A O 1
ATOM 3382 N N . ASN A 1 417 ? -86.191 -7.942 151.568 1.00 58.59 417 ASN A N 1
ATOM 3383 C CA . ASN A 1 417 ? -87.224 -8.682 152.308 1.00 58.59 417 ASN A CA 1
ATOM 3384 C C . ASN A 1 417 ? -86.680 -9.518 153.475 1.00 58.59 417 ASN A C 1
ATOM 3386 O O . ASN A 1 417 ? -87.471 -10.087 154.231 1.00 58.59 417 ASN A O 1
ATOM 3390 N N . ALA A 1 418 ? -85.356 -9.595 153.629 1.00 54.91 418 ALA A N 1
ATOM 3391 C CA . ALA A 1 418 ? -84.695 -10.214 154.775 1.00 54.91 418 ALA A CA 1
ATOM 3392 C C . ALA A 1 418 ? -84.615 -9.273 155.998 1.00 54.91 418 ALA A C 1
ATOM 3394 O O . ALA A 1 418 ? -84.066 -9.660 157.022 1.00 54.91 418 ALA A O 1
ATOM 3395 N N . GLY A 1 419 ? -85.187 -8.061 155.921 1.00 48.75 419 GLY A N 1
ATOM 3396 C CA . GLY A 1 419 ? -85.249 -7.124 157.050 1.00 48.75 419 GLY A CA 1
ATOM 3397 C C . GLY A 1 419 ? -83.925 -6.422 157.363 1.00 48.75 419 GLY A C 1
ATOM 3398 O O . GLY A 1 419 ? -83.750 -5.937 158.475 1.00 48.75 419 GLY A O 1
ATOM 3399 N N . ILE A 1 420 ? -83.011 -6.357 156.391 1.00 40.78 420 ILE A N 1
ATOM 3400 C CA . ILE A 1 420 ? -81.721 -5.669 156.491 1.00 40.78 420 ILE A CA 1
ATOM 3401 C C . ILE A 1 420 ? -81.695 -4.625 155.36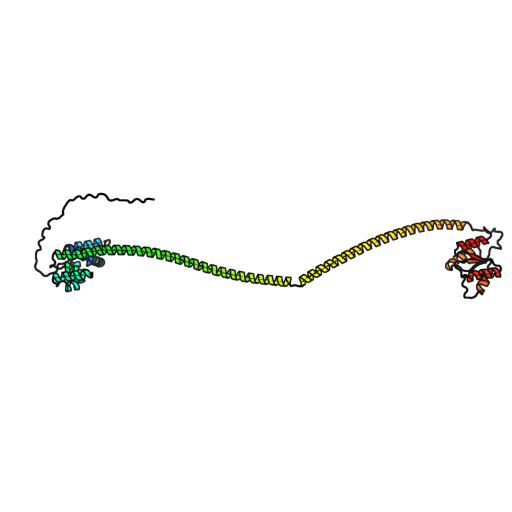9 1.00 40.78 420 ILE A C 1
ATOM 3403 O O . ILE A 1 420 ? -81.784 -4.984 154.193 1.00 40.78 420 ILE A O 1
ATOM 3407 N N . ASN A 1 421 ? -81.680 -3.343 155.749 1.00 32.94 421 ASN A N 1
ATOM 3408 C CA . ASN A 1 421 ? -81.542 -2.212 154.822 1.00 32.94 421 ASN A CA 1
ATOM 3409 C C . ASN A 1 421 ? -80.173 -2.203 154.144 1.00 32.94 421 ASN A C 1
ATOM 3411 O O . ASN A 1 421 ? -79.175 -2.430 154.865 1.00 32.94 421 ASN A O 1
#

Solvent-accessible surface area (backbone atoms only — not comparable to full-atom values): 24264 Å² total; per-residue (Å²): 139,87,79,85,84,86,87,84,86,80,86,82,83,87,75,88,77,81,86,82,83,66,83,79,74,83,77,77,77,79,85,73,93,65,102,61,66,44,50,57,32,65,34,56,78,75,42,39,56,54,45,50,68,61,62,37,53,73,68,54,52,50,56,52,38,53,76,71,73,46,85,64,82,96,57,52,74,64,59,54,49,49,53,55,39,57,35,30,64,44,91,45,78,63,20,54,50,49,34,59,47,52,54,60,74,28,43,66,47,41,70,68,50,66,79,49,55,72,69,60,39,54,52,51,46,56,58,30,50,78,72,68,60,40,44,43,54,50,51,42,60,45,21,49,77,84,67,48,72,69,53,54,51,50,57,42,48,56,54,51,52,49,55,53,50,51,51,54,51,51,50,52,50,50,52,52,47,54,52,52,52,52,52,51,50,54,51,52,52,51,52,52,51,53,55,49,50,53,50,52,54,52,51,50,53,55,49,53,55,48,52,53,54,49,51,52,52,51,50,57,49,52,52,51,51,49,53,49,51,54,48,54,50,47,55,60,69,68,31,59,62,59,60,48,53,52,51,50,51,52,50,53,53,51,50,53,48,52,52,50,52,49,51,51,51,52,52,52,51,50,51,55,50,52,51,50,51,53,50,51,50,53,51,51,52,53,51,52,52,54,51,55,53,54,51,59,54,51,56,60,55,54,63,62,60,72,73,76,78,82,87,69,99,80,58,95,62,70,92,68,54,69,49,29,39,29,35,42,19,48,59,73,91,50,47,68,58,52,42,50,60,36,44,78,69,53,27,43,71,43,80,41,76,44,79,66,92,88,54,72,64,64,63,52,56,51,56,64,68,27,60,32,34,41,30,23,56,73,65,31,47,72,67,42,57,54,47,52,52,52,50,21,65,74,64,75,29,55,66,47,79,31,84,44,75,48,71,68,53,51,52,53,57,51,42,67,71,70,79,52,134